Protein AF-0000000084758591 (afdb_homodimer)

Radius of gyration: 28.59 Å; Cα contacts (8 Å, |Δi|>4): 1639; chains: 2; bounding box: 76×72×63 Å

Solvent-accessible surface area (backbone atoms only — not comparable to full-atom values): 37649 Å² total; per-residue (Å²): 129,83,47,72,66,53,29,50,52,48,41,49,22,63,70,41,93,38,32,28,66,66,50,48,15,64,75,70,69,47,50,62,67,58,43,49,53,51,48,50,50,34,39,73,69,38,41,34,39,72,46,73,68,54,81,49,79,62,95,61,79,55,73,51,22,30,34,70,22,46,80,40,27,29,15,31,5,27,19,56,51,95,81,37,28,30,39,30,34,27,32,58,71,67,47,76,76,45,75,48,84,48,78,67,53,89,48,71,72,51,34,42,51,52,46,30,53,50,49,53,51,50,47,64,73,66,67,62,60,71,87,31,48,66,20,30,8,35,15,27,70,39,48,35,40,58,90,74,19,25,40,49,36,18,80,88,77,67,43,63,63,37,56,53,26,61,54,41,12,58,62,53,74,60,45,51,46,39,44,37,29,38,45,47,21,40,46,50,27,24,41,72,74,43,89,38,50,87,44,48,28,28,34,37,32,34,51,36,72,48,43,39,30,23,38,32,50,87,68,32,78,50,42,38,68,79,45,49,24,20,43,54,27,50,30,61,71,37,82,84,40,54,76,33,97,78,73,43,40,8,23,36,32,56,45,45,10,49,49,29,44,33,51,53,32,42,76,71,69,40,88,54,93,45,66,65,58,44,44,52,39,27,75,72,61,37,62,68,42,41,52,52,33,44,51,17,10,36,52,48,11,42,52,50,24,45,48,41,29,46,45,17,33,53,27,37,32,43,33,28,54,70,75,63,66,75,47,64,35,34,54,34,15,55,50,25,24,60,61,43,34,54,65,93,54,63,85,68,49,50,77,42,81,38,68,51,56,92,55,46,54,10,50,7,8,12,37,50,19,40,37,58,65,47,50,57,127,128,84,47,71,66,53,29,52,52,48,39,47,21,62,70,41,91,36,33,29,67,66,50,49,14,66,75,69,69,47,51,61,67,58,42,50,52,52,49,51,50,34,40,73,70,40,40,35,38,71,47,75,69,54,81,50,80,63,95,60,79,58,73,51,22,29,34,70,22,47,79,40,26,30,14,32,6,27,18,54,50,96,81,37,28,32,39,30,35,27,33,58,70,68,47,76,75,46,77,47,84,47,79,67,53,90,48,70,72,52,35,40,52,52,47,29,53,48,50,53,50,50,46,64,74,65,67,62,59,70,88,31,50,65,20,30,7,36,16,27,68,41,48,35,40,56,88,74,20,25,40,50,35,17,79,89,76,67,44,64,63,38,54,55,26,59,55,42,14,59,62,54,77,58,45,52,44,40,44,38,28,38,44,47,21,41,46,50,27,25,40,71,74,44,89,38,50,87,44,48,28,28,35,38,33,35,50,38,73,47,43,40,28,23,38,31,52,87,66,33,77,50,43,38,68,78,43,49,24,20,44,55,28,52,29,61,72,38,83,83,40,56,73,34,96,78,72,41,40,8,23,37,32,54,45,45,11,50,49,28,44,34,51,52,32,42,75,71,70,39,89,55,92,46,68,66,58,44,44,52,40,27,74,71,61,36,62,67,42,40,51,52,32,43,53,18,9,36,50,48,10,43,53,49,23,45,49,41,29,48,44,17,33,53,27,35,33,41,32,26,51,70,74,63,67,75,46,63,37,36,52,33,16,54,50,27,23,60,62,42,34,55,65,92,55,62,85,67,49,49,78,42,82,38,68,53,56,92,55,46,55,9,50,8,8,12,37,50,19,40,38,59,66,46,49,57,128

Organism: Klebsiella aerogenes (strain ATCC 13048 / DSM 30053 / CCUG 1429 / JCM 1235 / KCTC 2190 / NBRC 13534 / NCIMB 10102 / NCTC 10006 / CDC 819-56) (NCBI:txid1028307)

InterPro domains:
  IPR000600 ROK family [PF00480] (78-368)
  IPR000600 ROK family [PTHR18964] (10-369)
  IPR036388 Winged helix-like DNA-binding domain superfamily [G3DSA:1.10.10.10] (3-69)
  IPR036390 Winged helix DNA-binding domain superfamily [SSF46785] (9-66)
  IPR043129 ATPase, nucleotide binding domain [SSF53067] (75-372)

Secondary structure (DSSP, 8-state):
---HHHHHHHHHHHHTTT-BHHHHHHHHT--HHHHHHHHHHHHHTTSEEEPP-----SSS--PPBEEE-GGG-EEEEEEEETTEEEEEEEETTS-EEEEEEEPPPSSHHHHHHHHHHHHHHHHHHHT--GGGEEEEEEEESSEEETTTTEEEEETTTTEEEE-HHHHHHHHTTS--EEEEEHHHHHHHHHHHTSTTTT-S-EEEEEESSSEEEEEEETTEEE--SSS-TT-GGGSBSSTT-SB-TTS-BSBTHHHHSHHHHHHHHHHTT---S-HHHHHHHHHTT-HHHHHHHHHHHHHHHHHHHHHHHHH--S-EEEEE-TTTTSSHHHHHHHHHHHHHS-GGGTTSS-EEEEE--TTHHHHHHHHHHHHHHHS--/---HHHHHHHHHHHHTTT--HHHHHHHHT--HHHHHHHHHHHHHTTSEEEPP-----SSS---PPEEE-GGG-EEEEEEEETTEEEEEEEETTS-EEEEEEEPPPSSHHHHHHHHHHHHHHHHHHHT--GGGEEEEEEEESSEEETTTTEEEEETTTTEEEE-HHHHHHHHTTS--EEEEEHHHHHHHHHHHTSTTTT-S-EEEEEESSSEEEEEEETTEEE--SSS-TT-GGGSBSSTT-SB-TTS-BSBTHHHHSHHHHHHHHHHTT-----HHHHHHHHHTT-HHHHHHHHHHHHHHHHHHHHHHHHH--S-EEEEE-TTTTSSHHHHHHHHHHHHHS-GGGTTSS-EEEEE--TTHHHHHHHHHHHHHHHS--

Structure (mmCIF, N/CA/C/O backbone):
data_AF-0000000084758591-model_v1
#
loop_
_entity.id
_entity.type
_entity.pdbx_description
1 polymer 'ROK family protein'
#
loop_
_atom_site.group_PDB
_atom_site.id
_atom_site.type_symbol
_atom_site.label_atom_id
_atom_site.label_alt_id
_atom_site.label_comp_id
_atom_site.label_asym_id
_atom_site.label_entity_id
_atom_site.label_seq_id
_atom_site.pdbx_PDB_ins_code
_atom_site.Cartn_x
_atom_site.Cartn_y
_atom_site.Cartn_z
_atom_site.occupancy
_atom_site.B_iso_or_equiv
_atom_site.auth_seq_id
_atom_site.auth_comp_id
_atom_site.auth_asym_id
_atom_site.auth_atom_id
_atom_site.pdbx_PDB_model_num
ATOM 1 N N . MET A 1 1 ? -27.016 -21.031 -12.586 1 56.78 1 MET A N 1
ATOM 2 C CA . MET A 1 1 ? -26.219 -19.797 -12.547 1 56.78 1 MET A CA 1
ATOM 3 C C . MET A 1 1 ? -26.391 -19.078 -11.211 1 56.78 1 MET A C 1
ATOM 5 O O . MET A 1 1 ? -27.516 -18.984 -10.695 1 56.78 1 MET A O 1
ATOM 9 N N . LEU A 1 2 ? -25.297 -18.938 -10.602 1 73.19 2 LEU A N 1
ATOM 10 C CA . LEU A 1 2 ? -25.344 -18.312 -9.281 1 73.19 2 LEU A CA 1
ATOM 11 C C . LEU A 1 2 ? -25.844 -16.875 -9.391 1 73.19 2 LEU A C 1
ATOM 13 O O . LEU A 1 2 ? -25.391 -16.125 -10.25 1 73.19 2 LEU A O 1
ATOM 17 N N . ASN A 1 3 ? -26.969 -16.641 -8.805 1 77.25 3 ASN A N 1
ATOM 18 C CA . ASN A 1 3 ? -27.406 -15.242 -8.766 1 77.25 3 ASN A CA 1
ATOM 19 C C . ASN A 1 3 ? -26.719 -14.469 -7.645 1 77.25 3 ASN A C 1
ATOM 21 O O . ASN A 1 3 ? -25.891 -15.023 -6.914 1 77.25 3 ASN A O 1
ATOM 25 N N . LYS A 1 4 ? -27.016 -13.258 -7.543 1 79.75 4 LYS A N 1
ATOM 26 C CA . LYS A 1 4 ? -26.344 -12.367 -6.598 1 79.75 4 LYS A CA 1
ATOM 27 C C . LYS A 1 4 ? -26.594 -12.805 -5.156 1 79.75 4 LYS A C 1
ATOM 29 O O . LYS A 1 4 ? -25.703 -12.711 -4.312 1 79.75 4 LYS A O 1
ATOM 34 N N . LEU A 1 5 ? -27.781 -13.234 -4.934 1 81.25 5 LEU A N 1
ATOM 35 C CA . LEU A 1 5 ? -28.125 -13.68 -3.588 1 81.25 5 LEU A CA 1
ATOM 36 C C . LEU A 1 5 ? -27.359 -14.945 -3.217 1 81.25 5 LEU A C 1
ATOM 38 O O . LEU A 1 5 ? -26.891 -15.078 -2.084 1 81.25 5 LEU A O 1
ATOM 42 N N . HIS A 1 6 ? -27.266 -15.867 -4.172 1 84.81 6 HIS A N 1
ATOM 43 C CA . HIS A 1 6 ? -26.484 -17.078 -3.961 1 84.81 6 HIS A CA 1
ATOM 44 C C . HIS A 1 6 ? -25.031 -16.734 -3.605 1 84.81 6 HIS A C 1
ATOM 46 O O . HIS A 1 6 ? -24.484 -17.281 -2.648 1 84.81 6 HIS A O 1
ATOM 52 N N . GLN A 1 7 ? -24.547 -15.781 -4.348 1 83.44 7 GLN A N 1
ATOM 53 C CA . GLN A 1 7 ? -23.156 -15.383 -4.145 1 83.44 7 GLN A CA 1
ATOM 54 C C . GLN A 1 7 ? -22.969 -14.773 -2.758 1 83.44 7 GLN A C 1
ATOM 56 O O . GLN A 1 7 ? -21.969 -15.047 -2.09 1 83.44 7 GLN A O 1
ATOM 61 N N . GLN A 1 8 ? -23.875 -13.984 -2.379 1 83.25 8 GLN A N 1
ATOM 62 C CA . GLN A 1 8 ? -23.797 -13.367 -1.06 1 83.25 8 GLN A CA 1
ATOM 63 C C . GLN A 1 8 ? -23.812 -14.422 0.044 1 83.25 8 GLN A C 1
ATOM 65 O O . GLN A 1 8 ? -23.031 -14.344 0.99 1 83.25 8 GLN A O 1
ATOM 70 N N . LEU A 1 9 ? -24.703 -15.352 -0.055 1 86.31 9 LEU A N 1
ATOM 71 C CA . LEU A 1 9 ? -24.797 -16.391 0.957 1 86.31 9 LEU A CA 1
ATOM 72 C C . LEU A 1 9 ? -23.531 -17.234 0.985 1 86.31 9 LEU A C 1
ATOM 74 O O . LEU A 1 9 ? -23.047 -17.609 2.059 1 86.31 9 LEU A O 1
ATOM 78 N N . ILE A 1 10 ? -23.031 -17.516 -0.219 1 85.75 10 ILE A N 1
ATOM 79 C CA . ILE A 1 10 ? -21.812 -18.297 -0.315 1 85.75 10 ILE A CA 1
ATOM 80 C C . ILE A 1 10 ? -20.672 -17.547 0.368 1 85.75 10 ILE A C 1
ATOM 82 O O . ILE A 1 10 ? -19.891 -18.141 1.116 1 85.75 10 ILE A O 1
ATOM 86 N N . HIS A 1 11 ? -20.609 -16.297 0.121 1 82.38 11 HIS A N 1
ATOM 87 C CA . HIS A 1 11 ? -19.578 -15.484 0.747 1 82.38 11 HIS A CA 1
ATOM 88 C C . HIS A 1 11 ? -19.656 -15.555 2.268 1 82.38 11 HIS A C 1
ATOM 90 O O . HIS A 1 11 ? -18.641 -15.711 2.945 1 82.38 11 HIS A O 1
ATOM 96 N N . LEU A 1 12 ? -20.875 -15.43 2.781 1 82.56 12 LEU A N 1
ATOM 97 C CA . LEU A 1 12 ? -21.078 -15.438 4.227 1 82.56 12 LEU A CA 1
ATOM 98 C C . LEU A 1 12 ? -20.734 -16.797 4.816 1 82.56 12 LEU A C 1
ATOM 100 O O . LEU A 1 12 ? -20.094 -16.875 5.867 1 82.56 12 LEU A O 1
ATOM 104 N N . VAL A 1 13 ? -21.094 -17.797 4.129 1 84.44 13 VAL A N 1
ATOM 105 C CA . VAL A 1 13 ? -20.844 -19.156 4.594 1 84.44 13 VAL A CA 1
ATOM 106 C C . VAL A 1 13 ? -19.344 -19.438 4.613 1 84.44 13 VAL A C 1
ATOM 108 O O . VAL A 1 13 ? -18.844 -20.109 5.516 1 84.44 13 VAL A O 1
ATOM 111 N N . CYS A 1 14 ? -18.672 -18.859 3.66 1 79.62 14 CYS A N 1
ATOM 112 C CA . CYS A 1 14 ? -17.25 -19.109 3.521 1 79.62 14 CYS A CA 1
ATOM 113 C C . CYS A 1 14 ? -16.438 -18.219 4.461 1 79.62 14 CYS A C 1
ATOM 115 O O . CYS A 1 14 ? -15.352 -18.594 4.898 1 79.62 14 CYS A O 1
ATOM 117 N N . SER A 1 15 ? -16.984 -17.062 4.672 1 74.19 15 SER A N 1
ATOM 118 C CA . SER A 1 15 ? -16.266 -16.094 5.488 1 74.19 15 SER A CA 1
ATOM 119 C C . SER A 1 15 ? -16.312 -16.484 6.965 1 74.19 15 SER A C 1
ATOM 121 O O . SER A 1 15 ? -15.352 -16.234 7.703 1 74.19 15 SER A O 1
ATOM 123 N N . GLU A 1 16 ? -17.516 -16.969 7.387 1 67 16 GLU A N 1
ATOM 124 C CA . GLU A 1 16 ? -17.703 -17.297 8.797 1 67 16 GLU A CA 1
ATOM 125 C C . GLU A 1 16 ? -17.516 -18.797 9.047 1 67 16 GLU A C 1
ATOM 127 O O . GLU A 1 16 ? -18.062 -19.625 8.312 1 67 16 GLU A O 1
ATOM 132 N N . GLU A 1 17 ? -16.312 -19.328 9.211 1 65 17 GLU A N 1
ATOM 133 C CA . GLU A 1 17 ? -16.078 -20.734 9.469 1 65 17 GLU A CA 1
ATOM 134 C C . GLU A 1 17 ? -17.375 -21.453 9.82 1 65 17 GLU A C 1
ATOM 136 O O . GLU A 1 17 ? -17.547 -21.906 10.953 1 65 17 GLU A O 1
ATOM 141 N N . GLY A 1 18 ? -18.406 -21.5 8.836 1 71.69 18 GLY A N 1
ATOM 142 C CA . GLY A 1 18 ? -19.578 -22.344 9.023 1 71.69 18 GLY A CA 1
ATOM 143 C C . GLY A 1 18 ? -20.766 -21.594 9.617 1 71.69 18 GLY A C 1
ATOM 144 O O . GLY A 1 18 ? -21.203 -21.906 10.727 1 71.69 18 GLY A O 1
ATOM 145 N N . ALA A 1 19 ? -21.406 -20.734 8.867 1 82.19 19 ALA A N 1
ATOM 146 C CA . ALA A 1 19 ? -22.531 -19.938 9.328 1 82.19 19 ALA A CA 1
ATOM 147 C C . ALA A 1 19 ? -23.797 -20.781 9.422 1 82.19 19 ALA A C 1
ATOM 149 O O . ALA A 1 19 ? -24.047 -21.656 8.578 1 82.19 19 ALA A O 1
ATOM 150 N N . SER A 1 20 ? -24.484 -20.672 10.555 1 87.31 20 SER A N 1
ATOM 151 C CA . SER A 1 20 ? -25.797 -21.297 10.672 1 87.31 20 SER A CA 1
ATOM 152 C C . SER A 1 20 ? -26.859 -20.516 9.898 1 87.31 20 SER A C 1
ATOM 154 O O . SER A 1 20 ? -26.609 -19.391 9.438 1 87.31 20 SER A O 1
ATOM 156 N N . ARG A 1 21 ? -27.969 -21.203 9.68 1 89.31 21 ARG A N 1
ATOM 157 C CA . ARG A 1 21 ? -29.094 -20.5 9.047 1 89.31 21 ARG A CA 1
ATOM 158 C C . ARG A 1 21 ? -29.469 -19.25 9.82 1 89.31 21 ARG A C 1
ATOM 160 O O . ARG A 1 21 ? -29.781 -18.219 9.227 1 89.31 21 ARG A O 1
ATOM 167 N N . ALA A 1 22 ? -29.344 -19.375 11.086 1 87.81 22 ALA A N 1
ATOM 168 C CA . ALA A 1 22 ? -29.656 -18.234 11.93 1 87.81 22 ALA A CA 1
ATOM 169 C C . ALA A 1 22 ? -28.656 -17.094 11.711 1 87.81 22 ALA A C 1
ATOM 171 O O . ALA A 1 22 ? -29.031 -15.93 11.648 1 87.81 22 ALA A O 1
ATOM 172 N N . ASP A 1 23 ? -27.5 -17.5 11.625 1 87.75 23 ASP A N 1
ATOM 173 C CA . ASP A 1 23 ? -26.453 -16.516 11.359 1 87.75 23 ASP A CA 1
ATOM 174 C C . ASP A 1 23 ? -26.688 -15.797 10.039 1 87.75 23 ASP A C 1
ATOM 176 O O . ASP A 1 23 ? -26.547 -14.578 9.953 1 87.75 23 ASP A O 1
ATOM 180 N N . LEU A 1 24 ? -27 -16.5 9.07 1 89.25 24 LEU A N 1
ATOM 181 C CA . LEU A 1 24 ? -27.219 -15.93 7.742 1 89.25 24 LEU A CA 1
ATOM 182 C C . LEU A 1 24 ? -28.391 -14.945 7.762 1 89.25 24 LEU A C 1
ATOM 184 O O . LEU A 1 24 ? -28.328 -13.898 7.121 1 89.25 24 LEU A O 1
ATOM 188 N N . ALA A 1 25 ? -29.391 -15.32 8.477 1 89.81 25 ALA A N 1
ATOM 189 C CA . ALA A 1 25 ? -30.531 -14.422 8.609 1 89.81 25 ALA A CA 1
ATOM 190 C C . ALA A 1 25 ? -30.125 -13.109 9.266 1 89.81 25 ALA A C 1
ATOM 192 O O . ALA A 1 25 ? -30.469 -12.023 8.773 1 89.81 25 ALA A O 1
ATOM 193 N N . ARG A 1 26 ? -29.438 -13.25 10.258 1 87.19 26 ARG A N 1
ATOM 194 C CA . ARG A 1 26 ? -28.969 -12.078 11 1 87.19 26 ARG A CA 1
ATOM 195 C C . ARG A 1 26 ? -28.078 -11.195 10.133 1 87.19 26 ARG A C 1
ATOM 197 O O . ARG A 1 26 ? -28.266 -9.977 10.094 1 87.19 26 ARG A O 1
ATOM 204 N N . LEU A 1 27 ? -27.203 -11.75 9.414 1 84.06 27 LEU A N 1
ATOM 205 C CA . LEU A 1 27 ? -26.203 -11.008 8.664 1 84.06 27 LEU A CA 1
ATOM 206 C C . LEU A 1 27 ? -26.797 -10.406 7.395 1 84.06 27 LEU A C 1
ATOM 208 O O . LEU A 1 27 ? -26.359 -9.344 6.941 1 84.06 27 LEU A O 1
ATOM 212 N N . THR A 1 28 ? -27.75 -11.023 6.852 1 85 28 THR A N 1
ATOM 213 C CA . THR A 1 28 ? -28.328 -10.539 5.605 1 85 28 THR A CA 1
ATOM 214 C C . THR A 1 28 ? -29.516 -9.633 5.879 1 85 28 THR A C 1
ATOM 216 O O . THR A 1 28 ? -29.953 -8.891 4.996 1 85 28 THR A O 1
ATOM 219 N N . GLY A 1 29 ? -30.125 -9.781 7.074 1 84.62 29 GLY A N 1
ATOM 220 C CA . GLY A 1 29 ? -31.344 -9.055 7.398 1 84.62 29 GLY A CA 1
ATOM 221 C C . GLY A 1 29 ? -32.594 -9.711 6.832 1 84.62 29 GLY A C 1
ATOM 222 O O . GLY A 1 29 ? -33.688 -9.141 6.902 1 84.62 29 GLY A O 1
ATOM 223 N N . MET A 1 30 ? -32.438 -10.875 6.297 1 87.5 30 MET A N 1
ATOM 224 C CA . MET A 1 30 ? -33.562 -11.609 5.734 1 87.5 30 MET A CA 1
ATOM 225 C C . MET A 1 30 ? -34.281 -12.422 6.812 1 87.5 30 MET A C 1
ATOM 227 O O . MET A 1 30 ? -33.719 -12.695 7.871 1 87.5 30 MET A O 1
ATOM 231 N N . SER A 1 31 ? -35.5 -12.781 6.535 1 90.5 31 SER A N 1
ATOM 232 C CA . SER A 1 31 ? -36.25 -13.586 7.484 1 90.5 31 SER A CA 1
ATOM 233 C C . SER A 1 31 ? -35.719 -15.008 7.555 1 90.5 31 SER A C 1
ATOM 235 O O . SER A 1 31 ? -35.094 -15.492 6.605 1 90.5 31 SER A O 1
ATOM 237 N N . LYS A 1 32 ? -35.969 -15.633 8.617 1 91.25 32 LYS A N 1
ATOM 238 C CA . LYS A 1 32 ? -35.562 -17.031 8.797 1 91.25 32 LYS A CA 1
ATOM 239 C C . LYS A 1 32 ? -36.188 -17.922 7.746 1 91.25 32 LYS A C 1
ATOM 241 O O . LYS A 1 32 ? -35.562 -18.859 7.246 1 91.25 32 LYS A O 1
ATOM 246 N N . ALA A 1 33 ? -37.375 -17.594 7.422 1 92.5 33 ALA A N 1
ATOM 247 C CA . ALA A 1 33 ? -38.094 -18.391 6.426 1 92.5 33 ALA A CA 1
ATOM 248 C C . ALA A 1 33 ? -37.469 -18.25 5.047 1 92.5 33 ALA A C 1
ATOM 250 O O . ALA A 1 33 ? -37.281 -19.234 4.328 1 92.5 33 ALA A O 1
ATOM 251 N N . ALA A 1 34 ? -37.156 -17.078 4.734 1 92.5 34 ALA A N 1
ATOM 252 C CA . ALA A 1 34 ? -36.531 -16.812 3.438 1 92.5 34 ALA A CA 1
ATOM 253 C C . ALA A 1 34 ? -35.188 -17.484 3.334 1 92.5 34 ALA A C 1
ATOM 255 O O . ALA A 1 34 ? -34.875 -18.109 2.32 1 92.5 34 ALA A O 1
ATOM 256 N N . ILE A 1 35 ? -34.406 -17.344 4.395 1 93.19 35 ILE A N 1
ATOM 257 C CA . ILE A 1 35 ? -33.094 -17.969 4.434 1 93.19 35 ILE A CA 1
ATOM 258 C C . ILE A 1 35 ? -33.25 -19.484 4.387 1 93.19 35 ILE A C 1
ATOM 260 O O . ILE A 1 35 ? -32.469 -20.172 3.693 1 93.19 35 ILE A O 1
ATOM 264 N N . GLY A 1 36 ? -34.156 -19.922 5.129 1 92.62 36 GLY A N 1
ATOM 265 C CA . GLY A 1 36 ? -34.406 -21.344 5.125 1 92.62 36 GLY A CA 1
ATOM 266 C C . GLY A 1 36 ? -34.719 -21.906 3.742 1 92.62 36 GLY A C 1
ATOM 267 O O . GLY A 1 36 ? -34.156 -22.922 3.344 1 92.62 36 GLY A O 1
ATOM 268 N N . ALA A 1 37 ? -35.531 -21.234 3.02 1 93.19 37 ALA A N 1
ATOM 269 C CA . ALA A 1 37 ? -35.906 -21.656 1.668 1 93.19 37 ALA A CA 1
ATOM 270 C C . ALA A 1 37 ? -34.688 -21.594 0.73 1 93.19 37 ALA A C 1
ATOM 272 O O . ALA A 1 37 ? -34.469 -22.516 -0.065 1 93.19 37 ALA A O 1
ATOM 273 N N . LEU A 1 38 ? -34.031 -20.562 0.858 1 92.5 38 LEU A N 1
ATOM 274 C CA . LEU A 1 38 ? -32.875 -20.359 0.001 1 92.5 38 LEU A CA 1
ATOM 275 C C . LEU A 1 38 ? -31.812 -21.406 0.282 1 92.5 38 LEU A C 1
ATOM 277 O O . LEU A 1 38 ? -31.219 -21.953 -0.646 1 92.5 38 LEU A O 1
ATOM 281 N N . VAL A 1 39 ? -31.578 -21.641 1.5 1 92.81 39 VAL A N 1
ATOM 282 C CA . VAL A 1 39 ? -30.578 -22.625 1.901 1 92.81 39 VAL A CA 1
ATOM 283 C C . VAL A 1 39 ? -31 -24.016 1.421 1 92.81 39 VAL A C 1
ATOM 285 O O . VAL A 1 39 ? -30.172 -24.781 0.93 1 92.81 39 VAL A O 1
ATOM 288 N N . LYS A 1 40 ? -32.188 -24.328 1.571 1 93.25 40 LYS A N 1
ATOM 289 C CA . LYS A 1 40 ? -32.719 -25.609 1.095 1 93.25 40 LYS A CA 1
ATOM 290 C C . LYS A 1 40 ? -32.469 -25.781 -0.403 1 93.25 40 LYS A C 1
ATOM 292 O O . LYS A 1 40 ? -32.062 -26.844 -0.858 1 93.25 40 LYS A O 1
ATOM 297 N N . GLU A 1 41 ? -32.75 -24.766 -1.093 1 93.44 41 GLU A N 1
ATOM 298 C CA . GLU A 1 41 ? -32.5 -24.781 -2.533 1 93.44 41 GLU A CA 1
ATOM 299 C C . GLU A 1 41 ? -31.031 -25 -2.85 1 93.44 41 GLU A C 1
ATOM 301 O O . GLU A 1 41 ? -30.688 -25.797 -3.721 1 93.44 41 GLU A O 1
ATOM 306 N N . MET A 1 42 ? -30.219 -24.312 -2.174 1 92.62 42 MET A N 1
ATOM 307 C CA . MET A 1 42 ? -28.781 -24.375 -2.42 1 92.62 42 MET A CA 1
ATOM 308 C C . MET A 1 42 ? -28.203 -25.734 -2.016 1 92.62 42 MET A C 1
ATOM 310 O O . MET A 1 42 ? -27.25 -26.219 -2.627 1 92.62 42 MET A O 1
ATOM 314 N N . LEU A 1 43 ? -28.844 -26.312 -1.027 1 92.69 43 LEU A N 1
ATOM 315 C CA . LEU A 1 43 ? -28.469 -27.672 -0.634 1 92.69 43 LEU A CA 1
ATOM 316 C C . LEU A 1 43 ? -28.891 -28.688 -1.7 1 92.69 43 LEU A C 1
ATOM 318 O O . LEU A 1 43 ? -28.109 -29.562 -2.064 1 92.69 43 LEU A O 1
ATOM 322 N N . ALA A 1 44 ? -30.016 -28.469 -2.16 1 92.75 44 ALA A N 1
ATOM 323 C CA . ALA A 1 44 ? -30.547 -29.344 -3.197 1 92.75 44 ALA A CA 1
ATOM 324 C C . ALA A 1 44 ? -29.703 -29.25 -4.473 1 92.75 44 ALA A C 1
ATOM 326 O O . ALA A 1 44 ? -29.5 -30.25 -5.164 1 92.75 44 ALA A O 1
ATOM 327 N N . ASP A 1 45 ? -29.25 -28.062 -4.691 1 90.12 45 ASP A N 1
ATOM 328 C CA . ASP A 1 45 ? -28.469 -27.828 -5.898 1 90.12 45 ASP A CA 1
ATOM 329 C C . ASP A 1 45 ? -27.016 -28.234 -5.707 1 90.12 45 ASP A C 1
ATOM 331 O O . ASP A 1 45 ? -26.203 -28.141 -6.637 1 90.12 45 ASP A O 1
ATOM 335 N N . GLY A 1 46 ? -26.703 -28.656 -4.527 1 89.31 46 GLY A N 1
ATOM 336 C CA . GLY A 1 46 ? -25.359 -29.125 -4.258 1 89.31 46 GLY A CA 1
ATOM 337 C C . GLY A 1 46 ? -24.359 -28 -4.055 1 89.31 46 GLY A C 1
ATOM 338 O O . GLY A 1 46 ? -23.156 -28.203 -4.168 1 89.31 46 GLY A O 1
ATOM 339 N N . LEU A 1 47 ? -24.828 -26.812 -3.795 1 89.81 47 LEU A N 1
ATOM 340 C CA . LEU A 1 47 ? -23.953 -25.656 -3.596 1 89.81 47 LEU A CA 1
ATOM 341 C C . LEU A 1 47 ? -23.453 -25.594 -2.16 1 89.81 47 LEU A C 1
ATOM 343 O O . LEU A 1 47 ? -22.297 -25.203 -1.917 1 89.81 47 LEU A O 1
ATOM 347 N N . LEU A 1 48 ? -24.312 -25.953 -1.246 1 91.81 48 LEU A N 1
ATOM 348 C CA . LEU A 1 48 ? -23.969 -25.953 0.173 1 91.81 48 LEU A CA 1
ATOM 349 C C . LEU A 1 48 ? -24.062 -27.359 0.763 1 91.81 48 LEU A C 1
ATOM 351 O O . LEU A 1 48 ? -24.641 -28.25 0.155 1 91.81 48 LEU A O 1
ATOM 355 N N . GLN A 1 49 ? -23.422 -27.516 1.866 1 91.25 49 GLN A N 1
ATOM 356 C CA . GLN A 1 49 ? -23.531 -28.734 2.652 1 91.25 49 GLN A CA 1
ATOM 357 C C . GLN A 1 49 ? -23.641 -28.422 4.141 1 91.25 49 GLN A C 1
ATOM 359 O O . GLN A 1 49 ? -23.188 -27.375 4.602 1 91.25 49 GLN A O 1
ATOM 364 N N . GLU A 1 50 ? -24.312 -29.266 4.836 1 89.69 50 GLU A N 1
ATOM 365 C CA . GLU A 1 50 ? -24.5 -29.109 6.273 1 89.69 50 GLU A CA 1
ATOM 366 C C . GLU A 1 50 ? -23.484 -29.922 7.062 1 89.69 50 GLU A C 1
ATOM 368 O O . GLU A 1 50 ? -23.078 -31.016 6.629 1 89.69 50 GLU A O 1
ATOM 373 N N . SER A 1 51 ? -23 -29.234 8.102 1 81.88 51 SER A N 1
ATOM 374 C CA . SER A 1 51 ? -22.141 -29.984 9 1 81.88 51 SER A CA 1
ATOM 375 C C . SER A 1 51 ? -22.922 -31.047 9.766 1 81.88 51 SER A C 1
ATOM 377 O O . SER A 1 51 ? -24.141 -30.984 9.852 1 81.88 51 SER A O 1
ATOM 379 N N . ASP A 1 52 ? -22.062 -32.156 10.133 1 69.31 52 ASP A N 1
ATOM 380 C CA . ASP A 1 52 ? -22.688 -33.156 10.992 1 69.31 52 ASP A CA 1
ATOM 381 C C . ASP A 1 52 ? -23.078 -32.562 12.344 1 69.31 52 ASP A C 1
ATOM 383 O O . ASP A 1 52 ? -22.438 -31.625 12.82 1 69.31 52 ASP A O 1
ATOM 387 N N . MET A 1 53 ? -24.188 -32.688 12.703 1 58.12 53 MET A N 1
ATOM 388 C CA . MET A 1 53 ? -24.609 -32.219 14.023 1 58.12 53 MET A CA 1
ATOM 389 C C . MET A 1 53 ? -23.547 -32.531 15.07 1 58.12 53 MET A C 1
ATOM 391 O O . MET A 1 53 ? -23.094 -33.656 15.188 1 58.12 53 MET A O 1
ATOM 395 N N . ALA A 1 54 ? -22.641 -31.75 15.273 1 51.72 54 ALA A N 1
ATOM 396 C CA . ALA A 1 54 ? -21.719 -32.031 16.375 1 51.72 54 ALA A CA 1
ATOM 397 C C . ALA A 1 54 ? -22.484 -32.312 17.656 1 51.72 54 ALA A C 1
ATOM 399 O O . ALA A 1 54 ? -23.531 -31.719 17.922 1 51.72 54 ALA A O 1
ATOM 400 N N . ALA A 1 55 ? -22.109 -33.594 18.234 1 43.88 55 ALA A N 1
ATOM 401 C CA . ALA A 1 55 ? -22.609 -33.906 19.562 1 43.88 55 ALA A CA 1
ATOM 402 C C . ALA A 1 55 ? -22.375 -32.75 20.531 1 43.88 55 ALA A C 1
ATOM 404 O O . ALA A 1 55 ? -21.234 -32.281 20.688 1 43.88 55 ALA A O 1
ATOM 405 N N . SER A 1 56 ? -23.266 -31.844 20.594 1 42.31 56 SER A N 1
ATOM 406 C CA . SER A 1 56 ? -23.109 -30.734 21.547 1 42.31 56 SER A CA 1
ATOM 407 C C . SER A 1 56 ? -22.703 -31.25 22.922 1 42.31 56 SER A C 1
ATOM 409 O O . SER A 1 56 ? -23.453 -31.984 23.562 1 42.31 56 SER A O 1
ATOM 411 N N . GLY A 1 57 ? -21.469 -31.578 23.141 1 41.41 57 GLY A N 1
ATOM 412 C CA . GLY A 1 57 ? -21.312 -31.797 24.578 1 41.41 57 GLY A CA 1
ATOM 413 C C . GLY A 1 57 ? -22.078 -30.781 25.406 1 41.41 57 GLY A C 1
ATOM 414 O O . GLY A 1 57 ? -22.391 -31.047 26.578 1 41.41 57 GLY A O 1
ATOM 415 N N . GLY A 1 58 ? -21.688 -29.422 25.547 1 40.94 58 GLY A N 1
ATOM 416 C CA . GLY A 1 58 ? -22.344 -28.562 26.516 1 40.94 58 GLY A CA 1
ATOM 417 C C . GLY A 1 58 ? -23.766 -28.219 26.141 1 40.94 58 GLY A C 1
ATOM 418 O O . GLY A 1 58 ? -24.25 -28.609 25.078 1 40.94 58 GLY A O 1
ATOM 419 N N . GLN A 1 59 ? -24.594 -27.594 27.109 1 44.75 59 GLN A N 1
ATOM 420 C CA . GLN A 1 59 ? -26.016 -27.281 27.203 1 44.75 59 GLN A CA 1
ATOM 421 C C . GLN A 1 59 ? -26.5 -26.578 25.938 1 44.75 59 GLN A C 1
ATOM 423 O O . GLN A 1 59 ? -27.703 -26.297 25.812 1 44.75 59 GLN A O 1
ATOM 428 N N . GLY A 1 60 ? -25.656 -25.953 25.031 1 49.25 60 GLY A N 1
ATOM 429 C CA . GLY A 1 60 ? -26.281 -25.188 23.984 1 49.25 60 GLY A CA 1
ATOM 430 C C . GLY A 1 60 ? -26.656 -26.016 22.766 1 49.25 60 GLY A C 1
ATOM 431 O O . GLY A 1 60 ? -26.156 -27.125 22.594 1 49.25 60 GLY A O 1
ATOM 432 N N . ARG A 1 61 ? -27.844 -25.875 22.156 1 52 61 ARG A N 1
ATOM 433 C CA . ARG A 1 61 ? -28.375 -26.562 20.984 1 52 61 ARG A CA 1
ATOM 434 C C . ARG A 1 61 ? -27.312 -26.672 19.891 1 52 61 ARG A C 1
ATOM 436 O O . ARG A 1 61 ? -26.672 -25.688 19.531 1 52 61 ARG A O 1
ATOM 443 N N . PRO A 1 62 ? -26.812 -27.859 19.625 1 57.84 62 PRO A N 1
ATOM 444 C CA . PRO A 1 62 ? -25.859 -28.047 18.531 1 57.84 62 PRO A CA 1
ATOM 445 C C . PRO A 1 62 ? -26.281 -27.328 17.25 1 57.84 62 PRO A C 1
ATOM 447 O O . PRO A 1 62 ? -27.453 -27.406 16.844 1 57.84 62 PRO A O 1
ATOM 450 N N . SER A 1 63 ? -25.75 -26.188 16.812 1 70.56 63 SER A N 1
ATOM 451 C CA . SER A 1 63 ? -26.219 -25.5 15.609 1 70.56 63 SER A CA 1
ATOM 452 C C . SER A 1 63 ? -25.562 -26.078 14.359 1 70.56 63 SER A C 1
ATOM 454 O O . SER A 1 63 ? -24.359 -26.344 14.359 1 70.56 63 SER A O 1
ATOM 456 N N . VAL A 1 64 ? -26.375 -26.688 13.383 1 83 64 VAL A N 1
ATOM 457 C CA . VAL A 1 64 ? -25.953 -27.125 12.047 1 83 64 VAL A CA 1
ATOM 458 C C . VAL A 1 64 ? -25.344 -25.938 11.297 1 83 64 VAL A C 1
ATOM 460 O O . VAL A 1 64 ? -25.969 -24.875 11.195 1 83 64 VAL A O 1
ATOM 463 N N . THR A 1 65 ? -24.062 -26.141 10.969 1 88.38 65 THR A N 1
ATOM 464 C CA . THR A 1 65 ? -23.406 -25.078 10.203 1 88.38 65 THR A CA 1
ATOM 465 C C . THR A 1 65 ? -23.375 -25.438 8.719 1 88.38 65 THR A C 1
ATOM 467 O O . THR A 1 65 ? -23.453 -26.609 8.352 1 88.38 65 THR A O 1
ATOM 470 N N . LEU A 1 66 ? -23.391 -24.453 7.953 1 90.62 66 LEU A N 1
ATOM 471 C CA . LEU A 1 66 ? -23.359 -24.578 6.5 1 90.62 66 LEU A CA 1
ATOM 472 C C . LEU A 1 66 ? -21.969 -24.312 5.961 1 90.62 66 LEU A C 1
ATOM 474 O O . LEU A 1 66 ? -21.234 -23.484 6.52 1 90.62 66 LEU A O 1
ATOM 478 N N . SER A 1 67 ? -21.609 -25.062 4.953 1 89.06 67 SER A N 1
ATOM 479 C CA . SER A 1 67 ? -20.359 -24.828 4.23 1 89.06 67 SER A CA 1
ATOM 480 C C . SER A 1 67 ? -20.547 -25.016 2.729 1 89.06 67 SER A C 1
ATOM 482 O O . SER A 1 67 ? -21.547 -25.562 2.285 1 89.06 67 SER A O 1
ATOM 484 N N . LEU A 1 68 ? -19.656 -24.438 2.021 1 89.12 68 LEU A N 1
ATOM 485 C CA . LEU A 1 68 ? -19.672 -24.656 0.579 1 89.12 68 LEU A CA 1
ATOM 486 C C . LEU A 1 68 ? -19.328 -26.094 0.245 1 89.12 68 LEU A C 1
ATOM 488 O O . LEU A 1 68 ? -18.391 -26.672 0.806 1 89.12 68 LEU A O 1
ATOM 492 N N . ALA A 1 69 ? -20.188 -26.688 -0.605 1 91.31 69 ALA A N 1
ATOM 493 C CA . ALA A 1 69 ? -19.891 -28.047 -1.038 1 91.31 69 ALA A CA 1
ATOM 494 C C . ALA A 1 69 ? -18.656 -28.078 -1.922 1 91.31 69 ALA A C 1
ATOM 496 O O . ALA A 1 69 ? -18.484 -27.234 -2.803 1 91.31 69 ALA A O 1
ATOM 497 N N . PRO A 1 70 ? -17.812 -29.031 -1.718 1 91.06 70 PRO A N 1
ATOM 498 C CA . PRO A 1 70 ? -16.594 -29.125 -2.539 1 91.06 70 PRO A CA 1
ATOM 499 C C . PRO A 1 70 ? -16.906 -29.203 -4.031 1 91.06 70 PRO A C 1
ATOM 501 O O . PRO A 1 70 ? -16.188 -28.625 -4.848 1 91.06 70 PRO A O 1
ATOM 504 N N . ASP A 1 71 ? -17.969 -29.828 -4.395 1 90.94 71 ASP A N 1
ATOM 505 C CA . ASP A 1 71 ? -18.297 -30.047 -5.797 1 90.94 71 ASP A CA 1
ATOM 506 C C . ASP A 1 71 ? -19.25 -28.984 -6.316 1 90.94 71 ASP A C 1
ATOM 508 O O . ASP A 1 71 ? -19.828 -29.125 -7.398 1 90.94 71 ASP A O 1
ATOM 512 N N . ALA A 1 72 ? -19.422 -27.922 -5.488 1 90.62 72 ALA A N 1
ATOM 513 C CA . ALA A 1 72 ? -20.312 -26.844 -5.898 1 90.62 72 ALA A CA 1
ATOM 514 C C . ALA A 1 72 ? -19.812 -26.172 -7.168 1 90.62 72 ALA A C 1
ATOM 516 O O . ALA A 1 72 ? -20.609 -25.641 -7.957 1 90.62 72 ALA A O 1
ATOM 517 N N . ALA A 1 73 ? -18.562 -26.188 -7.328 1 93.25 73 ALA A N 1
ATOM 518 C CA . ALA A 1 73 ? -17.953 -25.531 -8.477 1 93.25 73 ALA A CA 1
ATOM 519 C C . ALA A 1 73 ? -16.562 -26.109 -8.758 1 93.25 73 ALA A C 1
ATOM 521 O O . ALA A 1 73 ? -15.953 -26.719 -7.883 1 93.25 73 ALA A O 1
ATOM 522 N N . TYR A 1 74 ? -16.172 -25.891 -9.977 1 95.62 74 TYR A N 1
ATOM 523 C CA . TYR A 1 74 ? -14.836 -26.266 -10.406 1 95.62 74 TYR A CA 1
ATOM 524 C C . TYR A 1 74 ? -14.195 -25.125 -11.211 1 95.62 74 TYR A C 1
ATOM 526 O O . TYR A 1 74 ? -14.891 -24.328 -11.828 1 95.62 74 TYR A O 1
ATOM 534 N N . ALA A 1 75 ? -12.945 -25.078 -11.18 1 97.62 75 ALA A N 1
ATOM 535 C CA . ALA A 1 75 ? -12.172 -24.156 -12 1 97.62 75 ALA A CA 1
ATOM 536 C C . ALA A 1 75 ? -10.906 -24.828 -12.539 1 97.62 75 ALA A C 1
ATOM 538 O O . ALA A 1 75 ? -10.305 -25.656 -11.859 1 97.62 75 ALA A O 1
ATOM 539 N N . ILE A 1 76 ? -10.539 -24.453 -13.695 1 98.38 76 ILE A N 1
ATOM 540 C CA . ILE A 1 76 ? -9.258 -24.859 -14.266 1 98.38 76 ILE A CA 1
ATOM 541 C C . ILE A 1 76 ? -8.219 -23.766 -14.039 1 98.38 76 ILE A C 1
ATOM 543 O O . ILE A 1 76 ? -8.5 -22.578 -14.219 1 98.38 76 ILE A O 1
ATOM 547 N N . GLY A 1 77 ? -7.125 -24.141 -13.547 1 98.75 77 GLY A N 1
ATOM 548 C CA . GLY A 1 77 ? -5.98 -23.25 -13.414 1 98.75 77 GLY A CA 1
ATOM 549 C C . GLY A 1 77 ? -4.828 -23.609 -14.328 1 98.75 77 GLY A C 1
ATOM 550 O O . GLY A 1 77 ? -4.473 -24.797 -14.453 1 98.75 77 GLY A O 1
ATOM 551 N N . ILE A 1 78 ? -4.281 -22.609 -14.992 1 98.44 78 ILE A N 1
ATOM 552 C CA . ILE A 1 78 ? -3.139 -22.797 -15.883 1 98.44 78 ILE A CA 1
ATOM 553 C C . ILE A 1 78 ? -2.018 -21.828 -15.484 1 98.44 78 ILE A C 1
ATOM 555 O O . ILE A 1 78 ? -2.264 -20.656 -15.211 1 98.44 78 ILE A O 1
ATOM 559 N N . SER A 1 79 ? -0.839 -22.344 -15.414 1 97.75 79 SER A N 1
ATOM 560 C CA . SER A 1 79 ? 0.325 -21.5 -15.203 1 97.75 79 SER A CA 1
ATOM 561 C C . SER A 1 79 ? 1.393 -21.75 -16.266 1 97.75 79 SER A C 1
ATOM 563 O O . SER A 1 79 ? 1.634 -22.891 -16.656 1 97.75 79 SER A O 1
ATOM 565 N N . LEU A 1 80 ? 1.825 -20.75 -16.797 1 94.38 80 LEU A N 1
ATOM 566 C CA . LEU A 1 80 ? 3 -20.75 -17.656 1 94.38 80 LEU A CA 1
ATOM 567 C C . LEU A 1 80 ? 4.117 -19.891 -17.062 1 94.38 80 LEU A C 1
ATOM 569 O O . LEU A 1 80 ? 4.191 -18.688 -17.328 1 94.38 80 LEU A O 1
ATOM 573 N N . ILE A 1 81 ? 4.953 -20.516 -16.297 1 90.44 81 ILE A N 1
ATOM 574 C CA . ILE A 1 81 ? 6.016 -19.859 -15.555 1 90.44 81 ILE A CA 1
ATOM 575 C C . ILE A 1 81 ? 7.312 -20.656 -15.68 1 90.44 81 ILE A C 1
ATOM 577 O O . ILE A 1 81 ? 7.312 -21.875 -15.531 1 90.44 81 ILE A O 1
ATOM 581 N N . ASP A 1 82 ? 8.422 -20.031 -15.961 1 85.5 82 ASP A N 1
ATOM 582 C CA . ASP A 1 82 ? 9.734 -20.641 -16.125 1 85.5 82 ASP A CA 1
ATOM 583 C C . ASP A 1 82 ? 9.688 -21.781 -17.125 1 85.5 82 ASP A C 1
ATOM 585 O O . ASP A 1 82 ? 10.195 -22.875 -16.844 1 85.5 82 ASP A O 1
ATOM 589 N N . ASN A 1 83 ? 8.914 -21.594 -18.109 1 83.44 83 ASN A N 1
ATOM 590 C CA . ASN A 1 83 ? 8.789 -22.531 -19.219 1 83.44 83 ASN A CA 1
ATOM 591 C C . ASN A 1 83 ? 8.133 -23.844 -18.781 1 83.44 83 ASN A C 1
ATOM 593 O O . ASN A 1 83 ? 8.406 -24.891 -19.359 1 83.44 83 ASN A O 1
ATOM 597 N N . GLN A 1 84 ? 7.469 -23.781 -17.781 1 91.12 84 GLN A N 1
ATOM 598 C CA . GLN A 1 84 ? 6.652 -24.906 -17.344 1 91.12 84 GLN A CA 1
ATOM 599 C C . GLN A 1 84 ? 5.164 -24.594 -17.484 1 91.12 84 GLN A C 1
ATOM 601 O O . GLN A 1 84 ? 4.691 -23.562 -17 1 91.12 84 GLN A O 1
ATOM 606 N N . LEU A 1 85 ? 4.527 -25.438 -18.188 1 96.31 85 LEU A N 1
ATOM 607 C CA . LEU A 1 85 ? 3.088 -25.328 -18.391 1 96.31 85 LEU A CA 1
ATOM 608 C C . LEU A 1 85 ? 2.34 -26.359 -17.547 1 96.31 85 LEU A C 1
ATOM 610 O O . LEU A 1 85 ? 2.479 -27.562 -17.766 1 96.31 85 LEU A O 1
ATOM 614 N N . VAL A 1 86 ? 1.593 -25.875 -16.562 1 98 86 VAL A N 1
ATOM 615 C CA . VAL A 1 86 ? 0.886 -26.75 -15.641 1 98 86 VAL A CA 1
ATOM 616 C C . VAL A 1 86 ? -0.612 -26.453 -15.688 1 98 86 VAL A C 1
ATOM 618 O O . VAL A 1 86 ? -1.021 -25.281 -15.719 1 98 86 VAL A O 1
ATOM 621 N N . LEU A 1 87 ? -1.413 -27.438 -15.789 1 98.38 87 LEU A N 1
ATOM 622 C CA . LEU A 1 87 ? -2.869 -27.359 -15.789 1 98.38 87 LEU A CA 1
ATOM 623 C C . LEU A 1 87 ? -3.459 -28.156 -14.633 1 98.38 87 LEU A C 1
ATOM 625 O O . LEU A 1 87 ? -3.055 -29.281 -14.383 1 98.38 87 LEU A O 1
ATOM 629 N N . VAL A 1 88 ? -4.387 -27.5 -13.883 1 98.5 88 VAL A N 1
ATOM 630 C CA . VAL A 1 88 ? -5.031 -28.234 -12.789 1 98.5 88 VAL A CA 1
ATOM 631 C C . VAL A 1 88 ? -6.543 -28.031 -12.867 1 98.5 88 VAL A C 1
ATOM 633 O O . VAL A 1 88 ? -7.023 -27.062 -13.453 1 98.5 88 VAL A O 1
ATOM 636 N N . LEU A 1 89 ? -7.238 -28.953 -12.375 1 98.19 89 LEU A N 1
ATOM 637 C CA . LEU A 1 89 ? -8.648 -28.844 -12.039 1 98.19 89 LEU A CA 1
ATOM 638 C C . LEU A 1 89 ? -8.844 -28.781 -10.523 1 98.19 89 LEU A C 1
ATOM 640 O O . LEU A 1 89 ? -8.32 -29.609 -9.789 1 98.19 89 LEU A O 1
ATOM 644 N N . MET A 1 90 ? -9.508 -27.734 -10.102 1 97.5 90 MET A N 1
ATOM 645 C CA . MET A 1 90 ? -9.703 -27.484 -8.672 1 97.5 90 MET A CA 1
ATOM 646 C C . MET A 1 90 ? -11.188 -27.359 -8.336 1 97.5 90 MET A C 1
ATOM 648 O O . MET A 1 90 ? -11.961 -26.797 -9.109 1 97.5 90 MET A O 1
ATOM 652 N N . ASN A 1 91 ? -11.578 -27.906 -7.211 1 95.5 91 ASN A N 1
ATOM 653 C CA . ASN A 1 91 ? -12.977 -27.766 -6.828 1 95.5 91 ASN A CA 1
ATOM 654 C C . ASN A 1 91 ? -13.195 -26.547 -5.941 1 95.5 91 ASN A C 1
ATOM 656 O O . ASN A 1 91 ? -12.281 -25.75 -5.738 1 95.5 91 ASN A O 1
ATOM 660 N N . ALA A 1 92 ? -14.383 -26.391 -5.395 1 93.06 92 ALA A N 1
ATOM 661 C CA . ALA A 1 92 ? -14.797 -25.172 -4.707 1 93.06 92 ALA A CA 1
ATOM 662 C C . ALA A 1 92 ? -14.086 -25.031 -3.367 1 93.06 92 ALA A C 1
ATOM 664 O O . ALA A 1 92 ? -14.039 -23.938 -2.795 1 93.06 92 ALA A O 1
ATOM 665 N N . SER A 1 93 ? -13.531 -26.094 -2.842 1 90.06 93 SER A N 1
ATOM 666 C CA . SER A 1 93 ? -12.852 -26.062 -1.549 1 90.06 93 SER A CA 1
ATOM 667 C C . SER A 1 93 ? -11.352 -25.875 -1.715 1 90.06 93 SER A C 1
ATOM 669 O O . SER A 1 93 ? -10.602 -25.906 -0.736 1 90.06 93 SER A O 1
ATOM 671 N N . GLY A 1 94 ? -10.906 -25.766 -2.975 1 93.56 94 GLY A N 1
ATOM 672 C CA . GLY A 1 94 ? -9.492 -25.562 -3.223 1 93.56 94 GLY A CA 1
ATOM 673 C C . GLY A 1 94 ? -8.711 -26.844 -3.383 1 93.56 94 GLY A C 1
ATOM 674 O O . GLY A 1 94 ? -7.48 -26.828 -3.443 1 93.56 94 GLY A O 1
ATOM 675 N N . GLU A 1 95 ? -9.391 -27.906 -3.451 1 95.38 95 GLU A N 1
ATOM 676 C CA . GLU A 1 95 ? -8.742 -29.203 -3.598 1 95.38 95 GLU A CA 1
ATOM 677 C C . GLU A 1 95 ? -8.414 -29.5 -5.062 1 95.38 95 GLU A C 1
ATOM 679 O O . GLU A 1 95 ? -9.25 -29.281 -5.941 1 95.38 95 GLU A O 1
ATOM 684 N N . LYS A 1 96 ? -7.242 -29.969 -5.301 1 97.62 96 LYS A N 1
ATOM 685 C CA . LYS A 1 96 ? -6.84 -30.375 -6.645 1 97.62 96 LYS A CA 1
ATOM 686 C C . LYS A 1 96 ? -7.488 -31.703 -7.031 1 97.62 96 LYS A C 1
ATOM 688 O O . LYS A 1 96 ? -7.324 -32.719 -6.336 1 97.62 96 LYS A O 1
ATOM 693 N N . ILE A 1 97 ? -8.133 -31.75 -8.125 1 96.62 97 ILE A N 1
ATOM 694 C CA . ILE A 1 97 ? -8.82 -32.938 -8.617 1 96.62 97 ILE A CA 1
ATOM 695 C C . ILE A 1 97 ? -7.957 -33.656 -9.656 1 96.62 97 ILE A C 1
ATOM 697 O O . ILE A 1 97 ? -7.949 -34.875 -9.734 1 96.62 97 ILE A O 1
ATOM 701 N N . ALA A 1 98 ? -7.312 -32.844 -10.43 1 97.62 98 ALA A N 1
ATOM 702 C CA . ALA A 1 98 ? -6.465 -33.375 -11.5 1 97.62 98 ALA A CA 1
ATOM 703 C C . ALA A 1 98 ? -5.336 -32.406 -11.836 1 97.62 98 ALA A C 1
ATOM 705 O O . ALA A 1 98 ? -5.418 -31.234 -11.523 1 97.62 98 ALA A O 1
ATOM 706 N N . GLU A 1 99 ? -4.352 -32.938 -12.43 1 97.62 99 GLU A N 1
ATOM 707 C CA . GLU A 1 99 ? -3.182 -32.156 -12.836 1 97.62 99 GLU A CA 1
ATOM 708 C C . GLU A 1 99 ? -2.586 -32.688 -14.133 1 97.62 99 GLU A C 1
ATOM 710 O O . GLU A 1 99 ? -2.561 -33.906 -14.359 1 97.62 99 GLU A O 1
ATOM 715 N N . ARG A 1 100 ? -2.188 -31.797 -15.008 1 97.19 100 ARG A N 1
ATOM 716 C CA . ARG A 1 100 ? -1.435 -32.094 -16.219 1 97.19 100 ARG A CA 1
ATOM 717 C C . ARG A 1 100 ? -0.168 -31.25 -16.297 1 97.19 100 ARG A C 1
ATOM 719 O O . ARG A 1 100 ? -0.214 -30.031 -16.094 1 97.19 100 ARG A O 1
ATOM 726 N N . LEU A 1 101 ? 0.93 -31.938 -16.5 1 96.56 101 LEU A N 1
ATOM 727 C CA . LEU A 1 101 ? 2.193 -31.266 -16.781 1 96.56 101 LEU A CA 1
ATOM 728 C C . LEU A 1 101 ? 2.514 -31.312 -18.266 1 96.56 101 LEU A C 1
ATOM 730 O O . LEU A 1 101 ? 2.588 -32.406 -18.859 1 96.56 101 LEU A O 1
ATOM 734 N N . LEU A 1 102 ? 2.736 -30.141 -18.812 1 95.44 102 LEU A N 1
ATOM 735 C CA . LEU A 1 102 ? 2.887 -30.047 -20.266 1 95.44 102 LEU A CA 1
ATOM 736 C C . LEU A 1 102 ? 4.168 -29.297 -20.641 1 95.44 102 LEU A C 1
ATOM 738 O O . LEU A 1 102 ? 4.684 -28.516 -19.844 1 95.44 102 LEU A O 1
ATOM 742 N N . THR A 1 103 ? 4.676 -29.594 -21.797 1 93.81 103 THR A N 1
ATOM 743 C CA . THR A 1 103 ? 5.707 -28.781 -22.438 1 93.81 103 THR A CA 1
ATOM 744 C C . THR A 1 103 ? 5.074 -27.734 -23.344 1 93.81 103 THR A C 1
ATOM 746 O O . THR A 1 103 ? 4.355 -28.078 -24.281 1 93.81 103 THR A O 1
ATOM 749 N N . PRO A 1 104 ? 5.332 -26.516 -22.938 1 91.44 104 PRO A N 1
ATOM 750 C CA . PRO A 1 104 ? 4.664 -25.484 -23.734 1 91.44 104 PRO A CA 1
ATOM 751 C C . PRO A 1 104 ? 5.188 -25.422 -25.172 1 91.44 104 PRO A C 1
ATOM 753 O O . PRO A 1 104 ? 6.391 -25.578 -25.406 1 91.44 104 PRO A O 1
ATOM 756 N N . GLN A 1 105 ? 4.27 -25.156 -26.078 1 88 105 GLN A N 1
ATOM 757 C CA . GLN A 1 105 ? 4.645 -24.859 -27.469 1 88 105 GLN A CA 1
ATOM 758 C C . GLN A 1 105 ? 5.234 -23.453 -27.578 1 88 105 GLN A C 1
ATOM 760 O O . GLN A 1 105 ? 5.086 -22.641 -26.672 1 88 105 GLN A O 1
ATOM 765 N N . LEU A 1 106 ? 5.844 -23.234 -28.672 1 79.56 106 LEU A N 1
ATOM 766 C CA . LEU A 1 106 ? 6.645 -22.031 -28.812 1 79.56 106 LEU A CA 1
ATOM 767 C C . LEU A 1 106 ? 5.773 -20.844 -29.219 1 79.56 106 LEU A C 1
ATOM 769 O O . LEU A 1 106 ? 5.922 -19.75 -28.688 1 79.56 106 LEU A O 1
ATOM 773 N N . GLU A 1 107 ? 4.828 -21.109 -30.078 1 90.5 107 GLU A N 1
ATOM 774 C CA . GLU A 1 107 ? 4.008 -20.031 -30.641 1 90.5 107 GLU A CA 1
ATOM 775 C C . GLU A 1 107 ? 2.662 -19.938 -29.922 1 90.5 107 GLU A C 1
ATOM 777 O O . GLU A 1 107 ? 2.078 -20.969 -29.547 1 90.5 107 GLU A O 1
ATOM 782 N N . ILE A 1 108 ? 2.146 -18.719 -29.844 1 91.88 108 ILE A N 1
ATOM 783 C CA . ILE A 1 108 ? 0.941 -18.406 -29.078 1 91.88 108 ILE A CA 1
ATOM 784 C C . ILE A 1 108 ? -0.225 -19.25 -29.594 1 91.88 108 ILE A C 1
ATOM 786 O O . ILE A 1 108 ? -0.901 -19.938 -28.828 1 91.88 108 ILE A O 1
ATOM 790 N N . PRO A 1 109 ? -0.468 -19.312 -30.922 1 93.88 109 PRO A N 1
ATOM 791 C CA . PRO A 1 109 ? -1.597 -20.109 -31.422 1 93.88 109 PRO A CA 1
ATOM 792 C C . PRO A 1 109 ? -1.468 -21.594 -31.078 1 93.88 109 PRO A C 1
ATOM 794 O O . PRO A 1 109 ? -2.471 -22.25 -30.797 1 93.88 109 PRO A O 1
ATOM 797 N N . ASP A 1 110 ? -0.24 -22.047 -31.031 1 95.31 110 ASP A N 1
ATOM 798 C CA . ASP A 1 110 ? -0.002 -23.453 -30.734 1 95.31 110 ASP A CA 1
ATOM 799 C C . ASP A 1 110 ? -0.251 -23.75 -29.266 1 95.31 110 ASP A C 1
ATOM 801 O O . ASP A 1 110 ? -0.796 -24.812 -28.922 1 95.31 110 ASP A O 1
ATOM 805 N N . VAL A 1 111 ? 0.183 -22.891 -28.438 1 94.62 111 VAL A N 1
ATOM 806 C CA . VAL A 1 111 ? -0.056 -23.047 -27.016 1 94.62 111 VAL A CA 1
ATOM 807 C C . VAL A 1 111 ? -1.559 -23.062 -26.734 1 94.62 111 VAL A C 1
ATOM 809 O O . VAL A 1 111 ? -2.041 -23.875 -25.938 1 94.62 111 VAL A O 1
ATOM 812 N N . ILE A 1 112 ? -2.27 -22.203 -27.391 1 96.62 112 ILE A N 1
ATOM 813 C CA . ILE A 1 112 ? -3.713 -22.094 -27.219 1 96.62 112 ILE A CA 1
ATOM 814 C C . ILE A 1 112 ? -4.383 -23.406 -27.641 1 96.62 112 ILE A C 1
ATOM 816 O O . ILE A 1 112 ? -5.215 -23.953 -26.906 1 96.62 112 ILE A O 1
ATOM 820 N N . GLN A 1 113 ? -4.016 -23.891 -28.734 1 97 113 GLN A N 1
ATOM 821 C CA . GLN A 1 113 ? -4.594 -25.141 -29.234 1 97 113 GLN A CA 1
ATOM 822 C C . GLN A 1 113 ? -4.207 -26.312 -28.328 1 97 113 GLN A C 1
ATOM 824 O O . GLN A 1 113 ? -5.023 -27.203 -28.078 1 97 113 GLN A O 1
ATOM 829 N N . GLN A 1 114 ? -2.936 -26.312 -27.922 1 97.19 114 GLN A N 1
ATOM 830 C CA . GLN A 1 114 ? -2.465 -27.312 -26.984 1 97.19 114 GLN A CA 1
ATOM 831 C C . GLN A 1 114 ? -3.32 -27.328 -25.719 1 97.19 114 GLN A C 1
ATOM 833 O O . GLN A 1 114 ? -3.768 -28.391 -25.281 1 97.19 114 GLN A O 1
ATOM 838 N N . LEU A 1 115 ? -3.561 -26.188 -25.234 1 97.62 115 LEU A N 1
ATOM 839 C CA . LEU A 1 115 ? -4.332 -26.047 -24.016 1 97.62 115 LEU A CA 1
ATOM 840 C C . LEU A 1 115 ? -5.781 -26.453 -24.219 1 97.62 115 LEU A C 1
ATOM 842 O O . LEU A 1 115 ? -6.359 -27.156 -23.391 1 97.62 115 LEU A O 1
ATOM 846 N N . ALA A 1 116 ? -6.371 -26.031 -25.281 1 97.38 116 ALA A N 1
ATOM 847 C CA . ALA A 1 116 ? -7.754 -26.391 -25.594 1 97.38 116 ALA A CA 1
ATOM 848 C C . ALA A 1 116 ? -7.93 -27.891 -25.656 1 97.38 116 ALA A C 1
ATOM 850 O O . ALA A 1 116 ? -8.891 -28.438 -25.109 1 97.38 116 ALA A O 1
ATOM 851 N N . GLY A 1 117 ? -7.031 -28.516 -26.359 1 97.06 117 GLY A N 1
ATOM 852 C CA . GLY A 1 117 ? -7.074 -29.953 -26.453 1 97.06 117 GLY A CA 1
ATOM 853 C C . GLY A 1 117 ? -6.945 -30.641 -25.109 1 97.06 117 GLY A C 1
ATOM 854 O O . GLY A 1 117 ? -7.684 -31.594 -24.812 1 97.06 117 GLY A O 1
ATOM 855 N N . GLU A 1 118 ? -6.035 -30.156 -24.281 1 96.94 118 GLU A N 1
ATOM 856 C CA . GLU A 1 118 ? -5.801 -30.734 -22.953 1 96.94 118 GLU A CA 1
ATOM 857 C C . GLU A 1 118 ? -7.004 -30.531 -22.047 1 96.94 118 GLU A C 1
ATOM 859 O O . GLU A 1 118 ? -7.352 -31.406 -21.25 1 96.94 118 GLU A O 1
ATOM 864 N N . ILE A 1 119 ? -7.57 -29.359 -22.125 1 96.88 119 ILE A N 1
ATOM 865 C CA . ILE A 1 119 ? -8.734 -29.047 -21.312 1 96.88 119 ILE A CA 1
ATOM 866 C C . ILE A 1 119 ? -9.898 -29.969 -21.672 1 96.88 119 ILE A C 1
ATOM 868 O O . ILE A 1 119 ? -10.562 -30.516 -20.797 1 96.88 119 ILE A O 1
ATOM 872 N N . ARG A 1 120 ? -10.117 -30.172 -22.953 1 94.88 120 ARG A N 1
ATOM 873 C CA . ARG A 1 120 ? -11.164 -31.078 -23.406 1 94.88 120 ARG A CA 1
ATOM 874 C C . ARG A 1 120 ? -10.93 -32.5 -22.859 1 94.88 120 ARG A C 1
ATOM 876 O O . ARG A 1 120 ? -11.867 -33.125 -22.375 1 94.88 120 ARG A O 1
ATOM 883 N N . SER A 1 121 ? -9.742 -32.875 -22.984 1 95.62 121 SER A N 1
ATOM 884 C CA . SER A 1 121 ? -9.383 -34.219 -22.5 1 95.62 121 SER A CA 1
ATOM 885 C C . SER A 1 121 ? -9.586 -34.312 -21 1 95.62 121 SER A C 1
ATOM 887 O O . SER A 1 121 ? -10.125 -35.312 -20.5 1 95.62 121 SER A O 1
ATOM 889 N N . LEU A 1 122 ? -9.172 -33.281 -20.297 1 95 122 LEU A N 1
ATOM 890 C CA . LEU A 1 122 ? -9.273 -33.25 -18.844 1 95 122 LEU A CA 1
ATOM 891 C C . LEU A 1 122 ? -10.734 -33.344 -18.406 1 95 122 LEU A C 1
ATOM 893 O O . LEU A 1 122 ? -11.07 -34.062 -17.484 1 95 122 LEU A O 1
ATOM 897 N N . LEU A 1 123 ? -11.531 -32.594 -19.031 1 93 123 LEU A N 1
ATOM 898 C CA . LEU A 1 123 ? -12.945 -32.531 -18.688 1 93 123 LEU A CA 1
ATOM 899 C C . LEU A 1 123 ? -13.625 -33.875 -19.016 1 93 123 LEU A C 1
ATOM 901 O O . LEU A 1 123 ? -14.516 -34.312 -18.281 1 93 123 LEU A O 1
ATOM 905 N N . LYS A 1 124 ? -13.25 -34.469 -20.047 1 92.38 124 LYS A N 1
ATOM 906 C CA . LYS A 1 124 ? -13.781 -35.781 -20.406 1 92.38 124 LYS A CA 1
ATOM 907 C C . LYS A 1 124 ? -13.367 -36.844 -19.375 1 92.38 124 LYS A C 1
ATOM 909 O O . LYS A 1 124 ? -14.188 -37.688 -18.969 1 92.38 124 LYS A O 1
ATOM 914 N N . ASP A 1 125 ? -12.18 -36.781 -18.906 1 93.25 125 ASP A N 1
ATOM 915 C CA . ASP A 1 125 ? -11.609 -37.75 -17.984 1 93.25 125 ASP A CA 1
ATOM 916 C C . ASP A 1 125 ? -12.242 -37.625 -16.609 1 93.25 125 ASP A C 1
ATOM 918 O O . ASP A 1 125 ? -12.375 -38.625 -15.891 1 93.25 125 ASP A O 1
ATOM 922 N N . THR A 1 126 ? -12.586 -36.438 -16.141 1 90.12 126 THR A N 1
ATOM 923 C CA . THR A 1 126 ? -13.016 -36.188 -14.758 1 90.12 126 THR A CA 1
ATOM 924 C C . THR A 1 126 ? -14.531 -36.25 -14.648 1 90.12 126 THR A C 1
ATOM 926 O O . THR A 1 126 ? -15.078 -36.312 -13.539 1 90.12 126 THR A O 1
ATOM 929 N N . LEU A 1 127 ? -15.219 -36.281 -15.656 1 85.56 127 LEU A N 1
ATOM 930 C CA . LEU A 1 127 ? -16.672 -36.406 -15.727 1 85.56 127 LEU A CA 1
ATOM 931 C C . LEU A 1 127 ? -17.359 -35.312 -14.914 1 85.56 127 LEU A C 1
ATOM 933 O O . LEU A 1 127 ? -18.344 -35.562 -14.219 1 85.56 127 LEU A O 1
ATOM 937 N N . ILE A 1 128 ? -16.75 -34.125 -14.898 1 85.06 128 ILE A N 1
ATOM 938 C CA . ILE A 1 128 ? -17.406 -33.031 -14.188 1 85.06 128 ILE A CA 1
ATOM 939 C C . ILE A 1 128 ? -18.5 -32.438 -15.062 1 85.06 128 ILE A C 1
ATOM 941 O O . ILE A 1 128 ? -18.438 -32.5 -16.297 1 85.06 128 ILE A O 1
ATOM 945 N N . GLU A 1 129 ? -19.516 -31.953 -14.367 1 83.06 129 GLU A N 1
ATOM 946 C CA . GLU A 1 129 ? -20.578 -31.25 -15.094 1 83.06 129 GLU A CA 1
ATOM 947 C C . GLU A 1 129 ? -20.094 -29.906 -15.617 1 83.06 129 GLU A C 1
ATOM 949 O O . GLU A 1 129 ? -19.578 -29.078 -14.852 1 83.06 129 GLU A O 1
ATOM 954 N N . HIS A 1 130 ? -20.328 -29.688 -16.828 1 83.56 130 HIS A N 1
ATOM 955 C CA . HIS A 1 130 ? -19.859 -28.469 -17.484 1 83.56 130 HIS A CA 1
ATOM 956 C C . HIS A 1 130 ? -20.406 -27.234 -16.797 1 83.56 130 HIS A C 1
ATOM 958 O O . HIS A 1 130 ? -19.75 -26.203 -16.734 1 83.56 130 HIS A O 1
ATOM 964 N N . GLN A 1 131 ? -21.594 -27.391 -16.297 1 84.75 131 GLN A N 1
ATOM 965 C CA . GLN A 1 131 ? -22.266 -26.25 -15.664 1 84.75 131 GLN A CA 1
ATOM 966 C C . GLN A 1 131 ? -21.578 -25.875 -14.359 1 84.75 131 GLN A C 1
ATOM 968 O O . GLN A 1 131 ? -21.766 -24.766 -13.852 1 84.75 131 GLN A O 1
ATOM 973 N N . ARG A 1 132 ? -20.781 -26.75 -13.891 1 90.19 132 ARG A N 1
ATOM 974 C CA . ARG A 1 132 ? -20.125 -26.5 -12.609 1 90.19 132 ARG A CA 1
ATOM 975 C C . ARG A 1 132 ? -18.734 -25.891 -12.828 1 90.19 132 ARG A C 1
ATOM 977 O O . ARG A 1 132 ? -18.094 -25.469 -11.867 1 90.19 132 ARG A O 1
ATOM 984 N N . LEU A 1 133 ? -18.328 -25.875 -14.062 1 94.69 133 LEU A N 1
ATOM 985 C CA . LEU A 1 133 ? -17.078 -25.219 -14.375 1 94.69 133 LEU A CA 1
ATOM 986 C C . LEU A 1 133 ? -17.25 -23.703 -14.469 1 94.69 133 LEU A C 1
ATOM 988 O O . LEU A 1 133 ? -17.875 -23.203 -15.414 1 94.69 133 LEU A O 1
ATOM 992 N N . VAL A 1 134 ? -16.656 -23.016 -13.516 1 93.5 134 VAL A N 1
ATOM 993 C CA . VAL A 1 134 ? -16.938 -21.578 -13.422 1 93.5 134 VAL A CA 1
ATOM 994 C C . VAL A 1 134 ? -16 -20.797 -14.336 1 93.5 134 VAL A C 1
ATOM 996 O O . VAL A 1 134 ? -16.266 -19.641 -14.656 1 93.5 134 VAL A O 1
ATOM 999 N N . GLY A 1 135 ? -14.875 -21.438 -14.727 1 96.44 135 GLY A N 1
ATOM 1000 C CA . GLY A 1 135 ? -13.961 -20.734 -15.617 1 96.44 135 GLY A CA 1
ATOM 1001 C C . GLY A 1 135 ? -12.547 -21.266 -15.57 1 96.44 135 GLY A C 1
ATOM 1002 O O . GLY A 1 135 ? -12.289 -22.312 -14.961 1 96.44 135 GLY A O 1
ATOM 1003 N N . ILE A 1 136 ? -11.672 -20.547 -16.312 1 97.69 136 ILE A N 1
ATOM 1004 C CA . ILE A 1 136 ? -10.242 -20.844 -16.406 1 97.69 136 ILE A CA 1
ATOM 1005 C C . ILE A 1 136 ? -9.438 -19.656 -15.867 1 97.69 136 ILE A C 1
ATOM 1007 O O . ILE A 1 136 ? -9.68 -18.516 -16.266 1 97.69 136 ILE A O 1
ATOM 1011 N N . GLY A 1 137 ? -8.656 -19.938 -14.898 1 98 137 GLY A N 1
ATOM 1012 C CA . GLY A 1 137 ? -7.648 -18.969 -14.508 1 98 137 GLY A CA 1
ATOM 1013 C C . GLY A 1 137 ? -6.293 -19.234 -15.141 1 98 137 GLY A C 1
ATOM 1014 O O . GLY A 1 137 ? -5.871 -20.375 -15.258 1 98 137 GLY A O 1
ATOM 1015 N N . PHE A 1 138 ? -5.629 -18.188 -15.578 1 97.06 138 PHE A N 1
ATOM 1016 C CA . PHE A 1 138 ? -4.309 -18.266 -16.188 1 97.06 138 PHE A CA 1
ATOM 1017 C C . PHE A 1 138 ? -3.334 -17.328 -15.477 1 97.06 138 PHE A C 1
ATOM 1019 O O . PHE A 1 138 ? -3.539 -16.125 -15.453 1 97.06 138 PHE A O 1
ATOM 1026 N N . ALA A 1 139 ? -2.295 -17.891 -14.93 1 96.56 139 ALA A N 1
ATOM 1027 C CA . ALA A 1 139 ? -1.273 -17.109 -14.242 1 96.56 139 ALA A CA 1
ATOM 1028 C C . ALA A 1 139 ? 0.027 -17.078 -15.039 1 96.56 139 ALA A C 1
ATOM 1030 O O . ALA A 1 139 ? 0.457 -18.094 -15.578 1 96.56 139 ALA A O 1
ATOM 1031 N N . LEU A 1 140 ? 0.593 -15.984 -15.117 1 92.88 140 LEU A N 1
ATOM 1032 C CA . LEU A 1 140 ? 1.887 -15.828 -15.773 1 92.88 140 LEU A CA 1
ATOM 1033 C C . LEU A 1 140 ? 2.67 -14.672 -15.156 1 92.88 140 LEU A C 1
ATOM 1035 O O . LEU A 1 140 ? 2.086 -13.781 -14.539 1 92.88 140 LEU A O 1
ATOM 1039 N N . SER A 1 141 ? 3.971 -14.734 -15.289 1 90.31 141 SER A N 1
ATOM 1040 C CA . SER A 1 141 ? 4.836 -13.641 -14.875 1 90.31 141 SER A CA 1
ATOM 1041 C C . SER A 1 141 ? 4.785 -12.484 -15.867 1 90.31 141 SER A C 1
ATOM 1043 O O . SER A 1 141 ? 5.543 -12.461 -16.844 1 90.31 141 SER A O 1
ATOM 1045 N N . ALA A 1 142 ? 3.822 -11.547 -15.641 1 84.31 142 ALA A N 1
ATOM 1046 C CA . ALA A 1 142 ? 3.598 -10.492 -16.625 1 84.31 142 ALA A CA 1
ATOM 1047 C C . ALA A 1 142 ? 2.854 -9.312 -16.016 1 84.31 142 ALA A C 1
ATOM 1049 O O . ALA A 1 142 ? 2.285 -9.43 -14.922 1 84.31 142 ALA A O 1
ATOM 1050 N N . PHE A 1 143 ? 3.074 -8.227 -16.703 1 82.38 143 PHE A N 1
ATOM 1051 C CA . PHE A 1 143 ? 2.111 -7.148 -16.516 1 82.38 143 PHE A CA 1
ATOM 1052 C C . PHE A 1 143 ? 0.779 -7.488 -17.172 1 82.38 143 PHE A C 1
ATOM 1054 O O . PHE A 1 143 ? 0.724 -7.75 -18.375 1 82.38 143 PHE A O 1
ATOM 1061 N N . VAL A 1 144 ? -0.219 -7.551 -16.344 1 86.5 144 VAL A N 1
ATOM 1062 C CA . VAL A 1 144 ? -1.516 -8.016 -16.828 1 86.5 144 VAL A CA 1
ATOM 1063 C C . VAL A 1 144 ? -2.557 -6.91 -16.656 1 86.5 144 VAL A C 1
ATOM 1065 O O . VAL A 1 144 ? -2.576 -6.219 -15.633 1 86.5 144 VAL A O 1
ATOM 1068 N N . ASP A 1 145 ? -3.262 -6.648 -17.672 1 81.44 145 ASP A N 1
ATOM 1069 C CA . ASP A 1 145 ? -4.5 -5.891 -17.547 1 81.44 145 ASP A CA 1
ATOM 1070 C C . ASP A 1 145 ? -5.684 -6.809 -17.234 1 81.44 145 ASP A C 1
ATOM 1072 O O . ASP A 1 145 ? -6.234 -7.438 -18.141 1 81.44 145 ASP A O 1
ATOM 1076 N N . ALA A 1 146 ? -5.992 -6.824 -16.047 1 75.44 146 ALA A N 1
ATOM 1077 C CA . ALA A 1 146 ? -7.004 -7.777 -15.602 1 75.44 146 ALA A CA 1
ATOM 1078 C C . ALA A 1 146 ? -8.383 -7.41 -16.156 1 75.44 146 ALA A C 1
ATOM 1080 O O . ALA A 1 146 ? -9.18 -8.289 -16.484 1 75.44 146 ALA A O 1
ATOM 1081 N N . ALA A 1 147 ? -8.586 -6.156 -16.266 1 74.81 147 ALA A N 1
ATOM 1082 C CA . ALA A 1 147 ? -9.883 -5.703 -16.766 1 74.81 147 ALA A CA 1
ATOM 1083 C C . ALA A 1 147 ? -10.078 -6.125 -18.219 1 74.81 147 ALA A C 1
ATOM 1085 O O . ALA A 1 147 ? -11.156 -6.594 -18.594 1 74.81 147 ALA A O 1
ATOM 1086 N N . GLN A 1 148 ? -9.031 -6.086 -18.938 1 72.81 148 GLN A N 1
ATOM 1087 C CA . GLN A 1 148 ? -9.117 -6.461 -20.344 1 72.81 148 GLN A CA 1
ATOM 1088 C C . GLN A 1 148 ? -8.672 -7.906 -20.562 1 72.81 148 GLN A C 1
ATOM 1090 O O . GLN A 1 148 ? -8.805 -8.453 -21.656 1 72.81 148 GLN A O 1
ATOM 1095 N N . ALA A 1 149 ? -8.211 -8.477 -19.516 1 81.44 149 ALA A N 1
ATOM 1096 C CA . ALA A 1 149 ? -7.719 -9.852 -19.531 1 81.44 149 ALA A CA 1
ATOM 1097 C C . ALA A 1 149 ? -6.668 -10.031 -20.625 1 81.44 149 ALA A C 1
ATOM 1099 O O . ALA A 1 149 ? -6.742 -10.969 -21.422 1 81.44 149 ALA A O 1
ATOM 1100 N N . VAL A 1 150 ? -5.766 -9.156 -20.703 1 83.75 150 VAL A N 1
ATOM 1101 C CA . VAL A 1 150 ? -4.691 -9.125 -21.688 1 83.75 150 VAL A CA 1
ATOM 1102 C C . VAL A 1 150 ? -3.338 -9.219 -20.984 1 83.75 150 VAL A C 1
ATOM 1104 O O . VAL A 1 150 ? -3.131 -8.602 -19.938 1 83.75 150 VAL A O 1
ATOM 1107 N N . CYS A 1 151 ? -2.502 -10.07 -21.578 1 86.44 151 CYS A N 1
ATOM 1108 C CA . CYS A 1 151 ? -1.092 -10.016 -21.219 1 86.44 151 CYS A CA 1
ATOM 1109 C C . CYS A 1 151 ? -0.411 -8.812 -21.859 1 86.44 151 CYS A C 1
ATOM 1111 O O . CYS A 1 151 ? -0.104 -8.836 -23.062 1 86.44 151 CYS A O 1
ATOM 1113 N N . VAL A 1 152 ? -0.151 -7.828 -21.125 1 84.38 152 VAL A N 1
ATOM 1114 C CA . VAL A 1 152 ? 0.395 -6.586 -21.672 1 84.38 152 VAL A CA 1
ATOM 1115 C C . VAL A 1 152 ? 1.864 -6.785 -22.031 1 84.38 152 VAL A C 1
ATOM 1117 O O . VAL A 1 152 ? 2.287 -6.438 -23.141 1 84.38 152 VAL A O 1
ATOM 1120 N N . GLN A 1 153 ? 2.57 -7.367 -21.094 1 82 153 GLN A N 1
ATOM 1121 C CA . GLN A 1 153 ? 3.986 -7.609 -21.344 1 82 153 GLN A CA 1
ATOM 1122 C C . GLN A 1 153 ? 4.527 -8.719 -20.453 1 82 153 GLN A C 1
ATOM 1124 O O . GLN A 1 153 ? 4.328 -8.703 -19.234 1 82 153 GLN A O 1
ATOM 1129 N N . SER A 1 154 ? 5.09 -9.68 -21.062 1 82.38 154 SER A N 1
ATOM 1130 C CA . SER A 1 154 ? 5.871 -10.695 -20.375 1 82.38 154 SER A CA 1
ATOM 1131 C C . SER A 1 154 ? 7.293 -10.773 -20.922 1 82.38 154 SER A C 1
ATOM 1133 O O . SER A 1 154 ? 7.504 -11.258 -22.047 1 82.38 154 SER A O 1
ATOM 1135 N N . ALA A 1 155 ? 8.18 -10.359 -20.125 1 74.56 155 ALA A N 1
ATOM 1136 C CA . ALA A 1 155 ? 9.562 -10.328 -20.578 1 74.56 155 ALA A CA 1
ATOM 1137 C C . ALA A 1 155 ? 10.109 -11.742 -20.766 1 74.56 155 ALA A C 1
ATOM 1139 O O . ALA A 1 155 ? 10.797 -12.023 -21.75 1 74.56 155 ALA A O 1
ATOM 1140 N N . LEU A 1 156 ? 9.695 -12.578 -19.953 1 74.44 156 LEU A N 1
ATOM 1141 C CA . LEU A 1 156 ? 10.25 -13.93 -19.953 1 74.44 156 LEU A CA 1
ATOM 1142 C C . LEU A 1 156 ? 9.695 -14.734 -21.125 1 74.44 156 LEU A C 1
ATOM 1144 O O . LEU A 1 156 ? 10.391 -15.578 -21.688 1 74.44 156 LEU A O 1
ATOM 1148 N N . LEU A 1 157 ? 8.477 -14.391 -21.531 1 80.44 157 LEU A N 1
ATOM 1149 C CA . LEU A 1 157 ? 7.832 -15.133 -22.609 1 80.44 157 LEU A CA 1
ATOM 1150 C C . LEU A 1 157 ? 7.961 -14.383 -23.938 1 80.44 157 LEU A C 1
ATOM 1152 O O . LEU A 1 157 ? 7.691 -14.938 -25 1 80.44 157 LEU A O 1
ATOM 1156 N N . GLY A 1 158 ? 8.328 -13.156 -23.844 1 81.12 158 GLY A N 1
ATOM 1157 C CA . GLY A 1 158 ? 8.375 -12.305 -25.016 1 81.12 158 GLY A CA 1
ATOM 1158 C C . GLY A 1 158 ? 7 -11.938 -25.547 1 81.12 158 GLY A C 1
ATOM 1159 O O . GLY A 1 158 ? 6.836 -11.688 -26.75 1 81.12 158 GLY A O 1
ATOM 1160 N N . TRP A 1 159 ? 6.023 -12.039 -24.781 1 86.69 159 TRP A N 1
ATOM 1161 C CA . TRP A 1 159 ? 4.652 -11.742 -25.172 1 86.69 159 TRP A CA 1
ATOM 1162 C C . TRP A 1 159 ? 4.359 -10.25 -25.016 1 86.69 159 TRP A C 1
ATOM 1164 O O . TRP A 1 159 ? 4.805 -9.617 -24.062 1 86.69 159 TRP A O 1
ATOM 1174 N N . HIS A 1 160 ? 3.689 -9.68 -25.984 1 88.31 160 HIS A N 1
ATOM 1175 C CA . HIS A 1 160 ? 3.283 -8.273 -25.984 1 88.31 160 HIS A CA 1
ATOM 1176 C C . HIS A 1 160 ? 1.837 -8.117 -26.438 1 88.31 160 HIS A C 1
ATOM 1178 O O . HIS A 1 160 ? 1.503 -8.453 -27.578 1 88.31 160 HIS A O 1
ATOM 1184 N N . GLN A 1 161 ? 1.038 -7.68 -25.594 1 90.62 161 GLN A N 1
ATOM 1185 C CA . GLN A 1 161 ? -0.367 -7.414 -25.891 1 90.62 161 GLN A CA 1
ATOM 1186 C C . GLN A 1 161 ? -1.059 -8.648 -26.453 1 90.62 161 GLN A C 1
ATOM 1188 O O . GLN A 1 161 ? -1.671 -8.594 -27.516 1 90.62 161 GLN A O 1
ATOM 1193 N N . VAL A 1 162 ? -0.943 -9.695 -25.797 1 91.56 162 VAL A N 1
ATOM 1194 C CA . VAL A 1 162 ? -1.558 -10.953 -26.203 1 91.56 162 VAL A CA 1
ATOM 1195 C C . VAL A 1 162 ? -2.947 -11.078 -25.578 1 91.56 162 VAL A C 1
ATOM 1197 O O . VAL A 1 162 ? -3.086 -11.109 -24.359 1 91.56 162 VAL A O 1
ATOM 1200 N N . PRO A 1 163 ? -4.004 -11.094 -26.391 1 93.88 163 PRO A N 1
ATOM 1201 C CA . PRO A 1 163 ? -5.352 -11.289 -25.859 1 93.88 163 PRO A CA 1
ATOM 1202 C C . PRO A 1 163 ? -5.621 -12.734 -25.453 1 93.88 163 PRO A C 1
ATOM 1204 O O . PRO A 1 163 ? -6.527 -13.375 -25.984 1 93.88 163 PRO A O 1
ATOM 1207 N N . LEU A 1 164 ? -4.926 -13.234 -24.484 1 93.5 164 LEU A N 1
ATOM 1208 C CA . LEU A 1 164 ? -4.852 -14.625 -24.062 1 93.5 164 LEU A CA 1
ATOM 1209 C C . LEU A 1 164 ? -6.223 -15.141 -23.641 1 93.5 164 LEU A C 1
ATOM 1211 O O . LEU A 1 164 ? -6.605 -16.25 -24 1 93.5 164 LEU A O 1
ATOM 1215 N N . ALA A 1 165 ? -6.945 -14.328 -22.922 1 95.69 165 ALA A N 1
ATOM 1216 C CA . ALA A 1 165 ? -8.25 -14.742 -22.422 1 95.69 165 ALA A CA 1
ATOM 1217 C C . ALA A 1 165 ? -9.219 -15 -23.578 1 95.69 165 ALA A C 1
ATOM 1219 O O . ALA A 1 165 ? -9.914 -16.016 -23.594 1 95.69 165 ALA A O 1
ATOM 1220 N N . GLU A 1 166 ? -9.25 -14.086 -24.484 1 96.19 166 GLU A N 1
ATOM 1221 C CA . GLU A 1 166 ? -10.133 -14.211 -25.641 1 96.19 166 GLU A CA 1
ATOM 1222 C C . GLU A 1 166 ? -9.773 -15.43 -26.484 1 96.19 166 GLU A C 1
ATOM 1224 O O . GLU A 1 166 ? -10.648 -16.203 -26.875 1 96.19 166 GLU A O 1
ATOM 1229 N N . LEU A 1 167 ? -8.523 -15.578 -26.75 1 96.75 167 LEU A N 1
ATOM 1230 C CA . LEU A 1 167 ? -8.047 -16.688 -27.578 1 96.75 167 LEU A CA 1
ATOM 1231 C C . LEU A 1 167 ? -8.398 -18.031 -26.953 1 96.75 167 LEU A C 1
ATOM 1233 O O . LEU A 1 167 ? -8.938 -18.906 -27.609 1 96.75 167 LEU A O 1
ATOM 1237 N N . LEU A 1 168 ? -8.094 -18.172 -25.688 1 97 168 LEU A N 1
ATOM 1238 C CA . LEU A 1 168 ? -8.32 -19.438 -25 1 97 168 LEU A CA 1
ATOM 1239 C C . LEU A 1 168 ? -9.812 -19.703 -24.812 1 97 168 LEU A C 1
ATOM 1241 O O . LEU A 1 168 ? -10.273 -20.844 -24.922 1 97 168 LEU A O 1
ATOM 1245 N N . SER A 1 169 ? -10.555 -18.641 -24.469 1 97.31 169 SER A N 1
ATOM 1246 C CA . SER A 1 169 ? -12 -18.781 -24.328 1 97.31 169 SER A CA 1
ATOM 1247 C C . SER A 1 169 ? -12.633 -19.281 -25.625 1 97.31 169 SER A C 1
ATOM 1249 O O . SER A 1 169 ? -13.438 -20.219 -25.609 1 97.31 169 SER A O 1
ATOM 1251 N N . HIS A 1 170 ? -12.281 -18.688 -26.703 1 97.31 170 HIS A N 1
ATOM 1252 C CA . HIS A 1 170 ? -12.797 -19.109 -28.016 1 97.31 170 HIS A CA 1
ATOM 1253 C C . HIS A 1 170 ? -12.43 -20.562 -28.312 1 97.31 170 HIS A C 1
ATOM 1255 O O . HIS A 1 170 ? -13.281 -21.344 -28.734 1 97.31 170 HIS A O 1
ATOM 1261 N N . ALA A 1 171 ? -11.219 -20.906 -28.031 1 97.44 171 ALA A N 1
ATOM 1262 C CA . ALA A 1 171 ? -10.719 -22.234 -28.359 1 97.44 171 ALA A CA 1
ATOM 1263 C C . ALA A 1 171 ? -11.383 -23.297 -27.469 1 97.44 171 ALA A C 1
ATOM 1265 O O . ALA A 1 171 ? -11.398 -24.469 -27.828 1 97.44 171 ALA A O 1
ATOM 1266 N N . THR A 1 172 ? -11.875 -22.922 -26.359 1 96.19 172 THR A N 1
ATOM 1267 C CA . THR A 1 172 ? -12.453 -23.875 -25.422 1 96.19 172 THR A CA 1
ATOM 1268 C C . THR A 1 172 ? -13.984 -23.812 -25.453 1 96.19 172 THR A C 1
ATOM 1270 O O . THR A 1 172 ? -14.656 -24.281 -24.531 1 96.19 172 THR A O 1
ATOM 1273 N N . GLY A 1 173 ? -14.531 -23.172 -26.422 1 94.19 173 GLY A N 1
ATOM 1274 C CA . GLY A 1 173 ? -15.969 -23.156 -26.609 1 94.19 173 GLY A CA 1
ATOM 1275 C C . GLY A 1 173 ? -16.672 -22.094 -25.781 1 94.19 173 GLY A C 1
ATOM 1276 O O . GLY A 1 173 ? -17.844 -22.25 -25.453 1 94.19 173 GLY A O 1
ATOM 1277 N N . GLY A 1 174 ? -15.93 -21.141 -25.312 1 95.12 174 GLY A N 1
ATOM 1278 C CA . GLY A 1 174 ? -16.562 -20.016 -24.656 1 95.12 174 GLY A CA 1
ATOM 1279 C C . GLY A 1 174 ? -16.406 -20.016 -23.141 1 95.12 174 GLY A C 1
ATOM 1280 O O . GLY A 1 174 ? -17.031 -19.234 -22.438 1 95.12 174 GLY A O 1
ATOM 1281 N N . ILE A 1 175 ? -15.609 -20.891 -22.609 1 95.06 175 ILE A N 1
ATOM 1282 C CA . ILE A 1 175 ? -15.367 -20.891 -21.172 1 95.06 175 ILE A CA 1
ATOM 1283 C C . ILE A 1 175 ? -14.742 -19.562 -20.766 1 95.06 175 ILE A C 1
ATOM 1285 O O . ILE A 1 175 ? -13.789 -19.094 -21.406 1 95.06 175 ILE A O 1
ATOM 1289 N N . PRO A 1 176 ? -15.312 -18.891 -19.734 1 95.31 176 PRO A N 1
ATOM 1290 C CA . PRO A 1 176 ? -14.688 -17.641 -19.266 1 95.31 176 PRO A CA 1
ATOM 1291 C C . PRO A 1 176 ? -13.242 -17.828 -18.828 1 95.31 176 PRO A C 1
ATOM 1293 O O . PRO A 1 176 ? -12.914 -18.828 -18.188 1 95.31 176 PRO A O 1
ATOM 1296 N N . VAL A 1 177 ? -12.375 -16.906 -19.234 1 96.62 177 VAL A N 1
ATOM 1297 C CA . VAL A 1 177 ? -10.953 -16.984 -18.906 1 96.62 177 VAL A CA 1
ATOM 1298 C C . VAL A 1 177 ? -10.523 -15.727 -18.156 1 96.62 177 VAL A C 1
ATOM 1300 O O . VAL A 1 177 ? -10.828 -14.609 -18.594 1 96.62 177 VAL A O 1
ATOM 1303 N N . PHE A 1 178 ? -9.875 -15.93 -17.078 1 95.44 178 PHE A N 1
ATOM 1304 C CA . PHE A 1 178 ? -9.312 -14.844 -16.281 1 95.44 178 PHE A CA 1
ATOM 1305 C C . PHE A 1 178 ? -7.789 -14.938 -16.25 1 95.44 178 PHE A C 1
ATOM 1307 O O . PHE A 1 178 ? -7.23 -16.016 -16.062 1 95.44 178 PHE A O 1
ATOM 1314 N N . ILE A 1 179 ? -7.145 -13.812 -16.484 1 94.88 179 ILE A N 1
ATOM 1315 C CA . ILE A 1 179 ? -5.688 -13.766 -16.484 1 94.88 179 ILE A CA 1
ATOM 1316 C C . ILE A 1 179 ? -5.199 -12.938 -15.289 1 94.88 179 ILE A C 1
ATOM 1318 O O . ILE A 1 179 ? -5.793 -11.914 -14.953 1 94.88 179 ILE A O 1
ATOM 1322 N N . GLU A 1 180 ? -4.164 -13.383 -14.672 1 94.81 180 GLU A N 1
ATOM 1323 C CA . GLU A 1 180 ? -3.615 -12.672 -13.516 1 94.81 180 GLU A CA 1
ATOM 1324 C C . GLU A 1 180 ? -2.1 -12.836 -13.445 1 94.81 180 GLU A C 1
ATOM 1326 O O . GLU A 1 180 ? -1.549 -13.82 -13.938 1 94.81 180 GLU A O 1
ATOM 1331 N N . ASN A 1 181 ? -1.473 -11.867 -12.914 1 94.06 181 ASN A N 1
ATOM 1332 C CA . ASN A 1 181 ? -0.072 -11.992 -12.531 1 94.06 181 ASN A CA 1
ATOM 1333 C C . ASN A 1 181 ? 0.137 -13.156 -11.562 1 94.06 181 ASN A C 1
ATOM 1335 O O . ASN A 1 181 ? -0.68 -13.375 -10.664 1 94.06 181 ASN A O 1
ATOM 1339 N N . ASP A 1 182 ? 1.223 -13.805 -11.648 1 95.5 182 ASP A N 1
ATOM 1340 C CA . ASP A 1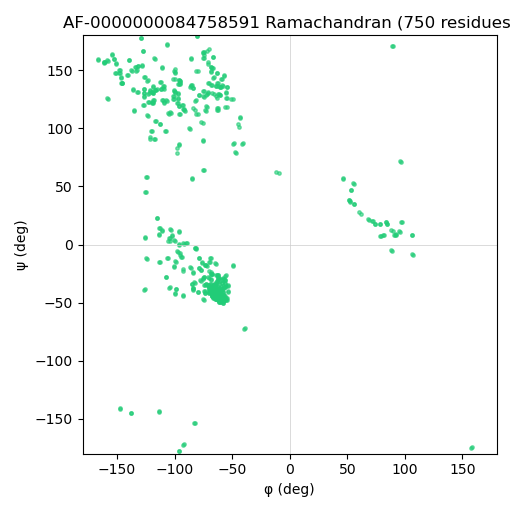 182 ? 1.48 -15.008 -10.867 1 95.5 182 ASP A CA 1
ATOM 1341 C C . ASP A 1 182 ? 1.458 -14.703 -9.367 1 95.5 182 ASP A C 1
ATOM 1343 O O . ASP A 1 182 ? 0.747 -15.367 -8.609 1 95.5 182 ASP A O 1
ATOM 1347 N N . THR A 1 183 ? 2.146 -13.719 -8.922 1 97.5 183 THR A N 1
ATOM 1348 C CA . THR A 1 183 ? 2.236 -13.445 -7.492 1 97.5 183 THR A CA 1
ATOM 1349 C C . THR A 1 183 ? 0.892 -12.969 -6.945 1 97.5 183 THR A C 1
ATOM 1351 O O . THR A 1 183 ? 0.516 -13.305 -5.824 1 97.5 183 THR A O 1
ATOM 1354 N N . ARG A 1 184 ? 0.173 -12.195 -7.68 1 97.06 184 ARG A N 1
ATOM 1355 C CA . ARG A 1 184 ? -1.166 -11.789 -7.262 1 97.06 184 ARG A CA 1
ATOM 1356 C C . ARG A 1 184 ? -2.109 -12.992 -7.215 1 97.06 184 ARG A C 1
ATOM 1358 O O . ARG A 1 184 ? -2.949 -13.094 -6.316 1 97.06 184 ARG A O 1
ATOM 1365 N N . ALA A 1 185 ? -1.979 -13.859 -8.195 1 97.31 185 ALA A N 1
ATOM 1366 C CA . ALA A 1 185 ? -2.773 -15.086 -8.148 1 97.31 185 ALA A CA 1
ATOM 1367 C C . ALA A 1 185 ? -2.473 -15.891 -6.891 1 97.31 185 ALA A C 1
ATOM 1369 O O . ALA A 1 185 ? -3.387 -16.422 -6.246 1 97.31 185 ALA A O 1
ATOM 1370 N N . LEU A 1 186 ? -1.22 -15.953 -6.586 1 98.38 186 LEU A N 1
ATOM 1371 C CA . LEU A 1 186 ? -0.834 -16.672 -5.379 1 98.38 186 LEU A CA 1
ATOM 1372 C C . LEU A 1 186 ? -1.419 -16.016 -4.137 1 98.38 186 LEU A C 1
ATOM 1374 O O . LEU A 1 186 ? -1.915 -16.703 -3.24 1 98.38 186 LEU A O 1
ATOM 1378 N N . ALA A 1 187 ? -1.355 -14.719 -4.109 1 98.31 187 ALA A N 1
ATOM 1379 C CA . ALA A 1 187 ? -1.968 -13.984 -2.998 1 98.31 187 ALA A CA 1
ATOM 1380 C C . ALA A 1 187 ? -3.457 -14.297 -2.895 1 98.31 187 ALA A C 1
ATOM 1382 O O . ALA A 1 187 ? -3.99 -14.453 -1.792 1 98.31 187 ALA A O 1
ATOM 1383 N N . ASN A 1 188 ? -4.094 -14.367 -4 1 96.69 188 ASN A N 1
ATOM 1384 C CA . ASN A 1 188 ? -5.508 -14.719 -4.023 1 96.69 188 ASN A CA 1
ATOM 1385 C C . ASN A 1 188 ? -5.758 -16.094 -3.426 1 96.69 188 ASN A C 1
ATOM 1387 O O . ASN A 1 188 ? -6.656 -16.266 -2.602 1 96.69 188 ASN A O 1
ATOM 1391 N N . TRP A 1 189 ? -4.922 -17.031 -3.836 1 97.12 189 TRP A N 1
ATOM 1392 C CA . TRP A 1 189 ? -5.043 -18.391 -3.297 1 97.12 189 TRP A CA 1
ATOM 1393 C C . TRP A 1 189 ? -4.852 -18.391 -1.784 1 97.12 189 TRP A C 1
ATOM 1395 O O . TRP A 1 189 ? -5.652 -18.969 -1.053 1 97.12 189 TRP A O 1
ATOM 1405 N N . GLU A 1 190 ? -3.861 -17.734 -1.323 1 97.38 190 GLU A N 1
ATOM 1406 C CA . GLU A 1 190 ? -3.508 -17.719 0.093 1 97.38 190 GLU A CA 1
ATOM 1407 C C . GLU A 1 190 ? -4.578 -17.016 0.922 1 97.38 190 GLU A C 1
ATOM 1409 O O . GLU A 1 190 ? -4.828 -17.391 2.07 1 97.38 190 GLU A O 1
ATOM 1414 N N . LYS A 1 191 ? -5.141 -15.977 0.373 1 94.44 191 LYS A N 1
ATOM 1415 C CA . LYS A 1 191 ? -6.207 -15.25 1.055 1 94.44 191 LYS A CA 1
ATOM 1416 C C . LYS A 1 191 ? -7.492 -16.078 1.107 1 94.44 191 LYS A C 1
ATOM 1418 O O . LYS A 1 191 ? -8.273 -15.953 2.049 1 94.44 191 LYS A O 1
ATOM 1423 N N . THR A 1 192 ? -7.676 -16.922 0.154 1 91.81 192 THR A N 1
ATOM 1424 C CA . THR A 1 192 ? -8.922 -17.672 0.031 1 91.81 192 THR A CA 1
ATOM 1425 C C . THR A 1 192 ? -8.828 -19.016 0.75 1 91.81 192 THR A C 1
ATOM 1427 O O . THR A 1 192 ? -9.75 -19.391 1.472 1 91.81 192 THR A O 1
ATOM 1430 N N . PHE A 1 193 ? -7.664 -19.719 0.563 1 91.69 193 PHE A N 1
ATOM 1431 C CA . PHE A 1 193 ? -7.574 -21.094 1.02 1 91.69 193 PHE A CA 1
ATOM 1432 C C . PHE A 1 193 ? -6.379 -21.281 1.948 1 91.69 193 PHE A C 1
ATOM 1434 O O . PHE A 1 193 ? -6.273 -22.312 2.633 1 91.69 193 PHE A O 1
ATOM 1441 N N . GLY A 1 194 ? -5.551 -20.297 1.986 1 93.94 194 GLY A N 1
ATOM 1442 C CA . GLY A 1 194 ? -4.246 -20.578 2.561 1 93.94 194 GLY A CA 1
ATOM 1443 C C . GLY A 1 194 ? -3.992 -19.844 3.861 1 93.94 194 GLY A C 1
ATOM 1444 O O . GLY A 1 194 ? -4.902 -19.688 4.676 1 93.94 194 GLY A O 1
ATOM 1445 N N . HIS A 1 195 ? -2.76 -19.438 4.039 1 95.56 195 HIS A N 1
ATOM 1446 C CA . HIS A 1 195 ? -2.248 -18.938 5.312 1 95.56 195 HIS A CA 1
ATOM 1447 C C . HIS A 1 195 ? -2.736 -17.516 5.586 1 95.56 195 HIS A C 1
ATOM 1449 O O . HIS A 1 195 ? -2.67 -17.047 6.723 1 95.56 195 HIS A O 1
ATOM 1455 N N . LEU A 1 196 ? -3.244 -16.828 4.598 1 96.56 196 LEU A N 1
ATOM 1456 C CA . LEU A 1 196 ? -3.541 -15.414 4.758 1 96.56 196 LEU A CA 1
ATOM 1457 C C . LEU A 1 196 ? -5.035 -15.188 4.965 1 96.56 196 LEU A C 1
ATOM 1459 O O . LEU A 1 196 ? -5.5 -14.047 4.984 1 96.56 196 LEU A O 1
ATOM 1463 N N . ARG A 1 197 ? -5.77 -16.203 5.125 1 91.88 197 ARG A N 1
ATOM 1464 C CA . ARG A 1 197 ? -7.227 -16.156 5.145 1 91.88 197 ARG A CA 1
ATOM 1465 C C . ARG A 1 197 ? -7.73 -15.211 6.23 1 91.88 197 ARG A C 1
ATOM 1467 O O . ARG A 1 197 ? -8.695 -14.469 6.016 1 91.88 197 ARG A O 1
ATOM 1474 N N . LYS A 1 198 ? -7.039 -15.18 7.355 1 91.94 198 LYS A N 1
ATOM 1475 C CA . LYS A 1 198 ? -7.551 -14.438 8.5 1 91.94 198 LYS A CA 1
ATOM 1476 C C . LYS A 1 198 ? -6.855 -13.086 8.625 1 91.94 198 LYS A C 1
ATOM 1478 O O . LYS A 1 198 ? -7.113 -12.336 9.57 1 91.94 198 LYS A O 1
ATOM 1483 N N . LEU A 1 199 ? -6.035 -12.789 7.715 1 95.12 199 LEU A N 1
ATOM 1484 C CA . LEU A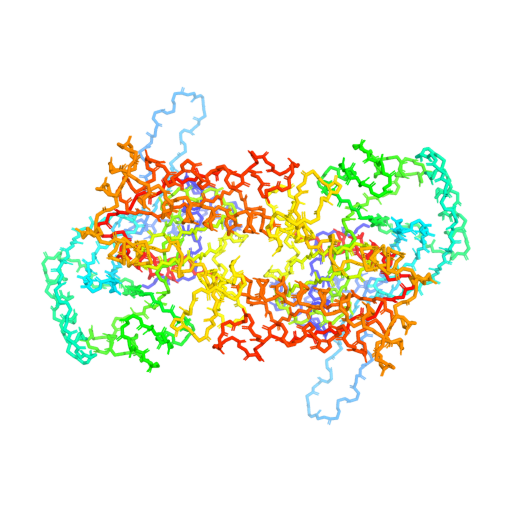 1 199 ? -5.281 -11.547 7.797 1 95.12 199 LEU A CA 1
ATOM 1485 C C . LEU A 1 199 ? -5.898 -10.477 6.895 1 95.12 199 LEU A C 1
ATOM 1487 O O . LEU A 1 199 ? -6.152 -10.734 5.715 1 95.12 199 LEU A O 1
ATOM 1491 N N . GLU A 1 200 ? -6.09 -9.312 7.383 1 95.06 200 GLU A N 1
ATOM 1492 C CA . GLU A 1 200 ? -6.664 -8.211 6.617 1 95.06 200 GLU A CA 1
ATOM 1493 C C . GLU A 1 200 ? -5.637 -7.598 5.668 1 95.06 200 GLU A C 1
ATOM 1495 O O . GLU A 1 200 ? -5.996 -6.891 4.727 1 95.06 200 GLU A O 1
ATOM 1500 N N . SER A 1 201 ? -4.367 -7.848 6.047 1 97.75 201 SER A N 1
ATOM 1501 C CA . SER A 1 201 ? -3.295 -7.312 5.211 1 97.75 201 SER A CA 1
ATOM 1502 C C . SER A 1 201 ? -2.076 -8.227 5.227 1 97.75 201 SER A C 1
ATOM 1504 O O . SER A 1 201 ? -1.805 -8.891 6.227 1 97.75 201 SER A O 1
ATOM 1506 N N . ALA A 1 202 ? -1.437 -8.227 4.133 1 98.69 202 ALA A N 1
ATOM 1507 C CA . ALA A 1 202 ? -0.196 -8.977 3.955 1 98.69 202 ALA A CA 1
ATOM 1508 C C . ALA A 1 202 ? 0.525 -8.555 2.68 1 98.69 202 ALA A C 1
ATOM 1510 O O . ALA A 1 202 ? -0.073 -7.93 1.799 1 98.69 202 ALA A O 1
ATOM 1511 N N . VAL A 1 203 ? 1.79 -8.836 2.654 1 98.81 203 VAL A N 1
ATOM 1512 C CA . VAL A 1 203 ? 2.555 -8.727 1.415 1 98.81 203 VAL A CA 1
ATOM 1513 C C . VAL A 1 203 ? 3.139 -10.094 1.047 1 98.81 203 VAL A C 1
ATOM 1515 O O . VAL A 1 203 ? 3.814 -10.727 1.861 1 98.81 203 VAL A O 1
ATOM 1518 N N . VAL A 1 204 ? 2.809 -10.539 -0.101 1 98.88 204 VAL A N 1
ATOM 1519 C CA . VAL A 1 204 ? 3.352 -11.773 -0.643 1 98.88 204 VAL A CA 1
ATOM 1520 C C . VAL A 1 204 ? 4.523 -11.469 -1.573 1 98.88 204 VAL A C 1
ATOM 1522 O O . VAL A 1 204 ? 4.395 -10.656 -2.494 1 98.88 204 VAL A O 1
ATOM 1525 N N . ILE A 1 205 ? 5.629 -12.062 -1.333 1 98.81 205 ILE A N 1
ATOM 1526 C CA . ILE A 1 205 ? 6.812 -11.945 -2.174 1 98.81 205 ILE A CA 1
ATOM 1527 C C . ILE A 1 205 ? 7.195 -13.312 -2.725 1 98.81 205 ILE A C 1
ATOM 1529 O O . ILE A 1 205 ? 7.309 -14.281 -1.97 1 98.81 205 ILE A O 1
ATOM 1533 N N . SER A 1 206 ? 7.281 -13.391 -4 1 98 206 SER A N 1
ATOM 1534 C CA . SER A 1 206 ? 7.75 -14.625 -4.629 1 98 206 SER A CA 1
ATOM 1535 C C . SER A 1 206 ? 9.219 -14.523 -5.031 1 98 206 SER A C 1
ATOM 1537 O O . SER A 1 206 ? 9.641 -13.508 -5.594 1 98 206 SER A O 1
ATOM 1539 N N . HIS A 1 207 ? 9.992 -15.5 -4.684 1 97.62 207 HIS A N 1
ATOM 1540 C CA . HIS A 1 207 ? 11.406 -15.578 -5.004 1 97.62 207 HIS A CA 1
ATOM 1541 C C . HIS A 1 207 ? 11.703 -16.781 -5.902 1 97.62 207 HIS A C 1
ATOM 1543 O O . HIS A 1 207 ? 11.664 -17.922 -5.445 1 97.62 207 HIS A O 1
ATOM 1549 N N . GLY A 1 208 ? 11.945 -16.578 -7.09 1 94.62 208 GLY A N 1
ATOM 1550 C CA . GLY A 1 208 ? 12.297 -17.562 -8.102 1 94.62 208 GLY A CA 1
ATOM 1551 C C . GLY A 1 208 ? 13.242 -17.031 -9.156 1 94.62 208 GLY A C 1
ATOM 1552 O O . GLY A 1 208 ? 14.211 -16.328 -8.836 1 94.62 208 GLY A O 1
ATOM 1553 N N . SER A 1 209 ? 12.969 -17.469 -10.414 1 92.62 209 SER A N 1
ATOM 1554 C CA . SER A 1 209 ? 13.789 -16.922 -11.492 1 92.62 209 SER A CA 1
ATOM 1555 C C . SER A 1 209 ? 13.719 -15.391 -11.508 1 92.62 209 SER A C 1
ATOM 1557 O O . SER A 1 209 ? 14.672 -14.727 -11.906 1 92.62 209 SER A O 1
ATOM 1559 N N . GLY A 1 210 ? 12.633 -14.875 -11.102 1 93.62 210 GLY A N 1
ATOM 1560 C CA . GLY A 1 210 ? 12.406 -13.477 -10.797 1 93.62 210 GLY A CA 1
ATOM 1561 C C . GLY A 1 210 ? 11.773 -13.258 -9.43 1 93.62 210 GLY A C 1
ATOM 1562 O O . GLY A 1 210 ? 11.531 -14.211 -8.695 1 93.62 210 GLY A O 1
ATOM 1563 N N . ILE A 1 211 ? 11.617 -12.016 -9.141 1 96.44 211 ILE A N 1
ATOM 1564 C CA . ILE A 1 211 ? 10.984 -11.664 -7.871 1 96.44 211 ILE A CA 1
ATOM 1565 C C . ILE A 1 211 ? 9.68 -10.922 -8.133 1 96.44 211 ILE A C 1
ATOM 1567 O O . ILE A 1 211 ? 9.602 -10.086 -9.031 1 96.44 211 ILE A O 1
ATOM 1571 N N . GLY A 1 212 ? 8.625 -11.289 -7.465 1 96.38 212 GLY A N 1
ATOM 1572 C CA . GLY A 1 212 ? 7.34 -10.609 -7.535 1 96.38 212 GLY A CA 1
ATOM 1573 C C . GLY A 1 212 ? 6.793 -10.219 -6.172 1 96.38 212 GLY A C 1
ATOM 1574 O O . GLY A 1 212 ? 7.293 -10.68 -5.145 1 96.38 212 GLY A O 1
ATOM 1575 N N . SER A 1 213 ? 5.801 -9.383 -6.223 1 98.12 213 SER A N 1
ATOM 1576 C CA . SER A 1 213 ? 5.16 -8.984 -4.973 1 98.12 213 SER A CA 1
ATOM 1577 C C . SER A 1 213 ? 3.693 -8.625 -5.191 1 98.12 213 SER A C 1
ATOM 1579 O O . SER A 1 213 ? 3.316 -8.172 -6.273 1 98.12 213 SER A O 1
ATOM 1581 N N . ALA A 1 214 ? 2.92 -8.883 -4.23 1 98.38 214 ALA A N 1
ATOM 1582 C CA . ALA A 1 214 ? 1.505 -8.523 -4.199 1 98.38 214 ALA A CA 1
ATOM 1583 C C . ALA A 1 214 ? 1.062 -8.164 -2.781 1 98.38 214 ALA A C 1
ATOM 1585 O O . ALA A 1 214 ? 1.455 -8.828 -1.817 1 98.38 214 ALA A O 1
ATOM 1586 N N . ALA A 1 215 ? 0.263 -7.148 -2.688 1 98.5 215 ALA A N 1
ATOM 1587 C CA . ALA A 1 215 ? -0.213 -6.727 -1.374 1 98.5 215 ALA A CA 1
ATOM 1588 C C . ALA A 1 215 ? -1.7 -7.023 -1.207 1 98.5 215 ALA A C 1
ATOM 1590 O O . ALA A 1 215 ? -2.484 -6.84 -2.141 1 98.5 215 ALA A O 1
ATOM 1591 N N . VAL A 1 216 ? -2.014 -7.57 -0.084 1 97.94 216 VAL A N 1
ATOM 1592 C CA . VAL A 1 216 ? -3.389 -7.633 0.398 1 97.94 216 VAL A CA 1
ATOM 1593 C C . VAL A 1 216 ? -3.65 -6.48 1.363 1 97.94 216 VAL A C 1
ATOM 1595 O O . VAL A 1 216 ? -2.947 -6.328 2.365 1 97.94 216 VAL A O 1
ATOM 1598 N N . ILE A 1 217 ? -4.562 -5.672 1.017 1 97.5 217 ILE A N 1
ATOM 1599 C CA . ILE A 1 217 ? -4.93 -4.52 1.833 1 97.5 217 ILE A CA 1
ATOM 1600 C C . ILE A 1 217 ? -6.449 -4.457 1.982 1 97.5 217 ILE A C 1
ATOM 1602 O O . ILE A 1 217 ? -7.18 -4.555 0.995 1 97.5 217 ILE A O 1
ATOM 1606 N N . TYR A 1 218 ? -6.953 -4.289 3.174 1 94.75 218 TYR A N 1
ATOM 1607 C CA . TYR A 1 218 ? -8.383 -4.324 3.469 1 94.75 218 TYR A CA 1
ATOM 1608 C C . TYR A 1 218 ? -9.023 -5.586 2.91 1 94.75 218 TYR A C 1
ATOM 1610 O O . TYR A 1 218 ? -10.07 -5.523 2.266 1 94.75 218 TYR A O 1
ATOM 1618 N N . ASP A 1 219 ? -8.352 -6.676 2.979 1 92.5 219 ASP A N 1
ATOM 1619 C CA . ASP A 1 219 ? -8.836 -8.016 2.646 1 92.5 219 ASP A CA 1
ATOM 1620 C C . ASP A 1 219 ? -8.953 -8.195 1.136 1 92.5 219 ASP A C 1
ATOM 1622 O O . ASP A 1 219 ? -9.609 -9.125 0.667 1 92.5 219 ASP A O 1
ATOM 1626 N N . ARG A 1 220 ? -8.281 -7.305 0.412 1 93.56 220 ARG A N 1
ATOM 1627 C CA . ARG A 1 220 ? -8.344 -7.371 -1.045 1 93.56 220 ARG A CA 1
ATOM 1628 C C . ARG A 1 220 ? -6.953 -7.258 -1.661 1 93.56 220 ARG A C 1
ATOM 1630 O O . ARG A 1 220 ? -6.082 -6.578 -1.116 1 93.56 220 ARG A O 1
ATOM 1637 N N . ILE A 1 221 ? -6.859 -7.891 -2.771 1 95.31 221 ILE A N 1
ATOM 1638 C CA . ILE A 1 221 ? -5.609 -7.762 -3.512 1 95.31 221 ILE A CA 1
ATOM 1639 C C . ILE A 1 221 ? -5.516 -6.367 -4.121 1 95.31 221 ILE A C 1
ATOM 1641 O O . ILE A 1 221 ? -6.449 -5.906 -4.781 1 95.31 221 ILE A O 1
ATOM 1645 N N . TRP A 1 222 ? -4.465 -5.742 -3.906 1 96.31 222 TRP A N 1
ATOM 1646 C CA . TRP A 1 222 ? -4.266 -4.398 -4.438 1 96.31 222 TRP A CA 1
ATOM 1647 C C . TRP A 1 222 ? -3.547 -4.445 -5.781 1 96.31 222 TRP A C 1
ATOM 1649 O O . TRP A 1 222 ? -2.393 -4.871 -5.863 1 96.31 222 TRP A O 1
ATOM 1659 N N . ARG A 1 223 ? -4.18 -3.939 -6.785 1 93.38 223 ARG A N 1
ATOM 1660 C CA . ARG A 1 223 ? -3.619 -4.008 -8.133 1 93.38 223 ARG A CA 1
ATOM 1661 C C . ARG A 1 223 ? -2.963 -2.686 -8.516 1 93.38 223 ARG A C 1
ATOM 1663 O O . ARG A 1 223 ? -2.131 -2.643 -9.43 1 93.38 223 ARG A O 1
ATOM 1670 N N . GLY A 1 224 ? -3.32 -1.614 -7.812 1 94.44 224 GLY A N 1
ATOM 1671 C CA . GLY A 1 224 ? -2.875 -0.282 -8.188 1 94.44 224 GLY A CA 1
ATOM 1672 C C . GLY A 1 224 ? -3.816 0.408 -9.156 1 94.44 224 GLY A C 1
ATOM 1673 O O . GLY A 1 224 ? -4.777 -0.197 -9.641 1 94.44 224 GLY A O 1
ATOM 1674 N N . ALA A 1 225 ? -3.6 1.64 -9.398 1 94 225 ALA A N 1
ATOM 1675 C CA . ALA A 1 225 ? -4.449 2.445 -10.273 1 94 225 ALA A CA 1
ATOM 1676 C C . ALA A 1 225 ? -4.328 1.991 -11.727 1 94 225 ALA A C 1
ATOM 1678 O O . ALA A 1 225 ? -5.289 2.094 -12.492 1 94 225 ALA A O 1
ATOM 1679 N N . HIS A 1 226 ? -3.172 1.382 -12.062 1 90.31 226 HIS A N 1
ATOM 1680 C CA . HIS A 1 226 ? -2.922 1.037 -13.453 1 90.31 226 HIS A CA 1
ATOM 1681 C C . HIS A 1 226 ? -2.576 -0.44 -13.609 1 90.31 226 HIS A C 1
ATOM 1683 O O . HIS A 1 226 ? -2.133 -0.874 -14.672 1 90.31 226 HIS A O 1
ATOM 1689 N N . GLY A 1 227 ? -2.699 -1.149 -12.492 1 88.81 227 GLY A N 1
ATOM 1690 C CA . GLY A 1 227 ? -2.426 -2.576 -12.531 1 88.81 227 GLY A CA 1
ATOM 1691 C C . GLY A 1 227 ? -0.966 -2.91 -12.281 1 88.81 227 GLY A C 1
ATOM 1692 O O . GLY A 1 227 ? -0.547 -4.059 -12.453 1 88.81 227 GLY A O 1
ATOM 1693 N N . GLY A 1 228 ? -0.166 -1.972 -11.82 1 90.94 228 GLY A N 1
ATOM 1694 C CA . GLY A 1 228 ? 1.273 -2.156 -11.727 1 90.94 228 GLY A CA 1
ATOM 1695 C C . GLY A 1 228 ? 1.771 -2.24 -10.297 1 90.94 228 GLY A C 1
ATOM 1696 O O . GLY A 1 228 ? 2.979 -2.189 -10.047 1 90.94 228 GLY A O 1
ATOM 1697 N N . ALA A 1 229 ? 0.898 -2.375 -9.305 1 95.25 229 ALA A N 1
ATOM 1698 C CA . ALA A 1 229 ? 1.336 -2.447 -7.914 1 95.25 229 ALA A CA 1
ATOM 1699 C C . ALA A 1 229 ? 2.178 -3.695 -7.664 1 95.25 229 ALA A C 1
ATOM 1701 O O . ALA A 1 229 ? 1.868 -4.773 -8.18 1 95.25 229 ALA A O 1
ATOM 1702 N N . GLY A 1 230 ? 3.281 -3.52 -6.938 1 96.25 230 GLY A N 1
ATOM 1703 C CA . GLY A 1 230 ? 4.059 -4.668 -6.496 1 96.25 230 GLY A CA 1
ATOM 1704 C C . GLY A 1 230 ? 5.246 -4.961 -7.391 1 96.25 230 GLY A C 1
ATOM 1705 O O . GLY A 1 230 ? 5.785 -6.07 -7.375 1 96.25 230 GLY A O 1
ATOM 1706 N N . GLU A 1 231 ? 5.684 -4.023 -8.18 1 94.38 231 GLU A N 1
ATOM 1707 C CA . GLU A 1 231 ? 6.836 -4.219 -9.055 1 94.38 231 GLU A CA 1
ATOM 1708 C C . GLU A 1 231 ? 8.148 -3.955 -8.312 1 94.38 231 GLU A C 1
ATOM 1710 O O . GLU A 1 231 ? 9.008 -3.223 -8.805 1 94.38 231 GLU A O 1
ATOM 1715 N N . ILE A 1 232 ? 8.359 -4.656 -7.242 1 97 232 ILE A N 1
ATOM 1716 C CA . ILE A 1 232 ? 9.516 -4.391 -6.387 1 97 232 ILE A CA 1
ATOM 1717 C C . ILE A 1 232 ? 10.766 -5.012 -7 1 97 232 ILE A C 1
ATOM 1719 O O . ILE A 1 232 ? 11.891 -4.645 -6.641 1 97 232 ILE A O 1
ATOM 1723 N N . ALA A 1 233 ? 10.586 -5.996 -7.914 1 96.25 233 ALA A N 1
ATOM 1724 C CA . ALA A 1 233 ? 11.719 -6.617 -8.602 1 96.25 233 ALA A CA 1
ATOM 1725 C C . ALA A 1 233 ? 12.57 -5.574 -9.32 1 96.25 233 ALA A C 1
ATOM 1727 O O . ALA A 1 233 ? 13.781 -5.738 -9.469 1 96.25 233 ALA A O 1
ATOM 1728 N N . HIS A 1 234 ? 11.914 -4.5 -9.672 1 95.31 234 HIS A N 1
ATOM 1729 C CA . HIS A 1 234 ? 12.594 -3.496 -10.484 1 95.31 234 HIS A CA 1
ATOM 1730 C C . HIS A 1 234 ? 12.805 -2.203 -9.703 1 95.31 234 HIS A C 1
ATOM 1732 O O . HIS A 1 234 ? 13.062 -1.151 -10.297 1 95.31 234 HIS A O 1
ATOM 1738 N N . CYS A 1 235 ? 12.641 -2.277 -8.422 1 97.25 235 CYS A N 1
ATOM 1739 C CA . CYS A 1 235 ? 13.094 -1.175 -7.582 1 97.25 235 CYS A CA 1
ATOM 1740 C C . CYS A 1 235 ? 14.617 -1.125 -7.527 1 97.25 235 CYS A C 1
ATOM 1742 O O . CYS A 1 235 ? 15.273 -2.164 -7.441 1 97.25 235 CYS A O 1
ATOM 1744 N N . THR A 1 236 ? 15.133 0.051 -7.594 1 97.62 236 THR A N 1
ATOM 1745 C CA . THR A 1 236 ? 16.578 0.231 -7.5 1 97.62 236 THR A CA 1
ATOM 1746 C C . THR A 1 236 ? 17.062 0.009 -6.066 1 97.62 236 THR A C 1
ATOM 1748 O O . THR A 1 236 ? 16.688 0.765 -5.16 1 97.62 236 THR A O 1
ATOM 1751 N N . ILE A 1 237 ? 17.828 -0.981 -5.867 1 96.19 237 ILE A N 1
ATOM 1752 C CA . ILE A 1 237 ? 18.359 -1.347 -4.559 1 96.19 237 ILE A CA 1
ATOM 1753 C C . ILE A 1 237 ? 19.828 -0.929 -4.465 1 96.19 237 ILE A C 1
ATOM 1755 O O . ILE A 1 237 ? 20.297 -0.512 -3.4 1 96.19 237 ILE A O 1
ATOM 1759 N N . VAL A 1 238 ? 20.516 -1.065 -5.59 1 94.12 238 VAL A N 1
ATOM 1760 C CA . VAL A 1 238 ? 21.906 -0.641 -5.699 1 94.12 238 VAL A CA 1
ATOM 1761 C C . VAL A 1 238 ? 22.047 0.42 -6.789 1 94.12 238 VAL A C 1
ATOM 1763 O O . VAL A 1 238 ? 22.219 0.093 -7.965 1 94.12 238 VAL A O 1
ATOM 1766 N N . PRO A 1 239 ? 22.062 1.589 -6.359 1 91.38 239 PRO A N 1
ATOM 1767 C CA . PRO A 1 239 ? 22.203 2.641 -7.371 1 91.38 239 PRO A CA 1
ATOM 1768 C C . PRO A 1 239 ? 23.422 2.438 -8.266 1 91.38 239 PRO A C 1
ATOM 1770 O O . PRO A 1 239 ? 24.484 2.031 -7.781 1 91.38 239 PRO A O 1
ATOM 1773 N N . ALA A 1 240 ? 23.234 2.627 -9.562 1 90 240 ALA A N 1
ATOM 1774 C CA . ALA A 1 240 ? 24.281 2.453 -10.57 1 90 240 ALA A CA 1
ATOM 1775 C C . ALA A 1 240 ? 24.812 1.021 -10.57 1 90 240 ALA A C 1
ATOM 1777 O O . ALA A 1 240 ? 25.969 0.779 -10.914 1 90 240 ALA A O 1
ATOM 1778 N N . GLY A 1 241 ? 24.031 0.093 -10.188 1 94.56 241 GLY A N 1
ATOM 1779 C CA . GLY A 1 241 ? 24.422 -1.309 -10.125 1 94.56 241 GLY A CA 1
ATOM 1780 C C . GLY A 1 241 ? 24.312 -2.016 -11.461 1 94.56 241 GLY A C 1
ATOM 1781 O O . GLY A 1 241 ? 24.5 -1.399 -12.516 1 94.56 241 GLY A O 1
ATOM 1782 N N . THR A 1 242 ? 24.125 -3.303 -11.422 1 95.56 242 THR A N 1
ATOM 1783 C CA . THR A 1 242 ? 24.078 -4.164 -12.594 1 95.56 242 THR A CA 1
ATOM 1784 C C . THR A 1 242 ? 22.953 -3.76 -13.531 1 95.56 242 THR A C 1
ATOM 1786 O O . THR A 1 242 ? 21.844 -3.469 -13.078 1 95.56 242 THR A O 1
ATOM 1789 N N . PRO A 1 243 ? 23.172 -3.695 -14.844 1 96.19 243 PRO A N 1
ATOM 1790 C CA . PRO A 1 243 ? 22.094 -3.412 -15.789 1 96.19 243 PRO A CA 1
ATOM 1791 C C . PRO A 1 243 ? 20.969 -4.445 -15.734 1 96.19 243 PRO A C 1
ATOM 1793 O O . PRO A 1 243 ? 21.234 -5.641 -15.555 1 96.19 243 PRO A O 1
ATOM 1796 N N . CYS A 1 244 ? 19.875 -3.965 -15.875 1 95.31 244 CYS A N 1
ATOM 1797 C CA . CYS A 1 244 ? 18.688 -4.816 -15.859 1 95.31 244 CYS A CA 1
ATOM 1798 C C . CYS A 1 244 ? 18.047 -4.887 -17.234 1 95.31 244 CYS A C 1
ATOM 1800 O O . CYS A 1 244 ? 18.125 -3.926 -18.016 1 95.31 244 CYS A O 1
ATOM 1802 N N . ARG A 1 245 ? 17.406 -5.926 -17.531 1 89.25 245 ARG A N 1
ATOM 1803 C CA . ARG A 1 245 ? 16.703 -6.094 -18.812 1 89.25 245 ARG A CA 1
ATOM 1804 C C . ARG A 1 245 ? 15.57 -5.086 -18.953 1 89.25 245 ARG A C 1
ATOM 1806 O O . ARG A 1 245 ? 15.062 -4.871 -20.047 1 89.25 245 ARG A O 1
ATOM 1813 N N . CYS A 1 246 ? 15.172 -4.492 -17.859 1 89.69 246 CYS A N 1
ATOM 1814 C CA . CYS A 1 246 ? 14.086 -3.527 -17.922 1 89.69 246 CYS A CA 1
ATOM 1815 C C . CYS A 1 246 ? 14.578 -2.182 -18.438 1 89.69 246 CYS A C 1
ATOM 1817 O O . CYS A 1 246 ? 13.773 -1.295 -18.734 1 89.69 246 CYS A O 1
ATOM 1819 N N . GLY A 1 247 ? 15.875 -1.974 -18.531 1 92.12 247 GLY A N 1
ATOM 1820 C CA . GLY A 1 247 ? 16.484 -0.74 -19.016 1 92.12 247 GLY A CA 1
ATOM 1821 C C . GLY A 1 247 ? 17.094 0.096 -17.906 1 92.12 247 GLY A C 1
ATOM 1822 O O . GLY A 1 247 ? 17.859 1.025 -18.172 1 92.12 247 GLY A O 1
ATOM 1823 N N . LYS A 1 248 ? 16.875 -0.272 -16.625 1 94.88 248 LYS A N 1
ATOM 1824 C CA . LYS A 1 248 ? 17.438 0.416 -15.469 1 94.88 248 LYS A CA 1
ATOM 1825 C C . LYS A 1 248 ? 18.719 -0.268 -14.992 1 94.88 248 LYS A C 1
ATOM 1827 O O . LYS A 1 248 ? 19.234 -1.174 -15.648 1 94.88 248 LYS A O 1
ATOM 1832 N N . ARG A 1 249 ? 19.219 0.26 -13.969 1 96.12 249 ARG A N 1
ATOM 1833 C CA . ARG A 1 249 ? 20.359 -0.356 -13.281 1 96.12 249 ARG A CA 1
ATOM 1834 C C . ARG A 1 249 ? 20.047 -0.555 -11.797 1 96.12 249 ARG A C 1
ATOM 1836 O O . ARG A 1 249 ? 19.359 0.26 -11.188 1 96.12 249 ARG A O 1
ATOM 1843 N N . GLY A 1 250 ? 20.531 -1.611 -11.289 1 97 250 GLY A N 1
ATOM 1844 C CA . GLY A 1 250 ? 20.531 -1.785 -9.844 1 97 250 GLY A CA 1
ATOM 1845 C C . GLY A 1 250 ? 19.219 -2.318 -9.297 1 97 250 GLY A C 1
ATOM 1846 O O . GLY A 1 250 ? 18.938 -2.197 -8.102 1 97 250 GLY A O 1
ATOM 1847 N N . CYS A 1 251 ? 18.406 -2.928 -10.164 1 97.81 251 CYS A N 1
ATOM 1848 C CA . CYS A 1 251 ? 17.125 -3.49 -9.734 1 97.81 251 CYS A CA 1
ATOM 1849 C C . CYS A 1 251 ? 17.344 -4.672 -8.797 1 97.81 251 CYS A C 1
ATOM 1851 O O . CYS A 1 251 ? 18.328 -5.406 -8.93 1 97.81 251 CYS A O 1
ATOM 1853 N N . LEU A 1 252 ? 16.422 -4.887 -7.961 1 98.38 252 LEU A N 1
ATOM 1854 C CA . LEU A 1 252 ? 16.453 -6.004 -7.023 1 98.38 252 LEU A CA 1
ATOM 1855 C C . LEU A 1 252 ? 16.672 -7.324 -7.758 1 98.38 252 LEU A C 1
ATOM 1857 O O . LEU A 1 252 ? 17.484 -8.148 -7.336 1 98.38 252 LEU A O 1
ATOM 1861 N N . ASP A 1 253 ? 16.062 -7.504 -8.859 1 96.69 253 ASP A N 1
ATOM 1862 C CA . ASP A 1 253 ? 16.078 -8.734 -9.641 1 96.69 253 ASP A CA 1
ATOM 1863 C C . ASP A 1 253 ? 17.484 -9.055 -10.141 1 96.69 253 ASP A C 1
ATOM 1865 O O . ASP A 1 253 ? 17.828 -10.219 -10.352 1 96.69 253 ASP A O 1
ATOM 1869 N N . THR A 1 254 ? 18.297 -8.086 -10.305 1 97.5 254 THR A N 1
ATOM 1870 C CA . THR A 1 254 ? 19.625 -8.281 -10.875 1 97.5 254 THR A CA 1
ATOM 1871 C C . THR A 1 254 ? 20.594 -8.781 -9.812 1 97.5 254 THR A C 1
ATOM 1873 O O . THR A 1 254 ? 21.734 -9.156 -10.133 1 97.5 254 THR A O 1
ATOM 1876 N N . ILE A 1 255 ? 20.109 -8.891 -8.586 1 97.81 255 ILE A N 1
ATOM 1877 C CA . ILE A 1 255 ? 21.016 -9.25 -7.5 1 97.81 255 ILE A CA 1
ATOM 1878 C C . ILE A 1 255 ? 20.469 -10.461 -6.758 1 97.81 255 ILE A C 1
ATOM 1880 O O . ILE A 1 255 ? 21.219 -11.391 -6.434 1 97.81 255 ILE A O 1
ATOM 1884 N N . ALA A 1 256 ? 19.172 -10.43 -6.605 1 98.19 256 ALA A N 1
ATOM 1885 C CA . ALA A 1 256 ? 18.656 -11.328 -5.574 1 98.19 256 ALA A CA 1
ATOM 1886 C C . ALA A 1 256 ? 17.828 -12.453 -6.195 1 98.19 256 ALA A C 1
ATOM 1888 O O . ALA A 1 256 ? 17.5 -13.438 -5.523 1 98.19 256 ALA A O 1
ATOM 1889 N N . SER A 1 257 ? 17.422 -12.352 -7.438 1 97 257 SER A N 1
ATOM 1890 C CA . SER A 1 257 ? 16.672 -13.445 -8.062 1 97 257 SER A CA 1
ATOM 1891 C C . SER A 1 257 ? 17.547 -14.688 -8.234 1 97 257 SER A C 1
ATOM 1893 O O . SER A 1 257 ? 18.766 -14.602 -8.18 1 97 257 SER A O 1
ATOM 1895 N N . LEU A 1 258 ? 16.906 -15.828 -8.422 1 96.38 258 LEU A N 1
ATOM 1896 C CA . LEU A 1 258 ? 17.688 -17.031 -8.664 1 96.38 258 LEU A CA 1
ATOM 1897 C C . LEU A 1 258 ? 18.484 -16.922 -9.953 1 96.38 258 LEU A C 1
ATOM 1899 O O . LEU A 1 258 ? 19.641 -17.359 -10.016 1 96.38 258 LEU A O 1
ATOM 1903 N N . THR A 1 259 ? 17.875 -16.312 -10.969 1 94.94 259 THR A N 1
ATOM 1904 C CA . THR A 1 259 ? 18.609 -16.094 -12.211 1 94.94 259 THR A CA 1
ATOM 1905 C C . THR A 1 259 ? 19.875 -15.281 -11.969 1 94.94 259 THR A C 1
ATOM 1907 O O . THR A 1 259 ? 20.953 -15.648 -12.438 1 94.94 259 THR A O 1
ATOM 1910 N N . ALA A 1 260 ? 19.797 -14.227 -11.234 1 97.31 260 ALA A N 1
ATOM 1911 C CA . ALA A 1 260 ? 20.938 -13.367 -10.938 1 97.31 260 ALA A CA 1
ATOM 1912 C C . ALA A 1 260 ? 21.984 -14.109 -10.102 1 97.31 260 ALA A C 1
ATOM 1914 O O . ALA A 1 260 ? 23.172 -14.008 -10.367 1 97.31 260 ALA A O 1
ATOM 1915 N N . ILE A 1 261 ? 21.531 -14.859 -9.125 1 97.88 261 ILE A N 1
ATOM 1916 C CA . ILE A 1 261 ? 22.422 -15.617 -8.25 1 97.88 261 ILE A CA 1
ATOM 1917 C C . ILE A 1 261 ? 23.219 -16.625 -9.07 1 97.88 261 ILE A C 1
ATOM 1919 O O . ILE A 1 261 ? 24.453 -16.688 -8.953 1 97.88 261 ILE A O 1
ATOM 1923 N N . PHE A 1 262 ? 22.594 -17.312 -9.945 1 97.44 262 PHE A N 1
ATOM 1924 C CA . PHE A 1 262 ? 23.266 -18.344 -10.727 1 97.44 262 PHE A CA 1
ATOM 1925 C C . PHE A 1 262 ? 24.172 -17.719 -11.789 1 97.44 262 PHE A C 1
ATOM 1927 O O . PHE A 1 262 ? 25.219 -18.266 -12.117 1 97.44 262 PHE A O 1
ATOM 1934 N N . GLU A 1 263 ? 23.75 -16.609 -12.328 1 97 263 GLU A N 1
ATOM 1935 C CA . GLU A 1 263 ? 24.625 -15.898 -13.273 1 97 263 GLU A CA 1
ATOM 1936 C C . GLU A 1 263 ? 25.906 -15.43 -12.602 1 97 263 GLU A C 1
ATOM 1938 O O . GLU A 1 263 ? 26.984 -15.547 -13.172 1 97 263 GLU A O 1
ATOM 1943 N N . GLN A 1 264 ? 25.781 -14.906 -11.398 1 97.31 264 GLN A N 1
ATOM 1944 C CA . GLN A 1 264 ? 26.969 -14.5 -10.641 1 97.31 264 GLN A CA 1
ATOM 1945 C C . GLN A 1 264 ? 27.844 -15.703 -10.305 1 97.31 264 GLN A C 1
ATOM 1947 O O . GLN A 1 264 ? 29.078 -15.594 -10.312 1 97.31 264 GLN A O 1
ATOM 1952 N N . ALA A 1 265 ? 27.203 -16.797 -9.984 1 97.81 265 ALA A N 1
ATOM 1953 C CA . ALA A 1 265 ? 27.953 -18.031 -9.727 1 97.81 265 ALA A CA 1
ATOM 1954 C C . ALA A 1 265 ? 28.75 -18.453 -10.953 1 97.81 265 ALA A C 1
ATOM 1956 O O . ALA A 1 265 ? 29.953 -18.75 -10.859 1 97.81 265 ALA A O 1
ATOM 1957 N N . ARG A 1 266 ? 28.109 -18.391 -12.078 1 97.69 266 ARG A N 1
ATOM 1958 C CA . ARG A 1 266 ? 28.766 -18.766 -13.32 1 97.69 266 ARG A CA 1
ATOM 1959 C C . ARG A 1 266 ? 29.953 -17.859 -13.602 1 97.69 266 ARG A C 1
ATOM 1961 O O . ARG A 1 266 ? 31.031 -18.328 -13.992 1 97.69 266 ARG A O 1
ATOM 1968 N N . MET A 1 267 ? 29.766 -16.594 -13.391 1 96.75 267 MET A N 1
ATOM 1969 C CA . MET A 1 267 ? 30.828 -15.609 -13.609 1 96.75 267 MET A CA 1
ATOM 1970 C C . MET A 1 267 ? 32 -15.875 -12.672 1 96.75 267 MET A C 1
ATOM 1972 O O . MET A 1 267 ? 33.156 -15.555 -13 1 96.75 267 MET A O 1
ATOM 1976 N N . ALA A 1 268 ? 31.672 -16.5 -11.547 1 97 268 ALA A N 1
ATOM 1977 C CA . ALA A 1 268 ? 32.719 -16.797 -10.562 1 97 268 ALA A CA 1
ATOM 1978 C C . ALA A 1 268 ? 33.281 -18.188 -10.797 1 97 268 ALA A C 1
ATOM 1980 O O . ALA A 1 268 ? 34.094 -18.688 -9.984 1 97 268 ALA A O 1
ATOM 1981 N N . GLY A 1 269 ? 32.75 -18.844 -11.828 1 96.81 269 GLY A N 1
ATOM 1982 C CA . GLY A 1 269 ? 33.281 -20.156 -12.195 1 96.81 269 GLY A CA 1
ATOM 1983 C C . GLY A 1 269 ? 32.562 -21.297 -11.531 1 96.81 269 GLY A C 1
ATOM 1984 O O . GLY A 1 269 ? 33.031 -22.438 -11.555 1 96.81 269 GLY A O 1
ATOM 1985 N N . ILE A 1 270 ? 31.484 -20.969 -10.883 1 96.81 270 ILE A N 1
ATOM 1986 C CA . ILE A 1 270 ? 30.672 -22 -10.242 1 96.81 270 ILE A CA 1
ATOM 1987 C C . ILE A 1 270 ? 29.531 -22.406 -11.164 1 96.81 270 ILE A C 1
ATOM 1989 O O . ILE A 1 270 ? 28.641 -21.594 -11.445 1 96.81 270 ILE A O 1
ATOM 1993 N N . ASN A 1 271 ? 29.562 -23.578 -11.641 1 95.12 271 ASN A N 1
ATOM 1994 C CA . ASN A 1 271 ? 28.531 -24.047 -12.562 1 95.12 271 ASN A CA 1
ATOM 1995 C C . ASN A 1 271 ? 27.453 -24.828 -11.828 1 95.12 271 ASN A C 1
ATOM 1997 O O . ASN A 1 271 ? 27.547 -26.047 -11.695 1 95.12 271 ASN A O 1
ATOM 2001 N N . THR A 1 272 ? 26.484 -24.172 -11.32 1 93.69 272 THR A N 1
ATOM 2002 C CA . THR A 1 272 ? 25.359 -24.797 -10.656 1 93.69 272 THR A CA 1
ATOM 2003 C C . THR A 1 272 ? 24.078 -24 -10.883 1 93.69 272 THR A C 1
ATOM 2005 O O . THR A 1 272 ? 24.125 -22.766 -11.016 1 93.69 272 THR A O 1
ATOM 2008 N N . ASP A 1 273 ? 23.031 -24.672 -11.023 1 91.31 273 ASP A N 1
ATOM 2009 C CA . ASP A 1 273 ? 21.703 -24.047 -11.07 1 91.31 273 ASP A CA 1
ATOM 2010 C C . ASP A 1 273 ? 20.859 -24.469 -9.875 1 91.31 273 ASP A C 1
ATOM 2012 O O . ASP A 1 273 ? 19.625 -24.422 -9.938 1 91.31 273 ASP A O 1
ATOM 2016 N N . GLN A 1 274 ? 21.547 -24.875 -8.828 1 93.69 274 GLN A N 1
ATOM 2017 C CA . GLN A 1 274 ? 20.891 -25.312 -7.602 1 93.69 274 GLN A CA 1
ATOM 2018 C C . GLN A 1 274 ? 21.375 -24.5 -6.402 1 93.69 274 GLN A C 1
ATOM 2020 O O . GLN A 1 274 ? 22.547 -24.516 -6.066 1 93.69 274 GLN A O 1
ATOM 2025 N N . LEU A 1 275 ? 20.469 -23.906 -5.781 1 95.94 275 LEU A N 1
ATOM 2026 C CA . LEU A 1 275 ? 20.812 -23.031 -4.668 1 95.94 275 LEU A CA 1
ATOM 2027 C C . LEU A 1 275 ? 21.438 -23.828 -3.523 1 95.94 275 LEU A C 1
ATOM 2029 O O . LEU A 1 275 ? 22.328 -23.328 -2.834 1 95.94 275 LEU A O 1
ATOM 2033 N N . ASP A 1 276 ? 20.953 -25.062 -3.348 1 94.69 276 ASP A N 1
ATOM 2034 C CA . ASP A 1 276 ? 21.469 -25.891 -2.271 1 94.69 276 ASP A CA 1
ATOM 2035 C C . ASP A 1 276 ? 22.969 -26.172 -2.449 1 94.69 276 ASP A C 1
ATOM 2037 O O . ASP A 1 276 ? 23.703 -26.266 -1.47 1 94.69 276 ASP A O 1
ATOM 2041 N N . GLU A 1 277 ? 23.359 -26.328 -3.662 1 95.69 277 GLU A N 1
ATOM 2042 C CA . GLU A 1 277 ? 24.766 -26.531 -3.936 1 95.69 277 GLU A CA 1
ATOM 2043 C C . GLU A 1 277 ? 25.594 -25.297 -3.594 1 95.69 277 GLU A C 1
ATOM 2045 O O . GLU A 1 277 ? 26.688 -25.406 -3.027 1 95.69 277 GLU A O 1
ATOM 2050 N N . LEU A 1 278 ? 25.078 -24.219 -3.992 1 96.94 278 LEU A N 1
ATOM 2051 C CA . LEU A 1 278 ? 25.766 -22.969 -3.67 1 96.94 278 LEU A CA 1
ATOM 2052 C C . LEU A 1 278 ? 25.859 -22.766 -2.16 1 96.94 278 LEU A C 1
ATOM 2054 O O . LEU A 1 278 ? 26.891 -22.344 -1.646 1 96.94 278 LEU A O 1
ATOM 2058 N N . GLU A 1 279 ? 24.812 -23.078 -1.414 1 97.56 279 GLU A N 1
ATOM 2059 C CA . GLU A 1 279 ? 24.781 -23.016 0.044 1 97.56 279 GLU A CA 1
ATOM 2060 C C . GLU A 1 279 ? 25.812 -23.953 0.664 1 97.56 279 GLU A C 1
ATOM 2062 O O . GLU A 1 279 ? 26.484 -23.594 1.632 1 97.56 279 GLU A O 1
ATOM 2067 N N . ALA A 1 280 ? 25.875 -25.094 0.073 1 96.81 280 ALA A N 1
ATOM 2068 C CA . ALA A 1 280 ? 26.844 -26.078 0.561 1 96.81 280 ALA A CA 1
ATOM 2069 C C . ALA A 1 280 ? 28.281 -25.547 0.389 1 96.81 280 ALA A C 1
ATOM 2071 O O . ALA A 1 280 ? 29.125 -25.734 1.267 1 96.81 280 ALA A O 1
ATOM 2072 N N . MET A 1 281 ? 28.531 -24.953 -0.687 1 97.5 281 MET A N 1
ATOM 2073 C CA . MET A 1 281 ? 29.844 -24.359 -0.938 1 97.5 281 MET A CA 1
ATOM 2074 C C . MET A 1 281 ? 30.141 -23.25 0.06 1 97.5 281 MET A C 1
ATOM 2076 O O . MET A 1 281 ? 31.266 -23.172 0.585 1 97.5 281 MET A O 1
ATOM 2080 N N . ALA A 1 282 ? 29.188 -22.438 0.309 1 97.81 282 ALA A N 1
ATOM 2081 C CA . ALA A 1 282 ? 29.344 -21.359 1.274 1 97.81 282 ALA A CA 1
ATOM 2082 C C . ALA A 1 282 ? 29.641 -21.906 2.668 1 97.81 282 ALA A C 1
ATOM 2084 O O . ALA A 1 282 ? 30.5 -21.375 3.377 1 97.81 282 ALA A O 1
ATOM 2085 N N . ARG A 1 283 ? 28.953 -22.938 3.023 1 97.06 283 ARG A N 1
ATOM 2086 C CA . ARG A 1 283 ? 29.156 -23.547 4.328 1 97.06 283 ARG A CA 1
ATOM 2087 C C . ARG A 1 283 ? 30.578 -24.062 4.477 1 97.06 283 ARG A C 1
ATOM 2089 O O . ARG A 1 283 ? 31.125 -24.078 5.582 1 97.06 283 ARG A O 1
ATOM 2096 N N . LYS A 1 284 ? 31.125 -24.406 3.395 1 97.62 284 LYS A N 1
ATOM 2097 C CA . LYS A 1 284 ? 32.5 -24.922 3.391 1 97.62 284 LYS A CA 1
ATOM 2098 C C . LYS A 1 284 ? 33.5 -23.797 3.248 1 97.62 284 LYS A C 1
ATOM 2100 O O . LYS A 1 284 ? 34.719 -24.047 3.086 1 97.62 284 LYS A O 1
ATOM 2105 N N . GLY A 1 285 ? 33.031 -22.594 3.174 1 97.62 285 GLY A N 1
ATOM 2106 C CA . GLY A 1 285 ? 33.906 -21.438 3.209 1 97.62 285 GLY A CA 1
ATOM 2107 C C . GLY A 1 285 ? 34.281 -20.938 1.83 1 97.62 285 GLY A C 1
ATOM 2108 O O . GLY A 1 285 ? 35.219 -20.125 1.688 1 97.62 285 GLY A O 1
ATOM 2109 N N . HIS A 1 286 ? 33.625 -21.406 0.805 1 97.75 286 HIS A N 1
ATOM 2110 C CA . HIS A 1 286 ? 33.906 -20.906 -0.541 1 97.75 286 HIS A CA 1
ATOM 2111 C C . HIS A 1 286 ? 33.594 -19.422 -0.667 1 97.75 286 HIS A C 1
ATOM 2113 O O . HIS A 1 286 ? 32.438 -19.031 -0.63 1 97.75 286 HIS A O 1
ATOM 2119 N N . THR A 1 287 ? 34.531 -18.578 -0.937 1 98.06 287 THR A N 1
ATOM 2120 C CA . THR A 1 287 ? 34.438 -17.125 -0.814 1 98.06 287 THR A CA 1
ATOM 2121 C C . THR A 1 287 ? 33.438 -16.562 -1.791 1 98.06 287 THR A C 1
ATOM 2123 O O . THR A 1 287 ? 32.594 -15.742 -1.41 1 98.06 287 THR A O 1
ATOM 2126 N N . ALA A 1 288 ? 33.5 -17.016 -3.023 1 98.06 288 ALA A N 1
ATOM 2127 C CA . ALA A 1 288 ? 32.594 -16.484 -4.027 1 98.06 288 ALA A CA 1
ATOM 2128 C C . ALA A 1 288 ? 31.125 -16.812 -3.689 1 98.06 288 ALA A C 1
ATOM 2130 O O . ALA A 1 288 ? 30.25 -15.977 -3.82 1 98.06 288 ALA A O 1
ATOM 2131 N N . ALA A 1 289 ? 30.906 -18.031 -3.275 1 98.25 289 ALA A N 1
ATOM 2132 C CA . ALA A 1 289 ? 29.562 -18.453 -2.885 1 98.25 289 ALA A CA 1
ATOM 2133 C C . ALA A 1 289 ? 29.031 -17.625 -1.721 1 98.25 289 ALA A C 1
ATOM 2135 O O . ALA A 1 289 ? 27.891 -17.172 -1.738 1 98.25 289 ALA A O 1
ATOM 2136 N N . ILE A 1 290 ? 29.891 -17.375 -0.764 1 98.62 290 ILE A N 1
ATOM 2137 C CA . ILE A 1 290 ? 29.531 -16.578 0.407 1 98.62 290 ILE A CA 1
ATOM 2138 C C . ILE A 1 290 ? 29.156 -15.164 -0.025 1 98.62 290 ILE A C 1
ATOM 2140 O O . ILE A 1 290 ? 28.125 -14.641 0.383 1 98.62 290 ILE A O 1
ATOM 2144 N N . GLN A 1 291 ? 29.953 -14.578 -0.898 1 98.5 291 GLN A N 1
ATOM 2145 C CA . GLN A 1 291 ? 29.734 -13.203 -1.345 1 98.5 291 GLN A CA 1
ATOM 2146 C C . GLN A 1 291 ? 28.422 -13.086 -2.115 1 98.5 291 GLN A C 1
ATOM 2148 O O . GLN A 1 291 ? 27.672 -12.133 -1.911 1 98.5 291 GLN A O 1
ATOM 2153 N N . ILE A 1 292 ? 28.188 -14.047 -2.965 1 98.38 292 ILE A N 1
ATOM 2154 C CA . ILE A 1 292 ? 26.984 -14.039 -3.793 1 98.38 292 ILE A CA 1
ATOM 2155 C C . ILE A 1 292 ? 25.734 -14.117 -2.902 1 98.38 292 ILE A C 1
ATOM 2157 O O . ILE A 1 292 ? 24.797 -13.328 -3.059 1 98.38 292 ILE A O 1
ATOM 2161 N N . LEU A 1 293 ? 25.75 -14.992 -1.925 1 98.62 293 LEU A N 1
ATOM 2162 C CA . LEU A 1 293 ? 24.609 -15.203 -1.046 1 98.62 293 LEU A CA 1
ATOM 2163 C C . LEU A 1 293 ? 24.422 -14.016 -0.105 1 98.62 293 LEU A C 1
ATOM 2165 O O . LEU A 1 293 ? 23.297 -13.633 0.206 1 98.62 293 LEU A O 1
ATOM 2169 N N . HIS A 1 294 ? 25.516 -13.391 0.327 1 98.69 294 HIS A N 1
ATOM 2170 C CA . HIS A 1 294 ? 25.438 -12.203 1.167 1 98.69 294 HIS A CA 1
ATOM 2171 C C . HIS A 1 294 ? 24.812 -11.031 0.41 1 98.69 294 HIS A C 1
ATOM 2173 O O . HIS A 1 294 ? 23.922 -10.352 0.928 1 98.69 294 HIS A O 1
ATOM 2179 N N . ARG A 1 295 ? 25.281 -10.859 -0.819 1 98.06 295 ARG A N 1
ATOM 2180 C CA . ARG A 1 295 ? 24.75 -9.758 -1.624 1 98.06 295 ARG A CA 1
ATOM 2181 C C . ARG A 1 295 ? 23.266 -9.93 -1.891 1 98.06 295 ARG A C 1
ATOM 2183 O O . ARG A 1 295 ? 22.484 -8.984 -1.752 1 98.06 295 ARG A O 1
ATOM 2190 N N . ALA A 1 296 ? 22.906 -11.156 -2.244 1 98.5 296 ALA A N 1
ATOM 2191 C CA . ALA A 1 296 ? 21.516 -11.453 -2.537 1 98.5 296 ALA A CA 1
ATOM 2192 C C . ALA A 1 296 ? 20.641 -11.305 -1.288 1 98.5 296 ALA A C 1
ATOM 2194 O O . ALA A 1 296 ? 19.578 -10.688 -1.333 1 98.5 296 ALA A O 1
ATOM 2195 N N . GLY A 1 297 ? 21.109 -11.836 -0.191 1 98.62 297 GLY A N 1
ATOM 2196 C CA . GLY A 1 297 ? 20.375 -11.742 1.062 1 98.62 297 GLY A CA 1
ATOM 2197 C C . GLY A 1 297 ? 20.219 -10.32 1.553 1 98.62 297 GLY A C 1
ATOM 2198 O O . GLY A 1 297 ? 19.141 -9.93 2.004 1 98.62 297 GLY A O 1
ATOM 2199 N N . ASP A 1 298 ? 21.297 -9.57 1.427 1 98.38 298 ASP A N 1
ATOM 2200 C CA . ASP A 1 298 ? 21.281 -8.156 1.816 1 98.38 298 ASP A CA 1
ATOM 2201 C C . ASP A 1 298 ? 20.25 -7.383 1.007 1 98.38 298 ASP A C 1
ATOM 2203 O O . ASP A 1 298 ? 19.438 -6.633 1.57 1 98.38 298 ASP A O 1
ATOM 2207 N N . ALA A 1 299 ? 20.266 -7.621 -0.268 1 98.38 299 ALA A N 1
ATOM 2208 C CA . ALA A 1 299 ? 19.359 -6.906 -1.164 1 98.38 299 ALA A CA 1
ATOM 2209 C C . ALA A 1 299 ? 17.922 -7.289 -0.897 1 98.38 299 ALA A C 1
ATOM 2211 O O . ALA A 1 299 ? 17.031 -6.426 -0.832 1 98.38 299 ALA A O 1
ATOM 2212 N N . LEU A 1 300 ? 17.672 -8.539 -0.771 1 98.62 300 LEU A N 1
ATOM 2213 C CA . LEU A 1 300 ? 16.328 -9.023 -0.511 1 98.62 300 LEU A CA 1
ATOM 2214 C C . LEU A 1 300 ? 15.805 -8.516 0.831 1 98.62 300 LEU A C 1
ATOM 2216 O O . LEU A 1 300 ? 14.664 -8.062 0.932 1 98.62 300 LEU A O 1
ATOM 2220 N N . GLY A 1 301 ? 16.641 -8.562 1.862 1 98.5 301 GLY A N 1
ATOM 2221 C CA . GLY A 1 301 ? 16.266 -8.055 3.172 1 98.5 301 GLY A CA 1
ATOM 2222 C C . GLY A 1 301 ? 15.953 -6.57 3.17 1 98.5 301 GLY A C 1
ATOM 2223 O O . GLY A 1 301 ? 15 -6.129 3.812 1 98.5 301 GLY A O 1
ATOM 2224 N N . LEU A 1 302 ? 16.766 -5.844 2.459 1 98.38 302 LEU A N 1
ATOM 2225 C CA . LEU A 1 302 ? 16.516 -4.41 2.322 1 98.38 302 LEU A CA 1
ATOM 2226 C C . LEU A 1 302 ? 15.172 -4.148 1.66 1 98.38 302 LEU A C 1
ATOM 2228 O O . LEU A 1 302 ? 14.383 -3.332 2.145 1 98.38 302 LEU A O 1
ATOM 2232 N N . ALA A 1 303 ? 14.891 -4.871 0.595 1 98.56 303 ALA A N 1
ATOM 2233 C CA . ALA A 1 303 ? 13.625 -4.715 -0.12 1 98.56 303 ALA A CA 1
ATOM 2234 C C . ALA A 1 303 ? 12.445 -5.059 0.778 1 98.56 303 ALA A C 1
ATOM 2236 O O . ALA A 1 303 ? 11.438 -4.348 0.783 1 98.56 303 ALA A O 1
ATOM 2237 N N . ILE A 1 304 ? 12.57 -6.105 1.529 1 98.56 304 ILE A N 1
ATOM 2238 C CA . ILE A 1 304 ? 11.5 -6.535 2.426 1 98.56 304 ILE A CA 1
ATOM 2239 C C . ILE A 1 304 ? 11.289 -5.484 3.516 1 98.56 304 ILE A C 1
ATOM 2241 O O . ILE A 1 304 ? 10.148 -5.16 3.863 1 98.56 304 ILE A O 1
ATOM 2245 N N . SER A 1 305 ? 12.375 -4.957 4.051 1 98.31 305 SER A N 1
ATOM 2246 C CA . SER A 1 305 ? 12.25 -3.908 5.062 1 98.31 305 SER A CA 1
ATOM 2247 C C . SER A 1 305 ? 11.5 -2.699 4.516 1 98.31 305 SER A C 1
ATOM 2249 O O . SER A 1 305 ? 10.703 -2.084 5.23 1 98.31 305 SER A O 1
ATOM 2251 N N . HIS A 1 306 ? 11.734 -2.34 3.256 1 98.31 306 HIS A N 1
ATOM 2252 C CA . HIS A 1 306 ? 11.008 -1.253 2.615 1 98.31 306 HIS A CA 1
ATOM 2253 C C . HIS A 1 306 ? 9.516 -1.556 2.553 1 98.31 306 HIS A C 1
ATOM 2255 O O . HIS A 1 306 ? 8.688 -0.674 2.795 1 98.31 306 HIS A O 1
ATOM 2261 N N . GLN A 1 307 ? 9.172 -2.805 2.25 1 98.44 307 GLN A N 1
ATOM 2262 C CA . GLN A 1 307 ? 7.766 -3.193 2.174 1 98.44 307 GLN A CA 1
ATOM 2263 C C . GLN A 1 307 ? 7.098 -3.109 3.543 1 98.44 307 GLN A C 1
ATOM 2265 O O . GLN A 1 307 ? 5.953 -2.664 3.654 1 98.44 307 GLN A O 1
ATOM 2270 N N . ILE A 1 308 ? 7.809 -3.5 4.574 1 98.25 308 ILE A N 1
ATOM 2271 C CA . ILE A 1 308 ? 7.273 -3.449 5.93 1 98.25 308 ILE A CA 1
ATOM 2272 C C . ILE A 1 308 ? 7.027 -1.998 6.336 1 98.25 308 ILE A C 1
ATOM 2274 O O . ILE A 1 308 ? 5.953 -1.661 6.844 1 98.25 308 ILE A O 1
ATOM 2278 N N . GLN A 1 309 ? 7.91 -1.16 6.062 1 97.19 309 GLN A N 1
ATOM 2279 C CA . GLN A 1 309 ? 7.805 0.234 6.48 1 97.19 309 GLN A CA 1
ATOM 2280 C C . GLN A 1 309 ? 6.785 0.987 5.633 1 97.19 309 GLN A C 1
ATOM 2282 O O . GLN A 1 309 ? 6.16 1.939 6.102 1 97.19 309 GLN A O 1
ATOM 2287 N N . THR A 1 310 ? 6.605 0.552 4.43 1 97.62 310 THR A N 1
ATOM 2288 C CA . THR A 1 310 ? 5.645 1.18 3.533 1 97.62 310 THR A CA 1
ATOM 2289 C C . THR A 1 310 ? 4.223 0.717 3.85 1 97.62 310 THR A C 1
ATOM 2291 O O . THR A 1 310 ? 3.311 1.535 3.967 1 97.62 310 THR A O 1
ATOM 2294 N N . HIS A 1 311 ? 4.078 -0.613 4.141 1 97.94 311 HIS A N 1
ATOM 2295 C CA . HIS A 1 311 ? 2.744 -1.195 4.207 1 97.94 311 HIS A CA 1
ATOM 2296 C C . HIS A 1 311 ? 2.346 -1.497 5.648 1 97.94 311 HIS A C 1
ATOM 2298 O O . HIS A 1 311 ? 1.158 -1.619 5.953 1 97.94 311 HIS A O 1
ATOM 2304 N N . ASP A 1 312 ? 3.301 -1.763 6.508 1 96.81 312 ASP A N 1
ATOM 2305 C CA . ASP A 1 312 ? 3.021 -2.279 7.844 1 96.81 312 ASP A CA 1
ATOM 2306 C C . ASP A 1 312 ? 2.01 -3.422 7.789 1 96.81 312 ASP A C 1
ATOM 2308 O O . ASP A 1 312 ? 0.971 -3.369 8.453 1 96.81 312 ASP A O 1
ATOM 2312 N N . PRO A 1 313 ? 2.381 -4.422 7.012 1 98.12 313 PRO A N 1
ATOM 2313 C CA . PRO A 1 313 ? 1.438 -5.531 6.859 1 98.12 313 PRO A CA 1
ATOM 2314 C C . PRO A 1 313 ? 1.376 -6.426 8.094 1 98.12 313 PRO A C 1
ATOM 2316 O O . PRO A 1 313 ? 2.303 -6.426 8.906 1 98.12 313 PRO A O 1
ATOM 2319 N N . ALA A 1 314 ? 0.324 -7.172 8.211 1 98.19 314 ALA A N 1
ATOM 2320 C CA . ALA A 1 314 ? 0.2 -8.125 9.312 1 98.19 314 ALA A CA 1
ATOM 2321 C C . ALA A 1 314 ? 1.223 -9.25 9.18 1 98.19 314 ALA A C 1
ATOM 2323 O O . ALA A 1 314 ? 1.638 -9.844 10.18 1 98.19 314 ALA A O 1
ATOM 2324 N N . ALA A 1 315 ? 1.628 -9.477 7.941 1 98.5 315 ALA A N 1
ATOM 2325 C CA . ALA A 1 315 ? 2.639 -10.492 7.688 1 98.5 315 ALA A CA 1
ATOM 2326 C C . ALA A 1 315 ? 3.295 -10.289 6.324 1 98.5 315 ALA A C 1
ATOM 2328 O O . ALA A 1 315 ? 2.725 -9.641 5.445 1 98.5 315 ALA A O 1
ATOM 2329 N N . ILE A 1 316 ? 4.492 -10.812 6.195 1 98.62 316 ILE A N 1
ATOM 2330 C CA . ILE A 1 316 ? 5.164 -11 4.914 1 98.62 316 ILE A CA 1
ATOM 2331 C C . ILE A 1 316 ? 5.23 -12.492 4.582 1 98.62 316 ILE A C 1
ATOM 2333 O O . ILE A 1 316 ? 5.719 -13.289 5.387 1 98.62 316 ILE A O 1
ATOM 2337 N N . MET A 1 317 ? 4.719 -12.867 3.5 1 98.81 317 MET A N 1
ATOM 2338 C CA . MET A 1 317 ? 4.871 -14.242 3.029 1 98.81 317 MET A CA 1
ATOM 2339 C C . MET A 1 317 ? 5.945 -14.328 1.951 1 98.81 317 MET A C 1
ATOM 2341 O O . MET A 1 317 ? 5.922 -13.57 0.98 1 98.81 317 MET A O 1
ATOM 2345 N N . LEU A 1 318 ? 6.836 -15.188 2.141 1 98.69 318 LEU A N 1
ATOM 2346 C CA . LEU A 1 318 ? 7.895 -15.453 1.172 1 98.69 318 LEU A CA 1
ATOM 2347 C C . LEU A 1 318 ? 7.68 -16.797 0.482 1 98.69 318 LEU A C 1
ATOM 2349 O O . LEU A 1 318 ? 7.977 -17.844 1.055 1 98.69 318 LEU A O 1
ATOM 2353 N N . ALA A 1 319 ? 7.102 -16.719 -0.696 1 98.5 319 ALA A N 1
ATOM 2354 C CA . ALA A 1 319 ? 6.961 -17.906 -1.527 1 98.5 319 ALA A CA 1
ATOM 2355 C C . ALA A 1 319 ? 8.266 -18.234 -2.242 1 98.5 319 ALA A C 1
ATOM 2357 O O . ALA A 1 319 ? 8.875 -17.359 -2.865 1 98.5 319 ALA A O 1
ATOM 2358 N N . HIS A 1 320 ? 8.711 -19.453 -2.133 1 97.12 320 HIS A N 1
ATOM 2359 C CA . HIS A 1 320 ? 10.062 -19.781 -2.592 1 97.12 320 HIS A CA 1
ATOM 2360 C C . HIS A 1 320 ? 10.172 -21.25 -2.967 1 97.12 320 HIS A C 1
ATOM 2362 O O . HIS A 1 320 ? 9.297 -22.047 -2.629 1 97.12 320 HIS A O 1
ATOM 2368 N N . GLN A 1 321 ? 11.203 -21.531 -3.684 1 93.81 321 GLN A N 1
ATOM 2369 C CA . GLN A 1 321 ? 11.492 -22.938 -3.945 1 93.81 321 GLN A CA 1
ATOM 2370 C C . GLN A 1 321 ? 11.797 -23.688 -2.65 1 93.81 321 GLN A C 1
ATOM 2372 O O . GLN A 1 321 ? 12.398 -23.125 -1.731 1 93.81 321 GLN A O 1
ATOM 2377 N N . PRO A 1 322 ? 11.422 -24.953 -2.65 1 92 322 PRO A N 1
ATOM 2378 C CA . PRO A 1 322 ? 11.68 -25.719 -1.433 1 92 322 PRO A CA 1
ATOM 2379 C C . PRO A 1 322 ? 13.148 -25.688 -1.016 1 92 322 PRO A C 1
ATOM 2381 O O . PRO A 1 322 ? 14.039 -25.766 -1.868 1 92 322 PRO A O 1
ATOM 2384 N N . GLU A 1 323 ? 13.445 -25.422 0.163 1 87 323 GLU A N 1
ATOM 2385 C CA . GLU A 1 323 ? 14.734 -25.516 0.836 1 87 323 GLU A CA 1
ATOM 2386 C C . GLU A 1 323 ? 15.625 -24.328 0.477 1 87 323 GLU A C 1
ATOM 2388 O O . GLU A 1 323 ? 16.812 -24.297 0.82 1 87 323 GLU A O 1
ATOM 2393 N N . SER A 1 324 ? 15.133 -23.344 -0.221 1 89.69 324 SER A N 1
ATOM 2394 C CA . SER A 1 324 ? 15.922 -22.203 -0.66 1 89.69 324 SER A CA 1
ATOM 2395 C C . SER A 1 324 ? 16.234 -21.266 0.503 1 89.69 324 SER A C 1
ATOM 2397 O O . SER A 1 324 ? 17.156 -20.453 0.421 1 89.69 324 SER A O 1
ATOM 2399 N N . PHE A 1 325 ? 15.562 -21.312 1.6 1 92.69 325 PHE A N 1
ATOM 2400 C CA . PHE A 1 325 ? 15.75 -20.359 2.691 1 92.69 325 PHE A CA 1
ATOM 2401 C C . PHE A 1 325 ? 16.047 -21.094 3.998 1 92.69 325 PHE A C 1
ATOM 2403 O O . PHE A 1 325 ? 15.516 -20.719 5.051 1 92.69 325 PHE A O 1
ATOM 2410 N N . ASN A 1 326 ? 16.938 -22.062 3.854 1 92.81 326 ASN A N 1
ATOM 2411 C CA . ASN A 1 326 ? 17.359 -22.828 5.02 1 92.81 326 ASN A CA 1
ATOM 2412 C C . ASN A 1 326 ? 18.844 -22.578 5.344 1 92.81 326 ASN A C 1
ATOM 2414 O O . ASN A 1 326 ? 19.406 -23.234 6.223 1 92.81 326 ASN A O 1
ATOM 2418 N N . GLY A 1 327 ? 19.484 -21.625 4.676 1 96.69 327 GLY A N 1
ATOM 2419 C CA . GLY A 1 327 ? 20.922 -21.438 4.844 1 96.69 327 GLY A CA 1
ATOM 2420 C C . GLY A 1 327 ? 21.328 -19.984 4.945 1 96.69 327 GLY A C 1
ATOM 2421 O O . GLY A 1 327 ? 20.656 -19.188 5.594 1 96.69 327 GLY A O 1
ATOM 2422 N N . LEU A 1 328 ? 22.531 -19.703 4.371 1 98.38 328 LEU A N 1
ATOM 2423 C CA . LEU A 1 328 ? 23.172 -18.406 4.492 1 98.38 328 LEU A CA 1
ATOM 2424 C C . LEU A 1 328 ? 22.312 -17.312 3.885 1 98.38 328 LEU A C 1
ATOM 2426 O O . LEU A 1 328 ? 22.188 -16.219 4.453 1 98.38 328 LEU A O 1
ATOM 2430 N N . LEU A 1 329 ? 21.672 -17.578 2.799 1 98.62 329 LEU A N 1
ATOM 2431 C CA . LEU A 1 329 ? 20.812 -16.594 2.145 1 98.62 329 LEU A CA 1
ATOM 2432 C C . LEU A 1 329 ? 19.75 -16.078 3.111 1 98.62 329 LEU A C 1
ATOM 2434 O O . LEU A 1 329 ? 19.578 -14.867 3.248 1 98.62 329 LEU A O 1
ATOM 2438 N N . ASN A 1 330 ? 19.125 -17.031 3.777 1 98.44 330 ASN A N 1
ATOM 2439 C CA . ASN A 1 330 ? 18.078 -16.688 4.73 1 98.44 330 ASN A CA 1
ATOM 2440 C C . ASN A 1 330 ? 18.625 -15.914 5.922 1 98.44 330 ASN A C 1
ATOM 2442 O O . ASN A 1 330 ? 18.047 -14.922 6.359 1 98.44 330 ASN A O 1
ATOM 2446 N N . THR A 1 331 ? 19.719 -16.391 6.426 1 98.56 331 THR A N 1
ATOM 2447 C CA . THR A 1 331 ? 20.344 -15.75 7.574 1 98.56 331 THR A CA 1
ATOM 2448 C C . THR A 1 331 ? 20.672 -14.297 7.266 1 98.56 331 THR A C 1
ATOM 2450 O O . THR A 1 331 ? 20.328 -13.398 8.039 1 98.56 331 THR A O 1
ATOM 2453 N N . VAL A 1 332 ? 21.266 -14.102 6.164 1 98.69 332 VAL A N 1
ATOM 2454 C CA . VAL A 1 332 ? 21.688 -12.758 5.766 1 98.69 332 VAL A CA 1
ATOM 2455 C C . VAL A 1 332 ? 20.453 -11.891 5.508 1 98.69 332 VAL A C 1
ATOM 2457 O O . VAL A 1 332 ? 20.406 -10.727 5.902 1 98.69 332 VAL A O 1
ATOM 2460 N N . MET A 1 333 ? 19.469 -12.453 4.855 1 98.56 333 MET A N 1
ATOM 2461 C CA . MET A 1 333 ? 18.234 -11.727 4.59 1 98.56 333 MET A CA 1
ATOM 2462 C C . MET A 1 333 ? 17.594 -11.25 5.887 1 98.56 333 MET A C 1
ATOM 2464 O O . MET A 1 333 ? 17.219 -10.086 6.012 1 98.56 333 MET A O 1
ATOM 2468 N N . GLN A 1 334 ? 17.484 -12.133 6.863 1 98.06 334 GLN A N 1
ATOM 2469 C CA . GLN A 1 334 ? 16.859 -11.805 8.148 1 98.06 334 GLN A CA 1
ATOM 2470 C C . GLN A 1 334 ? 17.641 -10.711 8.867 1 98.06 334 GLN A C 1
ATOM 2472 O O . GLN A 1 334 ? 17.047 -9.789 9.438 1 98.06 334 GLN A O 1
ATOM 2477 N N . GLN A 1 335 ? 18.922 -10.836 8.82 1 97.81 335 GLN A N 1
ATOM 2478 C CA . GLN A 1 335 ? 19.766 -9.812 9.43 1 97.81 335 GLN A CA 1
ATOM 2479 C C . GLN A 1 335 ? 19.562 -8.461 8.75 1 97.81 335 GLN A C 1
ATOM 2481 O O . GLN A 1 335 ? 19.484 -7.43 9.414 1 97.81 335 GLN A O 1
ATOM 2486 N N . ALA A 1 336 ? 19.516 -8.523 7.434 1 97.94 336 ALA A N 1
ATOM 2487 C CA . ALA A 1 336 ? 19.328 -7.293 6.664 1 97.94 336 ALA A CA 1
ATOM 2488 C C . ALA A 1 336 ? 17.984 -6.652 6.973 1 97.94 336 ALA A C 1
ATOM 2490 O O . ALA A 1 336 ? 17.875 -5.43 7.07 1 97.94 336 ALA A O 1
ATOM 2491 N N . ILE A 1 337 ? 16.922 -7.469 7.125 1 98 337 ILE A N 1
ATOM 2492 C CA . ILE A 1 337 ? 15.617 -6.949 7.5 1 98 337 ILE A CA 1
ATOM 2493 C C . ILE A 1 337 ? 15.719 -6.207 8.828 1 98 337 ILE A C 1
ATOM 2495 O O . ILE A 1 337 ? 15.297 -5.051 8.938 1 98 337 ILE A O 1
ATOM 2499 N N . GLU A 1 338 ? 16.281 -6.801 9.781 1 96.31 338 GLU A N 1
ATOM 2500 C CA . GLU A 1 338 ? 16.391 -6.227 11.117 1 96.31 338 GLU A CA 1
ATOM 2501 C C . GLU A 1 338 ? 17.219 -4.945 11.109 1 96.31 338 GLU A C 1
ATOM 2503 O O . GLU A 1 338 ? 16.859 -3.957 11.742 1 96.31 338 GLU A O 1
ATOM 2508 N N . THR A 1 339 ? 18.266 -4.992 10.383 1 96 339 THR A N 1
ATOM 2509 C CA . THR A 1 339 ? 19.188 -3.867 10.32 1 96 339 THR A CA 1
ATOM 2510 C C . THR A 1 339 ? 18.516 -2.652 9.68 1 96 339 THR A C 1
ATOM 2512 O O . THR A 1 339 ? 18.797 -1.513 10.055 1 96 339 THR A O 1
ATOM 2515 N N . ASN A 1 340 ? 17.641 -2.893 8.75 1 96.94 340 ASN A N 1
ATOM 2516 C CA . ASN A 1 340 ? 17.109 -1.798 7.945 1 96.94 340 ASN A CA 1
ATOM 2517 C C . ASN A 1 340 ? 15.688 -1.436 8.359 1 96.94 340 ASN A C 1
ATOM 2519 O O . ASN A 1 340 ? 15.039 -0.603 7.723 1 96.94 340 ASN A O 1
ATOM 2523 N N . LEU A 1 341 ? 15.195 -2.025 9.398 1 95.94 341 LEU A N 1
ATOM 2524 C CA . LEU A 1 341 ? 13.859 -1.718 9.891 1 95.94 341 LEU A CA 1
ATOM 2525 C C . LEU A 1 341 ? 13.914 -0.676 11 1 95.94 341 LEU A C 1
ATOM 2527 O O . LEU A 1 341 ? 14.805 -0.714 11.852 1 95.94 341 LEU A O 1
ATOM 2531 N N . LEU A 1 342 ? 12.938 0.202 10.938 1 92.31 342 LEU A N 1
ATOM 2532 C CA . LEU A 1 342 ? 12.758 1.113 12.062 1 92.31 342 LEU A CA 1
ATOM 2533 C C . LEU A 1 342 ? 12.617 0.343 13.375 1 92.31 342 LEU A C 1
ATOM 2535 O O . LEU A 1 342 ? 11.797 -0.574 13.469 1 92.31 342 LEU A O 1
ATOM 2539 N N . PRO A 1 343 ? 13.383 0.585 14.43 1 86.12 343 PRO A N 1
ATOM 2540 C CA . PRO A 1 343 ? 13.383 -0.201 15.664 1 86.12 343 PRO A CA 1
ATOM 2541 C C . PRO A 1 343 ? 11.984 -0.35 16.266 1 86.12 343 PRO A C 1
ATOM 2543 O O . PRO A 1 343 ? 11.648 -1.414 16.797 1 86.12 343 PRO A O 1
ATOM 2546 N N . GLY A 1 344 ? 11.102 0.483 16.266 1 82.69 344 GLY A N 1
ATOM 2547 C CA . GLY A 1 344 ? 9.75 0.384 16.797 1 82.69 344 GLY A CA 1
ATOM 2548 C C . GLY A 1 344 ? 8.883 -0.592 16.016 1 82.69 344 GLY A C 1
ATOM 2549 O O . GLY A 1 344 ? 7.848 -1.037 16.531 1 82.69 344 GLY A O 1
ATOM 2550 N N . MET A 1 345 ? 9.352 -1.013 14.891 1 87.69 345 MET A N 1
ATOM 2551 C CA . MET A 1 345 ? 8.578 -1.917 14.047 1 87.69 345 MET A CA 1
ATOM 2552 C C . MET A 1 345 ? 9.148 -3.332 14.094 1 87.69 345 MET A C 1
ATOM 2554 O O . MET A 1 345 ? 8.516 -4.277 13.625 1 87.69 345 MET A O 1
ATOM 2558 N N . ALA A 1 346 ? 10.328 -3.447 14.656 1 84.62 346 ALA A N 1
ATOM 2559 C CA . ALA A 1 346 ? 11.016 -4.738 14.656 1 84.62 346 ALA A CA 1
ATOM 2560 C C . ALA A 1 346 ? 10.203 -5.793 15.398 1 84.62 346 ALA A C 1
ATOM 2562 O O . ALA A 1 346 ? 9.703 -5.535 16.5 1 84.62 346 ALA A O 1
ATOM 2563 N N . GLY A 1 347 ? 10.023 -6.906 14.75 1 86.44 347 GLY A N 1
ATOM 2564 C CA . GLY A 1 347 ? 9.383 -8.039 15.391 1 86.44 347 GLY A CA 1
ATOM 2565 C C . GLY A 1 347 ? 7.875 -8.031 15.258 1 86.44 347 GLY A C 1
ATOM 2566 O O . GLY A 1 347 ? 7.203 -8.992 15.641 1 86.44 347 GLY A O 1
ATOM 2567 N N . ASN A 1 348 ? 7.301 -7.02 14.703 1 91.56 348 ASN A N 1
ATOM 2568 C CA . ASN A 1 348 ? 5.848 -6.891 14.648 1 91.56 348 ASN A CA 1
ATOM 2569 C C . ASN A 1 348 ? 5.262 -7.645 13.461 1 91.56 348 ASN A C 1
ATOM 2571 O O . ASN A 1 348 ? 4.09 -8.016 13.469 1 91.56 348 ASN A O 1
ATOM 2575 N N . THR A 1 349 ? 6.105 -7.824 12.445 1 96.94 349 THR A N 1
ATOM 2576 C CA . THR A 1 349 ? 5.625 -8.43 11.203 1 96.94 349 THR A CA 1
ATOM 2577 C C . THR A 1 349 ? 6.25 -9.805 10.992 1 96.94 349 THR A C 1
ATOM 2579 O O . THR A 1 349 ? 7.43 -9.914 10.648 1 96.94 349 THR A O 1
ATOM 2582 N N . PRO A 1 350 ? 5.539 -10.797 11.219 1 97.56 350 PRO A N 1
ATOM 2583 C CA . PRO A 1 350 ? 6.102 -12.133 11.016 1 97.56 350 PRO A CA 1
ATOM 2584 C C . PRO A 1 350 ? 6.367 -12.445 9.539 1 97.56 350 PRO A C 1
ATOM 2586 O O . PRO A 1 350 ? 5.664 -11.945 8.664 1 97.56 350 PRO A O 1
ATOM 2589 N N . LEU A 1 351 ? 7.395 -13.273 9.344 1 97.62 351 LEU A N 1
ATOM 2590 C CA . LEU A 1 351 ? 7.699 -13.836 8.031 1 97.62 351 LEU A CA 1
ATOM 2591 C C . LEU A 1 351 ? 7.125 -15.242 7.895 1 97.62 351 LEU A C 1
ATOM 2593 O O . LEU A 1 351 ? 7.426 -16.125 8.703 1 97.62 351 LEU A O 1
ATOM 2597 N N . ILE A 1 352 ? 6.301 -15.453 6.926 1 98.06 352 ILE A N 1
ATOM 2598 C CA . ILE A 1 352 ? 5.73 -16.766 6.625 1 98.06 352 ILE A CA 1
ATOM 2599 C C . ILE A 1 352 ? 6.43 -17.359 5.41 1 98.06 352 ILE A C 1
ATOM 2601 O O . ILE A 1 352 ? 6.34 -16.828 4.305 1 98.06 352 ILE A O 1
ATOM 2605 N N . TYR A 1 353 ? 7.152 -18.438 5.602 1 98.12 353 TYR A N 1
ATOM 2606 C CA . TYR A 1 353 ? 7.793 -19.141 4.5 1 98.12 353 TYR A CA 1
ATOM 2607 C C . TYR A 1 353 ? 6.812 -20.078 3.809 1 98.12 353 TYR A C 1
ATOM 2609 O O . TYR A 1 353 ? 6.176 -20.906 4.461 1 98.12 353 TYR A O 1
ATOM 2617 N N . ARG A 1 354 ? 6.672 -19.875 2.514 1 97.94 354 ARG A N 1
ATOM 2618 C CA . ARG A 1 354 ? 5.723 -20.656 1.723 1 97.94 354 ARG A CA 1
ATOM 2619 C C . ARG A 1 354 ? 6.434 -21.391 0.595 1 97.94 354 ARG A C 1
ATOM 2621 O O . ARG A 1 354 ? 6.535 -20.891 -0.523 1 97.94 354 ARG A O 1
ATOM 2628 N N . PRO A 1 355 ? 6.855 -22.672 0.857 1 97.06 355 PRO A N 1
ATOM 2629 C CA . PRO A 1 355 ? 7.438 -23.453 -0.238 1 97.06 355 PRO A CA 1
ATOM 2630 C C . PRO A 1 355 ? 6.441 -23.703 -1.368 1 97.06 355 PRO A C 1
ATOM 2632 O O . PRO A 1 355 ? 5.266 -23.969 -1.111 1 97.06 355 PRO A O 1
ATOM 2635 N N . LEU A 1 356 ? 6.957 -23.578 -2.535 1 96.38 356 LEU A N 1
ATOM 2636 C CA . LEU A 1 356 ? 6.125 -23.781 -3.717 1 96.38 356 LEU A CA 1
ATOM 2637 C C . LEU A 1 356 ? 6.277 -25.203 -4.238 1 96.38 356 LEU A C 1
ATOM 2639 O O . LEU A 1 356 ? 7.375 -25.766 -4.211 1 96.38 356 LEU A O 1
ATOM 2643 N N . THR A 1 357 ? 5.156 -25.719 -4.672 1 95.12 357 THR A N 1
ATOM 2644 C CA . THR A 1 357 ? 5.145 -26.984 -5.379 1 95.12 357 THR A CA 1
ATOM 2645 C C . THR A 1 357 ? 4.887 -26.781 -6.871 1 95.12 357 THR A C 1
ATOM 2647 O O . THR A 1 357 ? 4.609 -25.656 -7.305 1 95.12 357 THR A O 1
ATOM 2650 N N . GLN A 1 358 ? 5.004 -27.812 -7.613 1 93.62 358 GLN A N 1
ATOM 2651 C CA . GLN A 1 358 ? 4.902 -27.766 -9.07 1 93.62 358 GLN A CA 1
ATOM 2652 C C . GLN A 1 358 ? 3.551 -27.203 -9.508 1 93.62 358 GLN A C 1
ATOM 2654 O O . GLN A 1 358 ? 3.459 -26.516 -10.531 1 93.62 358 GLN A O 1
ATOM 2659 N N . ASP A 1 359 ? 2.541 -27.391 -8.703 1 96.62 359 ASP A N 1
ATOM 2660 C CA . ASP A 1 359 ? 1.188 -27.016 -9.102 1 96.62 359 ASP A CA 1
ATOM 2661 C C . ASP A 1 359 ? 0.74 -25.75 -8.383 1 96.62 359 ASP A C 1
ATOM 2663 O O . ASP A 1 359 ? -0.407 -25.312 -8.523 1 96.62 359 ASP A O 1
ATOM 2667 N N . SER A 1 360 ? 1.6 -25.156 -7.594 1 97.62 360 SER A N 1
ATOM 2668 C CA . SER A 1 360 ? 1.222 -24 -6.777 1 97.62 360 SER A CA 1
ATOM 2669 C C . SER A 1 360 ? 0.658 -22.875 -7.633 1 97.62 360 SER A C 1
ATOM 2671 O O . SER A 1 360 ? -0.404 -22.328 -7.328 1 97.62 360 SER A O 1
ATOM 2673 N N . TRP A 1 361 ? 1.32 -22.578 -8.695 1 98.06 361 TRP A N 1
ATOM 2674 C CA . TRP A 1 361 ? 0.935 -21.453 -9.547 1 98.06 361 TRP A CA 1
ATOM 2675 C C . TRP A 1 361 ? -0.364 -21.75 -10.289 1 98.06 361 TRP A C 1
ATOM 2677 O O . TRP A 1 361 ? -1.208 -20.859 -10.453 1 98.06 361 TRP A O 1
ATOM 2687 N N . ALA A 1 362 ? -0.521 -22.984 -10.719 1 98.62 362 ALA A N 1
ATOM 2688 C CA . ALA A 1 362 ? -1.749 -23.375 -11.406 1 98.62 362 ALA A CA 1
ATOM 2689 C C . ALA A 1 362 ? -2.941 -23.344 -10.453 1 98.62 362 ALA A C 1
ATOM 2691 O O . ALA A 1 362 ? -4.035 -22.922 -10.828 1 98.62 362 ALA A O 1
ATOM 2692 N N . LEU A 1 363 ? -2.723 -23.781 -9.25 1 98.5 363 LEU A N 1
ATOM 2693 C CA . LEU A 1 363 ? -3.771 -23.703 -8.234 1 98.5 363 LEU A CA 1
ATOM 2694 C C . LEU A 1 363 ? -4.137 -22.25 -7.949 1 98.5 363 LEU A C 1
ATOM 2696 O O . LEU A 1 363 ? -5.316 -21.922 -7.812 1 98.5 363 LEU A O 1
ATOM 2700 N N . ALA A 1 364 ? -3.123 -21.453 -7.871 1 98.56 364 ALA A N 1
ATOM 2701 C CA . ALA A 1 364 ? -3.35 -20.016 -7.699 1 98.56 364 ALA A CA 1
ATOM 2702 C C . ALA A 1 364 ? -4.211 -19.453 -8.828 1 98.56 364 ALA A C 1
ATOM 2704 O O . ALA A 1 364 ? -5.152 -18.703 -8.578 1 98.56 364 ALA A O 1
ATOM 2705 N N . ALA A 1 365 ? -3.889 -19.844 -10.016 1 98.19 365 ALA A N 1
ATOM 2706 C CA . ALA A 1 365 ? -4.645 -19.391 -11.18 1 98.19 365 ALA A CA 1
ATOM 2707 C C . ALA A 1 365 ? -6.102 -19.844 -11.094 1 98.19 365 ALA A C 1
ATOM 2709 O O . ALA A 1 365 ? -7.016 -19.062 -11.344 1 98.19 365 ALA A O 1
ATOM 2710 N N . ALA A 1 366 ? -6.332 -21.062 -10.719 1 98.31 366 ALA A N 1
ATOM 2711 C CA . ALA A 1 366 ? -7.688 -21.594 -10.57 1 98.31 366 ALA A CA 1
ATOM 2712 C C . ALA A 1 366 ? -8.477 -20.797 -9.539 1 98.31 366 ALA A C 1
ATOM 2714 O O . ALA A 1 366 ? -9.664 -20.531 -9.727 1 98.31 366 ALA A O 1
ATOM 2715 N N . SER A 1 367 ? -7.805 -20.422 -8.5 1 97.19 367 SER A N 1
ATOM 2716 C CA . SER A 1 367 ? -8.469 -19.672 -7.438 1 97.19 367 SER A CA 1
ATOM 2717 C C . SER A 1 367 ? -8.977 -18.328 -7.941 1 97.19 367 SER A C 1
ATOM 2719 O O . SER A 1 367 ? -10.008 -17.844 -7.48 1 97.19 367 SER A O 1
ATOM 2721 N N . VAL A 1 368 ? -8.305 -17.734 -8.883 1 96.25 368 VAL A N 1
ATOM 2722 C CA . VAL A 1 368 ? -8.711 -16.469 -9.461 1 96.25 368 VAL A CA 1
ATOM 2723 C C . VAL A 1 368 ? -10.047 -16.641 -10.18 1 96.25 368 VAL A C 1
ATOM 2725 O O . VAL A 1 368 ? -10.969 -15.828 -9.992 1 96.25 368 VAL A O 1
ATOM 2728 N N . ALA A 1 369 ? -10.156 -17.672 -10.93 1 95.62 369 ALA A N 1
ATOM 2729 C CA . ALA A 1 369 ? -11.414 -17.953 -11.625 1 95.62 369 ALA A CA 1
ATOM 2730 C C . ALA A 1 369 ? -12.539 -18.234 -10.625 1 95.62 369 ALA A C 1
ATOM 2732 O O . ALA A 1 369 ? -13.648 -17.719 -10.781 1 95.62 369 ALA A O 1
ATOM 2733 N N . LEU A 1 370 ? -12.227 -18.984 -9.656 1 93.62 370 LEU A N 1
ATOM 2734 C CA . LEU A 1 370 ? -13.219 -19.375 -8.664 1 93.62 370 LEU A CA 1
ATOM 2735 C C . LEU A 1 370 ? -13.727 -18.156 -7.902 1 93.62 370 LEU A C 1
ATOM 2737 O O . LEU A 1 370 ? -14.938 -17.969 -7.758 1 93.62 370 LEU A O 1
ATOM 2741 N N . THR A 1 371 ? -12.859 -17.312 -7.457 1 91.31 371 THR A N 1
ATOM 2742 C CA . THR A 1 371 ? -13.234 -16.188 -6.605 1 91.31 371 THR A CA 1
ATOM 2743 C C . THR A 1 371 ? -13.961 -15.125 -7.418 1 91.31 371 THR A C 1
ATOM 2745 O O . THR A 1 371 ? -14.844 -14.43 -6.895 1 91.31 371 THR A O 1
ATOM 2748 N N . HIS A 1 372 ? -13.594 -14.977 -8.602 1 87.75 372 HIS A N 1
ATOM 2749 C CA . HIS A 1 372 ? -14.273 -14.016 -9.461 1 87.75 372 HIS A CA 1
ATOM 2750 C C . HIS A 1 372 ? -15.758 -14.344 -9.586 1 87.75 372 HIS A C 1
ATOM 2752 O O . HIS A 1 372 ? -16.594 -13.445 -9.711 1 87.75 372 HIS A O 1
ATOM 2758 N N . VAL A 1 373 ? -16.031 -15.586 -9.484 1 82.19 373 VAL A N 1
ATOM 2759 C CA . VAL A 1 373 ? -17.391 -16.016 -9.75 1 82.19 373 VAL A CA 1
ATOM 2760 C C . VAL A 1 373 ? -18.141 -16.219 -8.43 1 82.19 373 VAL A C 1
ATOM 2762 O O . VAL A 1 373 ? -19.297 -15.812 -8.289 1 82.19 373 VAL A O 1
ATOM 2765 N N . LEU A 1 374 ? -17.453 -16.828 -7.465 1 81.62 374 LEU A N 1
ATOM 2766 C CA . LEU A 1 374 ? -18.125 -17.188 -6.223 1 81.62 374 LEU A CA 1
ATOM 2767 C C . LEU A 1 374 ? -18.141 -16.016 -5.25 1 81.62 374 LEU A C 1
ATOM 2769 O O . LEU A 1 374 ? -19.031 -15.898 -4.418 1 81.62 374 LEU A O 1
ATOM 2773 N N . PHE A 1 375 ? -17.062 -15.219 -5.309 1 73.06 375 PHE A N 1
ATOM 2774 C CA . PHE A 1 375 ? -16.922 -14.109 -4.367 1 73.06 375 PHE A CA 1
ATOM 2775 C C . PHE A 1 375 ? -16.719 -12.789 -5.105 1 73.06 375 PHE A C 1
ATOM 2777 O O . PHE A 1 375 ? -15.703 -12.117 -4.918 1 73.06 375 PHE A O 1
ATOM 2784 N N . PRO A 1 376 ? -17.688 -12.508 -5.914 1 59.75 376 PRO A N 1
ATOM 2785 C CA . PRO A 1 376 ? -17.438 -11.281 -6.668 1 59.75 376 PRO A CA 1
ATOM 2786 C C . PRO A 1 376 ? -17.281 -10.055 -5.766 1 59.75 376 PRO A C 1
ATOM 2788 O O . PRO A 1 376 ? -17.891 -9.984 -4.695 1 59.75 376 PRO A O 1
ATOM 2791 N N . ALA A 1 377 ? -16.391 -9.336 -6.023 1 56 377 ALA A N 1
ATOM 2792 C CA . ALA A 1 377 ? -16.109 -8.117 -5.266 1 56 377 ALA A CA 1
ATOM 2793 C C . ALA A 1 377 ? -17.328 -7.199 -5.234 1 56 377 ALA A C 1
ATOM 2795 O O . ALA A 1 377 ? -18.156 -7.223 -6.148 1 56 377 ALA A O 1
ATOM 2796 N N . MET B 1 1 ? -27.766 14.617 18.047 1 56.62 1 MET B N 1
ATOM 2797 C CA . MET B 1 1 ? -26.75 13.594 17.828 1 56.62 1 MET B CA 1
ATOM 2798 C C . MET B 1 1 ? -27.031 12.828 16.547 1 56.62 1 MET B C 1
ATOM 2800 O O . MET B 1 1 ? -28.172 12.484 16.25 1 56.62 1 MET B O 1
ATOM 2804 N N . LEU B 1 2 ? -26.078 12.922 15.711 1 72.56 2 LEU B N 1
ATOM 2805 C CA . LEU B 1 2 ? -26.266 12.273 14.422 1 72.56 2 LEU B CA 1
ATOM 2806 C C . LEU B 1 2 ? -26.422 10.766 14.594 1 72.56 2 LEU B C 1
ATOM 2808 O O . LEU B 1 2 ? -25.641 10.133 15.32 1 72.56 2 LEU B O 1
ATOM 2812 N N . ASN B 1 3 ? -27.562 10.289 14.242 1 77.19 3 ASN B N 1
ATOM 2813 C CA . ASN B 1 3 ? -27.703 8.836 14.266 1 77.19 3 ASN B CA 1
ATOM 2814 C C . ASN B 1 3 ? -27.109 8.195 13.016 1 77.19 3 ASN B C 1
ATOM 2816 O O . ASN B 1 3 ? -26.578 8.891 12.148 1 77.19 3 ASN B O 1
ATOM 2820 N N . LYS B 1 4 ? -27.172 6.934 12.938 1 80 4 LYS B N 1
ATOM 2821 C CA . LYS B 1 4 ? -26.531 6.18 11.867 1 80 4 LYS B CA 1
ATOM 2822 C C . LYS B 1 4 ? -27.156 6.523 10.516 1 80 4 LYS B C 1
ATOM 2824 O O . LYS B 1 4 ? -26.453 6.598 9.5 1 80 4 LYS B O 1
ATOM 2829 N N . LEU B 1 5 ? -28.422 6.695 10.547 1 81.25 5 LEU B N 1
ATOM 2830 C CA . LEU B 1 5 ? -29.109 7.02 9.305 1 81.25 5 LEU B CA 1
ATOM 2831 C C . LEU B 1 5 ? -28.719 8.406 8.805 1 81.25 5 LEU B C 1
ATOM 2833 O O . LEU B 1 5 ? -28.531 8.609 7.605 1 81.25 5 LEU B O 1
ATOM 2837 N N . HIS B 1 6 ? -28.625 9.359 9.742 1 84.81 6 HIS B N 1
ATOM 2838 C CA . HIS B 1 6 ? -28.172 10.703 9.398 1 84.81 6 HIS B CA 1
ATOM 2839 C C . HIS B 1 6 ? -26.781 10.656 8.758 1 84.81 6 HIS B C 1
ATOM 2841 O O . HIS B 1 6 ? -26.562 11.281 7.719 1 84.81 6 HIS B O 1
ATOM 2847 N N . GLN B 1 7 ? -25.969 9.852 9.359 1 83.69 7 GLN B N 1
ATOM 2848 C CA . GLN B 1 7 ? -24.594 9.742 8.875 1 83.69 7 GLN B CA 1
ATOM 2849 C C . GLN B 1 7 ? -24.562 9.156 7.465 1 83.69 7 GLN B C 1
ATOM 2851 O O . GLN B 1 7 ? -23.797 9.617 6.617 1 83.69 7 GLN B O 1
ATOM 2856 N N . GLN B 1 8 ? -25.344 8.18 7.266 1 83.5 8 GLN B N 1
ATOM 2857 C CA . GLN B 1 8 ? -25.422 7.559 5.949 1 83.5 8 GLN B CA 1
ATOM 2858 C C . GLN B 1 8 ? -25.875 8.555 4.891 1 83.5 8 GLN B C 1
ATOM 2860 O O . GLN B 1 8 ? -25.297 8.625 3.803 1 83.5 8 GLN B O 1
ATOM 2865 N N . LEU B 1 9 ? -26.891 9.289 5.184 1 86.38 9 LEU B N 1
ATOM 2866 C CA . LEU B 1 9 ? -27.406 10.266 4.23 1 86.38 9 LEU B CA 1
ATOM 2867 C C . LEU B 1 9 ? -26.375 11.359 3.965 1 86.38 9 LEU B C 1
ATOM 2869 O O . LEU B 1 9 ? -26.203 11.789 2.822 1 86.38 9 LEU B O 1
ATOM 2873 N N . I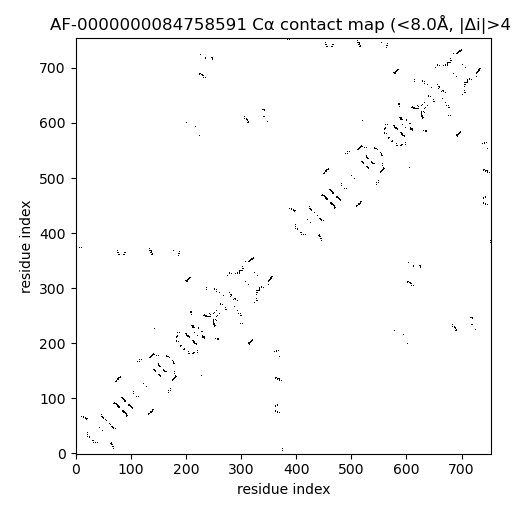LE B 1 10 ? -25.719 11.758 5.055 1 85.88 10 ILE B N 1
ATOM 2874 C CA . ILE B 1 10 ? -24.688 12.773 4.914 1 85.88 10 ILE B CA 1
ATOM 2875 C C . ILE B 1 10 ? -23.578 12.266 4 1 85.88 10 ILE B C 1
ATOM 2877 O O . ILE B 1 10 ? -23.109 12.992 3.119 1 85.88 10 ILE B O 1
ATOM 2881 N N . HIS B 1 11 ? -23.219 11.07 4.203 1 82.5 11 HIS B N 1
ATOM 2882 C CA . HIS B 1 11 ? -22.188 10.477 3.369 1 82.5 11 HIS B CA 1
ATOM 2883 C C . HIS B 1 11 ? -22.578 10.492 1.897 1 82.5 11 HIS B C 1
ATOM 2885 O O . HIS B 1 11 ? -21.781 10.844 1.032 1 82.5 11 HIS B O 1
ATOM 2891 N N . LEU B 1 12 ? -23.812 10.109 1.627 1 82.69 12 LEU B N 1
ATOM 2892 C CA . LEU B 1 12 ? -24.312 10.031 0.256 1 82.69 12 LEU B CA 1
ATOM 2893 C C . LEU B 1 12 ? -24.375 11.422 -0.371 1 82.69 12 LEU B C 1
ATOM 2895 O O . LEU B 1 12 ? -23.984 11.609 -1.527 1 82.69 12 LEU B O 1
ATOM 2899 N N . VAL B 1 13 ? -24.812 12.336 0.396 1 84.75 13 VAL B N 1
ATOM 2900 C CA . VAL B 1 13 ? -24.953 13.703 -0.086 1 84.75 13 VAL B CA 1
ATOM 2901 C C . VAL B 1 13 ? -23.578 14.289 -0.399 1 84.75 13 VAL B C 1
ATOM 2903 O O . VAL B 1 13 ? -23.406 15.031 -1.371 1 84.75 13 VAL B O 1
ATOM 2906 N N . CYS B 1 14 ? -22.609 13.906 0.393 1 79.56 14 CYS B N 1
ATOM 2907 C CA . CYS B 1 14 ? -21.266 14.445 0.246 1 79.56 14 CYS B CA 1
ATOM 2908 C C . CYS B 1 14 ? -20.5 13.719 -0.854 1 79.56 14 CYS B C 1
ATOM 2910 O O . CYS B 1 14 ? -19.625 14.305 -1.495 1 79.56 14 CYS B O 1
ATOM 2912 N N . SER B 1 15 ? -20.812 12.469 -0.973 1 74.25 15 SER B N 1
ATOM 2913 C CA . SER B 1 15 ? -20.078 11.656 -1.937 1 74.25 15 SER B CA 1
ATOM 2914 C C . SER B 1 15 ? -20.5 11.977 -3.365 1 74.25 15 SER B C 1
ATOM 2916 O O . SER B 1 15 ? -19.688 11.914 -4.289 1 74.25 15 SER B O 1
ATOM 2918 N N . GLU B 1 16 ? -21.844 12.18 -3.547 1 66.88 16 GLU B N 1
ATOM 2919 C CA . GLU B 1 16 ? -22.391 12.414 -4.879 1 66.88 16 GLU B CA 1
ATOM 2920 C C . GLU B 1 16 ? -22.594 13.898 -5.141 1 66.88 16 GLU B C 1
ATOM 2922 O O . GLU B 1 16 ? -23.25 14.586 -4.359 1 66.88 16 GLU B O 1
ATOM 2927 N N . GLU B 1 17 ? -21.562 14.695 -5.48 1 64.75 17 GLU B N 1
ATOM 2928 C CA . GLU B 1 17 ? -21.672 16.125 -5.758 1 64.75 17 GLU B CA 1
ATOM 2929 C C . GLU B 1 17 ? -23.141 16.547 -5.84 1 64.75 17 GLU B C 1
ATOM 2931 O O . GLU B 1 17 ? -23.625 16.938 -6.906 1 64.75 17 GLU B O 1
ATOM 2936 N N . GLY B 1 18 ? -23.953 16.375 -4.672 1 71.94 18 GLY B N 1
ATOM 2937 C CA . GLY B 1 18 ? -25.297 16.953 -4.617 1 71.94 18 GLY B CA 1
ATOM 2938 C C . GLY B 1 18 ? -26.391 15.961 -4.977 1 71.94 18 GLY B C 1
ATOM 2939 O O . GLY B 1 18 ? -27.141 16.188 -5.926 1 71.94 18 GLY B O 1
ATOM 2940 N N . ALA B 1 19 ? -26.656 15.008 -4.137 1 82.31 19 ALA B N 1
ATOM 2941 C CA . ALA B 1 19 ? -27.672 13.984 -4.379 1 82.31 19 ALA B CA 1
ATOM 2942 C C . ALA B 1 19 ? -29.078 14.547 -4.199 1 82.31 19 ALA B C 1
ATOM 2944 O O . ALA B 1 19 ? -29.312 15.367 -3.312 1 82.31 19 ALA B O 1
ATOM 2945 N N . SER B 1 20 ? -29.938 14.266 -5.164 1 87.44 20 SER B N 1
ATOM 2946 C CA . SER B 1 20 ? -31.344 14.602 -5.004 1 87.44 20 SER B CA 1
ATOM 2947 C C . SER B 1 20 ? -32.031 13.633 -4.043 1 87.44 20 SER B C 1
ATOM 2949 O O . SER B 1 20 ? -31.469 12.609 -3.672 1 87.44 20 SER B O 1
ATOM 2951 N N . ARG B 1 21 ? -33.219 14.07 -3.604 1 89.44 21 ARG B N 1
ATOM 2952 C CA . ARG B 1 21 ? -34 13.18 -2.771 1 89.44 21 ARG B CA 1
ATOM 2953 C C . ARG B 1 21 ? -34.25 11.844 -3.473 1 89.44 21 ARG B C 1
ATOM 2955 O O . ARG B 1 21 ? -34.219 10.789 -2.838 1 89.44 21 ARG B O 1
ATOM 2962 N N . ALA B 1 22 ? -34.438 11.969 -4.723 1 88.06 22 ALA B N 1
ATOM 2963 C CA . ALA B 1 22 ? -34.656 10.758 -5.512 1 88.06 22 ALA B CA 1
ATOM 2964 C C . ALA B 1 22 ? -33.406 9.867 -5.516 1 88.06 22 ALA B C 1
ATOM 2966 O O . ALA B 1 22 ? -33.531 8.641 -5.398 1 88.06 22 ALA B O 1
ATOM 2967 N N . ASP B 1 23 ? -32.375 10.5 -5.66 1 87.94 23 ASP B N 1
ATOM 2968 C CA . ASP B 1 23 ? -31.109 9.766 -5.637 1 87.94 23 ASP B CA 1
ATOM 2969 C C . ASP B 1 23 ? -30.906 9.055 -4.301 1 87.94 23 ASP B C 1
ATOM 2971 O O . ASP B 1 23 ? -30.5 7.891 -4.266 1 87.94 23 ASP B O 1
ATOM 2975 N N . LEU B 1 24 ? -31.156 9.695 -3.271 1 89.31 24 LEU B N 1
ATOM 2976 C CA . LEU B 1 24 ? -31 9.133 -1.938 1 89.31 24 LEU B CA 1
ATOM 2977 C C . LEU B 1 24 ? -31.906 7.93 -1.738 1 89.31 24 LEU B C 1
ATOM 2979 O O . LEU B 1 24 ? -31.5 6.93 -1.14 1 89.31 24 LEU B O 1
ATOM 2983 N N . ALA B 1 25 ? -33.094 8.055 -2.236 1 89.94 25 ALA B N 1
ATOM 2984 C CA . ALA B 1 25 ? -34.031 6.934 -2.154 1 89.94 25 ALA B CA 1
ATOM 2985 C C . ALA B 1 25 ? -33.469 5.715 -2.898 1 89.94 25 ALA B C 1
ATOM 2987 O O . ALA B 1 25 ? -33.469 4.605 -2.365 1 89.94 25 ALA B O 1
ATOM 2988 N N . ARG B 1 26 ? -33.062 5.969 -4.004 1 87.31 26 ARG B N 1
ATOM 2989 C CA . ARG B 1 26 ? -32.531 4.906 -4.844 1 87.31 26 ARG B CA 1
ATOM 2990 C C . ARG B 1 26 ? -31.312 4.254 -4.188 1 87.31 26 ARG B C 1
ATOM 2992 O O . ARG B 1 26 ? -31.203 3.027 -4.133 1 87.31 26 ARG B O 1
ATOM 2999 N N . LEU B 1 27 ? -30.438 4.996 -3.652 1 84.19 27 LEU B N 1
ATOM 3000 C CA . LEU B 1 27 ? -29.172 4.508 -3.133 1 84.19 27 LEU B CA 1
ATOM 3001 C C . LEU B 1 27 ? -29.359 3.826 -1.781 1 84.19 27 LEU B C 1
ATOM 3003 O O . LEU B 1 27 ? -28.625 2.9 -1.441 1 84.19 27 LEU B O 1
ATOM 3007 N N . THR B 1 28 ? -30.281 4.25 -1.043 1 85.06 28 THR B N 1
ATOM 3008 C CA . THR B 1 28 ? -30.484 3.688 0.288 1 85.06 28 THR B CA 1
ATOM 3009 C C . THR B 1 28 ? -31.5 2.543 0.248 1 85.06 28 THR B C 1
ATOM 3011 O O . THR B 1 28 ? -31.578 1.752 1.189 1 85.06 28 THR B O 1
ATOM 3014 N N . GLY B 1 29 ? -32.344 2.514 -0.807 1 84.81 29 GLY B N 1
ATOM 3015 C CA . GLY B 1 29 ? -33.406 1.544 -0.887 1 84.81 29 GLY B CA 1
ATOM 3016 C C . GLY B 1 29 ? -34.625 1.936 -0.067 1 84.81 29 GLY B C 1
ATOM 3017 O O . GLY B 1 29 ? -35.562 1.149 0.078 1 84.81 29 GLY B O 1
ATOM 3018 N N . MET B 1 30 ? -34.625 3.119 0.449 1 87.75 30 MET B N 1
ATOM 3019 C CA . MET B 1 30 ? -35.75 3.613 1.241 1 87.75 30 MET B CA 1
ATOM 3020 C C . MET B 1 30 ? -36.812 4.223 0.344 1 87.75 30 MET B C 1
ATOM 3022 O O . MET B 1 30 ? -36.562 4.578 -0.804 1 87.75 30 MET B O 1
ATOM 3026 N N . SER B 1 31 ? -38 4.328 0.876 1 90.62 31 SER B N 1
ATOM 3027 C CA . SER B 1 31 ? -39.094 4.934 0.117 1 90.62 31 SER B CA 1
ATOM 3028 C C . SER B 1 31 ? -38.906 6.438 -0.036 1 90.62 31 SER B C 1
ATOM 3030 O O . SER B 1 31 ? -38.219 7.062 0.773 1 90.62 31 SER B O 1
ATOM 3032 N N . LYS B 1 32 ? -39.469 6.961 -1.016 1 91.31 32 LYS B N 1
ATOM 3033 C CA . LYS B 1 32 ? -39.406 8.398 -1.25 1 91.31 32 LYS B CA 1
ATOM 3034 C C . LYS B 1 32 ? -40 9.172 -0.071 1 91.31 32 LYS B C 1
ATOM 3036 O O . LYS B 1 32 ? -39.5 10.227 0.305 1 91.31 32 LYS B O 1
ATOM 3041 N N . ALA B 1 33 ? -41 8.617 0.482 1 92.56 33 ALA B N 1
ATOM 3042 C CA . ALA B 1 33 ? -41.656 9.266 1.617 1 92.56 33 ALA B CA 1
ATOM 3043 C C . ALA B 1 33 ? -40.75 9.297 2.834 1 92.56 33 ALA B C 1
ATOM 3045 O O . ALA B 1 33 ? -40.656 10.32 3.523 1 92.56 33 ALA B O 1
ATOM 3046 N N . ALA B 1 34 ? -40.125 8.219 3.051 1 92.5 34 ALA B N 1
ATOM 3047 C CA . ALA B 1 34 ? -39.219 8.125 4.188 1 92.5 34 ALA B CA 1
ATOM 3048 C C . ALA B 1 34 ? -38.031 9.078 4.023 1 92.5 34 ALA B C 1
ATOM 3050 O O . ALA B 1 34 ? -37.656 9.789 4.965 1 92.5 34 ALA B O 1
ATOM 3051 N N . ILE B 1 35 ? -37.5 9.078 2.826 1 93.25 35 ILE B N 1
ATOM 3052 C CA . ILE B 1 35 ? -36.375 9.969 2.531 1 93.25 35 ILE B CA 1
ATOM 3053 C C . ILE B 1 35 ? -36.844 11.422 2.633 1 93.25 35 ILE B C 1
ATOM 3055 O O . ILE B 1 35 ? -36.125 12.273 3.166 1 93.25 35 ILE B O 1
ATOM 3059 N N . GLY B 1 36 ? -37.969 11.617 2.102 1 92.69 36 GLY B N 1
ATOM 3060 C CA . GLY B 1 36 ? -38.5 12.969 2.18 1 92.69 36 GLY B CA 1
ATOM 3061 C C . GLY B 1 36 ? -38.625 13.477 3.604 1 92.69 36 GLY B C 1
ATOM 3062 O O . GLY B 1 36 ? -38.219 14.609 3.896 1 92.69 36 GLY B O 1
ATOM 3063 N N . ALA B 1 37 ? -39.125 12.68 4.473 1 93.25 37 ALA B N 1
ATOM 3064 C CA . ALA B 1 37 ? -39.281 13.047 5.875 1 93.25 37 ALA B CA 1
ATOM 3065 C C . ALA B 1 37 ? -37.938 13.266 6.547 1 93.25 37 ALA B C 1
ATOM 3067 O O . ALA B 1 37 ? -37.75 14.227 7.305 1 93.25 37 ALA B O 1
ATOM 3068 N N . LEU B 1 38 ? -37.125 12.383 6.262 1 92.62 38 LEU B N 1
ATOM 3069 C CA . LEU B 1 38 ? -35.781 12.453 6.859 1 92.62 38 LEU B CA 1
ATOM 3070 C C . LEU B 1 38 ? -35.031 13.695 6.387 1 92.62 38 LEU B C 1
ATOM 3072 O O . LEU B 1 38 ? -34.406 14.383 7.188 1 92.62 38 LEU B O 1
ATOM 3076 N N . VAL B 1 39 ? -35.125 13.938 5.148 1 92.88 39 VAL B N 1
ATOM 3077 C CA . VAL B 1 39 ? -34.438 15.094 4.57 1 92.88 39 VAL B CA 1
ATOM 3078 C C . VAL B 1 39 ? -35.062 16.375 5.148 1 92.88 39 VAL B C 1
ATOM 3080 O O . VAL B 1 39 ? -34.312 17.312 5.477 1 92.88 39 VAL B O 1
ATOM 3083 N N . LYS B 1 40 ? -36.281 16.453 5.258 1 93.31 40 LYS B N 1
ATOM 3084 C CA . LYS B 1 40 ? -36.938 17.609 5.848 1 93.31 40 LYS B CA 1
ATOM 3085 C C . LYS B 1 40 ? -36.469 17.859 7.27 1 93.31 40 LYS B C 1
ATOM 3087 O O . LYS B 1 40 ? -36.188 19 7.652 1 93.31 40 LYS B O 1
ATOM 3092 N N . GLU B 1 41 ? -36.375 16.828 7.977 1 93.5 41 GLU B N 1
ATOM 3093 C CA . GLU B 1 41 ? -35.875 16.922 9.336 1 93.5 41 GLU B CA 1
ATOM 3094 C C . GLU B 1 41 ? -34.438 17.453 9.359 1 93.5 41 GLU B C 1
ATOM 3096 O O . GLU B 1 41 ? -34.094 18.328 10.156 1 93.5 41 GLU B O 1
ATOM 3101 N N . MET B 1 42 ? -33.625 16.938 8.516 1 92.69 42 MET B N 1
ATOM 3102 C CA . MET B 1 42 ? -32.219 17.312 8.469 1 92.69 42 MET B CA 1
ATOM 3103 C C . MET B 1 42 ? -32.062 18.75 7.98 1 92.69 42 MET B C 1
ATOM 3105 O O . MET B 1 42 ? -31.125 19.438 8.398 1 92.69 42 MET B O 1
ATOM 3109 N N . LEU B 1 43 ? -32.969 19.156 7.152 1 92.75 43 LEU B N 1
ATOM 3110 C CA . LEU B 1 43 ? -32.969 20.547 6.715 1 92.75 43 LEU B CA 1
ATOM 3111 C C . LEU B 1 43 ? -33.375 21.469 7.863 1 92.75 43 LEU B C 1
ATOM 3113 O O . LEU B 1 43 ? -32.75 22.516 8.078 1 92.75 43 LEU B O 1
ATOM 3117 N N . ALA B 1 44 ? -34.312 21.031 8.539 1 92.81 44 ALA B N 1
ATOM 3118 C CA . ALA B 1 44 ? -34.812 21.828 9.672 1 92.81 44 ALA B CA 1
ATOM 3119 C C . ALA B 1 44 ? -33.719 21.938 10.758 1 92.81 44 ALA B C 1
ATOM 3121 O O . ALA B 1 44 ? -33.594 22.969 11.406 1 92.81 44 ALA B O 1
ATOM 3122 N N . ASP B 1 45 ? -33 20.875 10.852 1 90.19 45 ASP B N 1
ATOM 3123 C CA . ASP B 1 45 ? -31.953 20.828 11.875 1 90.19 45 ASP B CA 1
ATOM 3124 C C . ASP B 1 45 ? -30.688 21.531 11.406 1 90.19 45 ASP B C 1
ATOM 3126 O O . ASP B 1 45 ? -29.719 21.625 12.148 1 90.19 45 ASP B O 1
ATOM 3130 N N . GLY B 1 46 ? -30.734 21.969 10.211 1 89.38 46 GLY B N 1
ATOM 3131 C CA . GLY B 1 46 ? -29.594 22.703 9.68 1 89.38 46 GLY B CA 1
ATOM 3132 C C . GLY B 1 46 ? -28.438 21.812 9.258 1 89.38 46 GLY B C 1
ATOM 3133 O O . GLY B 1 46 ? -27.312 22.266 9.133 1 89.38 46 GLY B O 1
ATOM 3134 N N . LEU B 1 47 ? -28.672 20.547 9.07 1 89.94 47 LEU B N 1
ATOM 3135 C CA . LEU B 1 47 ? -27.641 19.609 8.68 1 89.94 47 LEU B CA 1
ATOM 3136 C C . LEU B 1 47 ? -27.438 19.625 7.168 1 89.94 47 LEU B C 1
ATOM 3138 O O . LEU B 1 47 ? -26.297 19.469 6.695 1 89.94 47 LEU B O 1
ATOM 3142 N N . LEU B 1 48 ? -28.516 19.766 6.445 1 91.94 48 LEU B N 1
ATOM 3143 C CA . LEU B 1 48 ? -28.484 19.781 4.988 1 91.94 48 LEU B CA 1
ATOM 3144 C C . LEU B 1 48 ? -28.969 21.125 4.453 1 91.94 48 LEU B C 1
ATOM 3146 O O . LEU B 1 48 ? -29.594 21.906 5.18 1 91.94 48 LEU B O 1
ATOM 3150 N N . GLN B 1 49 ? -28.609 21.391 3.252 1 91.31 49 GLN B N 1
ATOM 3151 C CA . GLN B 1 49 ? -29.125 22.547 2.525 1 91.31 49 GLN B CA 1
ATOM 3152 C C . GLN B 1 49 ? -29.469 22.188 1.085 1 91.31 49 GLN B C 1
ATOM 3154 O O . GLN B 1 49 ? -28.906 21.25 0.524 1 91.31 49 GLN B O 1
ATOM 3159 N N . GLU B 1 50 ? -30.422 22.844 0.548 1 89.81 50 GLU B N 1
ATOM 3160 C CA . GLU B 1 50 ? -30.859 22.609 -0.824 1 89.81 50 GLU B CA 1
ATOM 3161 C C . GLU B 1 50 ? -30.219 23.609 -1.786 1 89.81 50 GLU B C 1
ATOM 3163 O O . GLU B 1 50 ? -29.969 24.75 -1.423 1 89.81 50 GLU B O 1
ATOM 3168 N N . SER B 1 51 ? -29.812 23.016 -2.924 1 81.69 51 SER B N 1
ATOM 3169 C CA . SER B 1 51 ? -29.312 23.906 -3.965 1 81.69 51 SER B CA 1
ATOM 3170 C C . SER B 1 51 ? -30.438 24.766 -4.535 1 81.69 51 SER B C 1
ATOM 3172 O O . SER B 1 51 ? -31.625 24.438 -4.383 1 81.69 51 SER B O 1
ATOM 3174 N N . ASP B 1 52 ? -29.938 26 -5.051 1 69.06 52 ASP B N 1
ATOM 3175 C CA . ASP B 1 52 ? -30.922 26.844 -5.738 1 69.06 52 ASP B CA 1
ATOM 3176 C C . ASP B 1 52 ? -31.453 26.141 -6.992 1 69.06 52 ASP B C 1
ATOM 3178 O O . ASP B 1 52 ? -30.734 25.359 -7.613 1 69.06 52 ASP B O 1
ATOM 3182 N N . MET B 1 53 ? -32.594 26.047 -7.129 1 57.84 53 MET B N 1
ATOM 3183 C CA . MET B 1 53 ? -33.156 25.484 -8.352 1 57.84 53 MET B CA 1
ATOM 3184 C C . MET B 1 53 ? -32.406 25.984 -9.578 1 57.84 53 MET B C 1
ATOM 3186 O O . MET B 1 53 ? -32.25 27.188 -9.766 1 57.84 53 MET B O 1
ATOM 3190 N N . ALA B 1 54 ? -31.406 25.422 -9.969 1 51.44 54 ALA B N 1
ATOM 3191 C CA . ALA B 1 54 ? -30.812 25.875 -11.234 1 51.44 54 ALA B CA 1
ATOM 3192 C C . ALA B 1 54 ? -31.875 25.969 -12.328 1 51.44 54 ALA B C 1
ATOM 3194 O O . ALA B 1 54 ? -32.781 25.125 -12.398 1 51.44 54 ALA B O 1
ATOM 3195 N N . ALA B 1 55 ? -31.906 27.266 -12.938 1 43.53 55 ALA B N 1
ATOM 3196 C CA . ALA B 1 55 ? -32.719 27.422 -14.141 1 43.53 55 ALA B CA 1
ATOM 3197 C C . ALA B 1 55 ? -32.438 26.328 -15.156 1 43.53 55 ALA B C 1
ATOM 3199 O O . ALA B 1 55 ? -31.266 26.125 -15.547 1 43.53 55 ALA B O 1
ATOM 3200 N N . SER B 1 56 ? -33.094 25.234 -15.047 1 42.09 56 SER B N 1
ATOM 3201 C CA . SER B 1 56 ? -32.875 24.172 -16.031 1 42.09 56 SER B CA 1
ATOM 3202 C C . SER B 1 56 ? -32.906 24.719 -17.453 1 42.09 56 SER B C 1
ATOM 3204 O O . SER B 1 56 ? -33.906 25.266 -17.891 1 42.09 56 SER B O 1
ATOM 3206 N N . GLY B 1 57 ? -31.844 25.312 -17.922 1 41.09 57 GLY B N 1
ATOM 3207 C CA . GLY B 1 57 ? -32.031 25.5 -19.359 1 41.09 57 GLY B CA 1
ATOM 3208 C C . GLY B 1 57 ? -32.719 24.328 -20.031 1 41.09 57 GLY B C 1
ATOM 3209 O O . GLY B 1 57 ? -33.312 24.484 -21.109 1 41.09 57 GLY B O 1
ATOM 3210 N N . GLY B 1 58 ? -32.094 23.078 -20.25 1 40.88 58 GLY B N 1
ATOM 3211 C CA . GLY B 1 58 ? -32.719 22.078 -21.078 1 40.88 58 GLY B CA 1
ATOM 3212 C C . GLY B 1 58 ? -33.938 21.438 -20.422 1 40.88 58 GLY B C 1
ATOM 3213 O O . GLY B 1 58 ? -34.281 21.75 -19.281 1 40.88 58 GLY B O 1
ATOM 3214 N N . GLN B 1 59 ? -34.812 20.656 -21.219 1 44.84 59 GLN B N 1
ATOM 3215 C CA . GLN B 1 59 ? -36.125 20.047 -21.062 1 44.84 59 GLN B CA 1
ATOM 3216 C C . GLN B 1 59 ? -36.188 19.266 -19.75 1 44.84 59 GLN B C 1
ATOM 3218 O O . GLN B 1 59 ? -37.25 18.75 -19.391 1 44.84 59 GLN B O 1
ATOM 3223 N N . GLY B 1 60 ? -35.094 18.859 -19.031 1 49.28 60 GLY B N 1
ATOM 3224 C CA . GLY B 1 60 ? -35.312 17.984 -17.891 1 49.28 60 GLY B CA 1
ATOM 3225 C C . GLY B 1 60 ? -35.625 18.734 -16.609 1 49.28 60 GLY B C 1
ATOM 3226 O O . GLY B 1 60 ? -35.344 19.938 -16.516 1 49.28 60 GLY B O 1
ATOM 3227 N N . ARG B 1 61 ? -36.594 18.359 -15.758 1 52.16 61 ARG B N 1
ATOM 3228 C CA . ARG B 1 61 ? -37 18.938 -14.484 1 52.16 61 ARG B CA 1
ATOM 3229 C C . ARG B 1 61 ? -35.812 19.297 -13.625 1 52.16 61 ARG B C 1
ATOM 3231 O O . ARG B 1 61 ? -34.906 18.469 -13.43 1 52.16 61 ARG B O 1
ATOM 3238 N N . PRO B 1 62 ? -35.531 20.562 -13.445 1 57.47 62 PRO B N 1
ATOM 3239 C CA . PRO B 1 62 ? -34.438 20.984 -12.57 1 57.47 62 PRO B CA 1
ATOM 3240 C C . PRO B 1 62 ? -34.406 20.219 -11.25 1 57.47 62 PRO B C 1
ATOM 3242 O O . PRO B 1 62 ? -35.469 20.047 -10.617 1 57.47 62 PRO B O 1
ATOM 3245 N N . SER B 1 63 ? -33.594 19.219 -10.961 1 70.25 63 SER B N 1
ATOM 3246 C CA . SER B 1 63 ? -33.625 18.484 -9.703 1 70.25 63 SER B CA 1
ATOM 3247 C C . SER B 1 63 ? -32.875 19.203 -8.602 1 70.25 63 SER B C 1
ATOM 3249 O O . SER B 1 63 ? -31.766 19.719 -8.836 1 70.25 63 SER B O 1
ATOM 3251 N N . VAL B 1 64 ? -33.562 19.672 -7.465 1 82.94 64 VAL B N 1
ATOM 3252 C CA . VAL B 1 64 ? -33 20.203 -6.238 1 82.94 64 VAL B CA 1
ATOM 3253 C C . VAL B 1 64 ? -32 19.203 -5.641 1 82.94 64 VAL B C 1
ATOM 3255 O O . VAL B 1 64 ? -32.344 18.031 -5.438 1 82.94 64 VAL B O 1
ATOM 3258 N N . THR B 1 65 ? -30.75 19.688 -5.562 1 88.5 65 THR B N 1
ATOM 3259 C CA . THR B 1 65 ? -29.75 18.812 -4.965 1 88.5 65 THR B CA 1
ATOM 3260 C C . THR B 1 65 ? -29.484 19.203 -3.514 1 88.5 65 THR B C 1
ATOM 3262 O O . THR B 1 65 ? -29.766 20.344 -3.111 1 88.5 65 THR B O 1
ATOM 3265 N N . LEU B 1 66 ? -29.156 18.266 -2.775 1 90.75 66 LEU B N 1
ATOM 3266 C CA . LEU B 1 66 ? -28.859 18.422 -1.356 1 90.75 66 LEU B CA 1
ATOM 3267 C C . LEU B 1 66 ? -27.359 18.469 -1.112 1 90.75 66 LEU B C 1
ATOM 3269 O O . LEU B 1 66 ? -26.594 17.812 -1.82 1 90.75 66 LEU B O 1
ATOM 3273 N N . SER B 1 67 ? -26.984 19.312 -0.18 1 89.25 67 SER B N 1
ATOM 3274 C CA . SER B 1 67 ? -25.594 19.359 0.271 1 89.25 67 SER B CA 1
ATOM 3275 C C . SER B 1 67 ? -25.516 19.531 1.783 1 89.25 67 SER B C 1
ATOM 3277 O O . SER B 1 67 ? -26.5 19.891 2.428 1 89.25 67 SER B O 1
ATOM 3279 N N . LEU B 1 68 ? -24.406 19.156 2.287 1 89.25 68 LEU B N 1
ATOM 3280 C CA . LEU B 1 68 ? -24.156 19.406 3.705 1 89.25 68 LEU B CA 1
ATOM 3281 C C . LEU B 1 68 ? -24.062 20.906 3.992 1 89.25 68 LEU B C 1
ATOM 3283 O O . LEU B 1 68 ? -23.391 21.641 3.266 1 89.25 68 LEU B O 1
ATOM 3287 N N . ALA B 1 69 ? -24.844 21.328 5.012 1 91.44 69 ALA B N 1
ATOM 3288 C CA . ALA B 1 69 ? -24.766 22.734 5.398 1 91.44 69 ALA B CA 1
ATOM 3289 C C . ALA B 1 69 ? -23.406 23.047 6.02 1 91.44 69 ALA B C 1
ATOM 3291 O O . ALA B 1 69 ? -22.891 22.266 6.832 1 91.44 69 ALA B O 1
ATOM 3292 N N . PRO B 1 70 ? -22.828 24.141 5.668 1 91.19 70 PRO B N 1
ATOM 3293 C CA . PRO B 1 70 ? -21.531 24.5 6.234 1 91.19 70 PRO B CA 1
ATOM 3294 C C . PRO B 1 70 ? -21.547 24.562 7.762 1 91.19 70 PRO B C 1
ATOM 3296 O O . PRO B 1 70 ? -20.578 24.156 8.406 1 91.19 70 PRO B O 1
ATOM 3299 N N . ASP B 1 71 ? -22.625 24.953 8.336 1 91 71 ASP B N 1
ATOM 3300 C CA . ASP B 1 71 ? -22.703 25.141 9.781 1 91 71 ASP B CA 1
ATOM 3301 C C . ASP B 1 71 ? -23.297 23.906 10.461 1 91 71 ASP B C 1
ATOM 3303 O O . ASP B 1 71 ? -23.656 23.953 11.641 1 91 71 ASP B O 1
ATOM 3307 N N . ALA B 1 72 ? -23.406 22.828 9.664 1 90.69 72 ALA B N 1
ATOM 3308 C CA . ALA B 1 72 ? -23.953 21.594 10.227 1 90.69 72 ALA B CA 1
ATOM 3309 C C . ALA B 1 72 ? -23.078 21.062 11.352 1 90.69 72 ALA B C 1
ATOM 3311 O O . ALA B 1 72 ? -23.562 20.391 12.266 1 90.69 72 ALA B O 1
ATOM 3312 N N . ALA B 1 73 ? -21.859 21.344 11.258 1 93.25 73 ALA B N 1
ATOM 3313 C CA . ALA B 1 73 ? -20.891 20.859 12.25 1 93.25 73 ALA B CA 1
ATOM 3314 C C . ALA B 1 73 ? -19.641 21.719 12.266 1 93.25 73 ALA B C 1
ATOM 3316 O O . ALA B 1 73 ? -19.359 22.438 11.297 1 93.25 73 ALA B O 1
ATOM 3317 N N . TYR B 1 74 ? -18.984 21.625 13.383 1 95.69 74 TYR B N 1
ATOM 3318 C CA . TYR B 1 74 ? -17.688 22.266 13.547 1 95.69 74 TYR B CA 1
ATOM 3319 C C . TYR B 1 74 ? -16.672 21.312 14.18 1 95.69 74 TYR B C 1
ATOM 3321 O O . TYR B 1 74 ? -17.047 20.406 14.914 1 95.69 74 TYR B O 1
ATOM 3329 N N . ALA B 1 75 ? -15.477 21.547 13.891 1 97.69 75 ALA B N 1
ATOM 3330 C CA . ALA B 1 75 ? -14.375 20.812 14.523 1 97.69 75 ALA B CA 1
ATOM 3331 C C . ALA B 1 75 ? -13.203 21.75 14.812 1 97.69 75 ALA B C 1
ATOM 3333 O O . ALA B 1 75 ? -12.938 22.688 14.055 1 97.69 75 ALA B O 1
ATOM 3334 N N . ILE B 1 76 ? -12.539 21.484 15.867 1 98.38 76 ILE B N 1
ATOM 3335 C CA . ILE B 1 76 ? -11.289 22.172 16.188 1 98.38 76 ILE B CA 1
ATOM 3336 C C . ILE B 1 76 ? -10.102 21.328 15.734 1 98.38 76 ILE B C 1
ATOM 3338 O O . ILE B 1 76 ? -10.086 20.109 15.945 1 98.38 76 ILE B O 1
ATOM 3342 N N . GLY B 1 77 ? -9.234 21.906 15.047 1 98.75 77 GLY B N 1
ATOM 3343 C CA . GLY B 1 77 ? -7.98 21.281 14.672 1 98.75 77 GLY B CA 1
ATOM 3344 C C . GLY B 1 77 ? -6.777 21.906 15.352 1 98.75 77 GLY B C 1
ATOM 3345 O O . GLY B 1 77 ? -6.66 23.125 15.422 1 98.75 77 GLY B O 1
ATOM 3346 N N . ILE B 1 78 ? -5.902 21.047 15.867 1 98.5 78 ILE B N 1
ATOM 3347 C CA . ILE B 1 78 ? -4.668 21.484 16.516 1 98.5 78 ILE B CA 1
ATOM 3348 C C . ILE B 1 78 ? -3.475 20.781 15.883 1 98.5 78 ILE B C 1
ATOM 3350 O O . ILE B 1 78 ? -3.512 19.578 15.641 1 98.5 78 ILE B O 1
ATOM 3354 N N . SER B 1 79 ? -2.473 21.531 15.594 1 97.81 79 SER B N 1
ATOM 3355 C CA . SER B 1 79 ? -1.22 20.953 15.141 1 97.81 79 SER B CA 1
ATOM 3356 C C . SER B 1 79 ? -0.041 21.438 15.969 1 97.81 79 SER B C 1
ATOM 3358 O O . SER B 1 79 ? 0.022 22.609 16.328 1 97.81 79 SER B O 1
ATOM 3360 N N . LEU B 1 80 ? 0.693 20.562 16.375 1 94.56 80 LEU B N 1
ATOM 3361 C CA . LEU B 1 80 ? 1.986 20.844 17 1 94.56 80 LEU B CA 1
ATOM 3362 C C . LEU B 1 80 ? 3.119 20.234 16.172 1 94.56 80 LEU B C 1
ATOM 3364 O O . LEU B 1 80 ? 3.498 19.078 16.391 1 94.56 80 LEU B O 1
ATOM 3368 N N . ILE B 1 81 ? 3.639 21 15.266 1 90.56 81 ILE B N 1
ATOM 3369 C CA . ILE B 1 81 ? 4.652 20.562 14.312 1 90.56 81 ILE B CA 1
ATOM 3370 C C . ILE B 1 81 ? 5.746 21.625 14.203 1 90.56 81 ILE B C 1
ATOM 3372 O O . ILE B 1 81 ? 5.457 22.812 14.078 1 90.56 81 ILE B O 1
ATOM 3376 N N . ASP B 1 82 ? 6.996 21.25 14.242 1 85.69 82 ASP B N 1
ATOM 3377 C CA . ASP B 1 82 ? 8.164 22.125 14.156 1 85.69 82 ASP B CA 1
ATOM 3378 C C . ASP B 1 82 ? 8.07 23.266 15.172 1 85.69 82 ASP B C 1
ATOM 3380 O O . ASP B 1 82 ? 8.266 24.438 14.828 1 85.69 82 ASP B O 1
ATOM 3384 N N . ASN B 1 83 ? 7.559 22.938 16.281 1 83.69 83 ASN B N 1
ATOM 3385 C CA . ASN B 1 83 ? 7.461 23.844 17.422 1 83.69 83 ASN B CA 1
ATOM 3386 C C . ASN B 1 83 ? 6.465 24.969 17.156 1 83.69 83 ASN B C 1
ATOM 3388 O O . ASN B 1 83 ? 6.609 26.062 17.688 1 83.69 83 ASN B O 1
ATOM 3392 N N . GLN B 1 84 ? 5.645 24.75 16.297 1 91.19 84 GLN B N 1
ATOM 3393 C CA . GLN B 1 84 ? 4.535 25.672 16.047 1 91.19 84 GLN B CA 1
ATOM 3394 C C . GLN B 1 84 ? 3.207 25.047 16.484 1 91.19 84 GLN B C 1
ATOM 3396 O O . GLN B 1 84 ? 2.879 23.938 16.078 1 91.19 84 GLN B O 1
ATOM 3401 N N . LEU B 1 85 ? 2.557 25.75 17.312 1 96.38 85 LEU B N 1
ATOM 3402 C CA . LEU B 1 85 ? 1.24 25.328 17.797 1 96.38 85 LEU B CA 1
ATOM 3403 C C . LEU B 1 85 ? 0.141 26.172 17.141 1 96.38 85 LEU B C 1
ATOM 3405 O O . LEU B 1 85 ? 0.062 27.375 17.344 1 96.38 85 LEU B O 1
ATOM 3409 N N . VAL B 1 86 ? -0.659 25.516 16.312 1 98.06 86 VAL B N 1
ATOM 3410 C CA . VAL B 1 86 ? -1.705 26.203 15.57 1 98.06 86 VAL B CA 1
ATOM 3411 C C . VAL B 1 86 ? -3.066 25.594 15.906 1 98.06 86 VAL B C 1
ATOM 3413 O O . VAL B 1 86 ? -3.207 24.375 15.984 1 98.06 86 VAL B O 1
ATOM 3416 N N . LEU B 1 87 ? -4.02 26.391 16.188 1 98.38 87 LEU B N 1
ATOM 3417 C CA . LEU B 1 87 ? -5.398 26 16.484 1 98.38 87 LEU B CA 1
ATOM 3418 C C . LEU B 1 87 ? -6.359 26.625 15.477 1 98.38 87 LEU B C 1
ATOM 3420 O O . LEU B 1 87 ? -6.262 27.828 15.18 1 98.38 87 LEU B O 1
ATOM 3424 N N . VAL B 1 88 ? -7.262 25.781 14.906 1 98.5 88 VAL B N 1
ATOM 3425 C CA . VAL B 1 88 ? -8.25 26.344 13.984 1 98.5 88 VAL B CA 1
ATOM 3426 C C . VAL B 1 88 ? -9.641 25.828 14.352 1 98.5 88 VAL B C 1
ATOM 3428 O O . VAL B 1 88 ? -9.781 24.797 15.008 1 98.5 88 VAL B O 1
ATOM 3431 N N . LEU B 1 89 ? -10.602 26.562 14.031 1 98.19 89 LEU B N 1
ATOM 3432 C CA . LEU B 1 89 ? -12 26.156 13.977 1 98.19 89 LEU B CA 1
ATOM 3433 C C . LEU B 1 89 ? -12.461 26.016 12.531 1 98.19 89 LEU B C 1
ATOM 3435 O O . LEU B 1 89 ? -12.281 26.922 11.727 1 98.19 89 LEU B O 1
ATOM 3439 N N . MET B 1 90 ? -12.953 24.828 12.219 1 97.5 90 MET B N 1
ATOM 3440 C CA . MET B 1 90 ? -13.375 24.531 10.859 1 97.5 90 MET B CA 1
ATOM 3441 C C . MET B 1 90 ? -14.828 24.094 10.82 1 97.5 90 MET B C 1
ATOM 3443 O O . MET B 1 90 ? -15.297 23.391 11.719 1 97.5 90 MET B O 1
ATOM 3447 N N . ASN B 1 91 ? -15.547 24.516 9.812 1 95.62 91 ASN B N 1
ATOM 3448 C CA . ASN B 1 91 ? -16.938 24.078 9.711 1 95.62 91 ASN B CA 1
ATOM 3449 C C . ASN B 1 91 ? -17.062 22.812 8.859 1 95.62 91 ASN B C 1
ATOM 3451 O O . ASN B 1 91 ? -16.062 22.219 8.461 1 95.62 91 ASN B O 1
ATOM 3455 N N . ALA B 1 92 ? -18.281 22.391 8.539 1 93.06 92 ALA B N 1
ATOM 3456 C CA . ALA B 1 92 ? -18.547 21.094 7.926 1 93.06 92 ALA B CA 1
ATOM 3457 C C . ALA B 1 92 ? -18.109 21.078 6.465 1 93.06 92 ALA B C 1
ATOM 3459 O O . ALA B 1 92 ? -17.953 20.016 5.871 1 93.06 92 ALA B O 1
ATOM 3460 N N . SER B 1 93 ? -17.906 22.219 5.867 1 90.12 93 SER B N 1
ATOM 3461 C CA . SER B 1 93 ? -17.5 22.297 4.465 1 90.12 93 SER B CA 1
ATOM 3462 C C . SER B 1 93 ? -15.992 22.438 4.328 1 90.12 93 SER B C 1
ATOM 3464 O O . SER B 1 93 ? -15.477 22.609 3.223 1 90.12 93 SER B O 1
ATOM 3466 N N . GLY B 1 94 ? -15.297 22.469 5.477 1 93.62 94 GLY B N 1
ATOM 3467 C CA . GLY B 1 94 ? -13.844 22.562 5.434 1 93.62 94 GLY B CA 1
ATOM 3468 C C . GLY B 1 94 ? -13.344 24 5.469 1 93.62 94 GLY B C 1
ATOM 3469 O O . GLY B 1 94 ? -12.148 24.234 5.293 1 93.62 94 GLY B O 1
ATOM 3470 N N . GLU B 1 95 ? -14.211 24.891 5.684 1 95.44 95 GLU B N 1
ATOM 3471 C CA . GLU B 1 95 ? -13.828 26.297 5.727 1 95.44 95 GLU B CA 1
ATOM 3472 C C . GLU B 1 95 ? -13.297 26.688 7.105 1 95.44 95 GLU B C 1
ATOM 3474 O O . GLU B 1 95 ? -13.875 26.312 8.125 1 95.44 95 GLU B O 1
ATOM 3479 N N . LYS B 1 96 ? -12.211 27.406 7.117 1 97.69 96 LYS B N 1
ATOM 3480 C CA . LYS B 1 96 ? -11.648 27.906 8.367 1 97.69 96 LYS B CA 1
ATOM 3481 C C . LYS B 1 96 ? -12.469 29.078 8.898 1 97.69 96 LYS B C 1
ATOM 3483 O O . LYS B 1 96 ? -12.664 30.078 8.203 1 97.69 96 LYS B O 1
ATOM 3488 N N . ILE B 1 97 ? -12.891 29.031 10.102 1 96.62 97 ILE B N 1
ATOM 3489 C CA . ILE B 1 97 ? -13.703 30.047 10.742 1 96.62 97 ILE B CA 1
ATOM 3490 C C . ILE B 1 97 ? -12.82 30.953 11.602 1 96.62 97 ILE B C 1
ATOM 3492 O O . ILE B 1 97 ? -13.055 32.156 11.703 1 96.62 97 ILE B O 1
ATOM 3496 N N . ALA B 1 98 ? -11.875 30.328 12.227 1 97.62 98 ALA B N 1
ATOM 3497 C CA . ALA B 1 98 ? -10.969 31.047 13.109 1 97.62 98 ALA B CA 1
ATOM 3498 C C . ALA B 1 98 ? -9.617 30.344 13.203 1 97.62 98 ALA B C 1
ATOM 3500 O O . ALA B 1 98 ? -9.5 29.156 12.883 1 97.62 98 ALA B O 1
ATOM 3501 N N . GLU B 1 99 ? -8.664 31.062 13.594 1 97.69 99 GLU B N 1
ATOM 3502 C CA . GLU B 1 99 ? -7.297 30.562 13.742 1 97.69 99 GLU B CA 1
ATOM 3503 C C . GLU B 1 99 ? -6.586 31.234 14.906 1 97.69 99 GLU B C 1
ATOM 3505 O O . GLU B 1 99 ? -6.773 32.438 15.156 1 97.69 99 GLU B O 1
ATOM 3510 N N . ARG B 1 100 ? -5.832 30.469 15.672 1 97.25 100 ARG B N 1
ATOM 3511 C CA . ARG B 1 100 ? -4.934 30.938 16.719 1 97.25 100 ARG B CA 1
ATOM 3512 C C . ARG B 1 100 ? -3.527 30.391 16.531 1 97.25 100 ARG B C 1
ATOM 3514 O O . ARG B 1 100 ? -3.354 29.188 16.312 1 97.25 100 ARG B O 1
ATOM 3521 N N . LEU B 1 101 ? -2.59 31.297 16.516 1 96.62 101 LEU B N 1
ATOM 3522 C CA . LEU B 1 101 ? -1.181 30.922 16.531 1 96.62 101 LEU B CA 1
ATOM 3523 C C . LEU B 1 101 ? -0.593 31.062 17.938 1 96.62 101 LEU B C 1
ATOM 3525 O O . LEU B 1 101 ? -0.637 32.156 18.516 1 96.62 101 LEU B O 1
ATOM 3529 N N . LEU B 1 102 ? -0.017 29.969 18.391 1 95.56 102 LEU B N 1
ATOM 3530 C CA . LEU B 1 102 ? 0.434 29.953 19.781 1 95.56 102 LEU B CA 1
ATOM 3531 C C . LEU B 1 102 ? 1.891 29.5 19.859 1 95.56 102 LEU B C 1
ATOM 3533 O O . LEU B 1 102 ? 2.393 28.828 18.969 1 95.56 102 LEU B O 1
ATOM 3537 N N . THR B 1 103 ? 2.539 29.922 20.906 1 93.81 103 THR B N 1
ATOM 3538 C CA . THR B 1 103 ? 3.82 29.344 21.312 1 93.81 103 THR B CA 1
ATOM 3539 C C . THR B 1 103 ? 3.621 28.219 22.312 1 93.81 103 THR B C 1
ATOM 3541 O O . THR B 1 103 ? 3.055 28.422 23.391 1 93.81 103 THR B O 1
ATOM 3544 N N . PRO B 1 104 ? 4.039 27.062 21.828 1 91.5 104 PRO B N 1
ATOM 3545 C CA . PRO B 1 104 ? 3.779 25.938 22.734 1 91.5 104 PRO B CA 1
ATOM 3546 C C . PRO B 1 104 ? 4.582 26.016 24.031 1 91.5 104 PRO B C 1
ATOM 3548 O O . PRO B 1 104 ? 5.742 26.422 24.016 1 91.5 104 PRO B O 1
ATOM 3551 N N . GLN B 1 105 ? 3.941 25.578 25.094 1 88.31 105 GLN B N 1
ATOM 3552 C CA . GLN B 1 105 ? 4.637 25.406 26.359 1 88.31 105 GLN B CA 1
ATOM 3553 C C . GLN B 1 105 ? 5.523 24.172 26.344 1 88.31 105 GLN B C 1
ATOM 3555 O O . GLN B 1 105 ? 5.371 23.312 25.469 1 88.31 105 GLN B O 1
ATOM 3560 N N . LEU B 1 106 ? 6.367 24.109 27.281 1 79.62 106 LEU B N 1
ATOM 3561 C CA . LEU B 1 106 ? 7.422 23.094 27.234 1 79.62 106 LEU B CA 1
ATOM 3562 C C . LEU B 1 106 ? 6.918 21.766 27.781 1 79.62 106 LEU B C 1
ATOM 3564 O O . LEU B 1 106 ? 7.188 20.719 27.203 1 79.62 106 LEU B O 1
ATOM 3568 N N . GLU B 1 107 ? 6.121 21.844 28.812 1 90.75 107 GLU B N 1
ATOM 3569 C CA . GLU B 1 107 ? 5.676 20.625 29.5 1 90.75 107 GLU B CA 1
ATOM 3570 C C . GLU B 1 107 ? 4.266 20.234 29.062 1 90.75 107 GLU B C 1
ATOM 3572 O O . GLU B 1 107 ? 3.418 21.109 28.828 1 90.75 107 GLU B O 1
ATOM 3577 N N . ILE B 1 108 ? 4.012 18.922 29.047 1 92.19 108 ILE B N 1
ATOM 3578 C CA . ILE B 1 108 ? 2.77 18.359 28.531 1 92.19 108 ILE B CA 1
ATOM 3579 C C . ILE B 1 108 ? 1.58 18.938 29.297 1 92.19 108 ILE B C 1
ATOM 3581 O O . ILE B 1 108 ? 0.634 19.438 28.688 1 92.19 108 ILE B O 1
ATOM 3585 N N . PRO B 1 109 ? 1.589 18.984 30.641 1 94 109 PRO B N 1
ATOM 3586 C CA . PRO B 1 109 ? 0.437 19.531 31.359 1 94 109 PRO B CA 1
ATOM 3587 C C . PRO B 1 109 ? 0.181 21 31.031 1 94 109 PRO B C 1
ATOM 3589 O O . PRO B 1 109 ? -0.974 21.438 30.984 1 94 109 PRO B O 1
ATOM 3592 N N . ASP B 1 110 ? 1.26 21.703 30.766 1 95.5 110 ASP B N 1
ATOM 3593 C CA . ASP B 1 110 ? 1.131 23.125 30.469 1 95.5 110 ASP B CA 1
ATOM 3594 C C . ASP B 1 110 ? 0.539 23.328 29.078 1 95.5 110 ASP B C 1
ATOM 3596 O O . ASP B 1 110 ? -0.272 24.234 28.859 1 95.5 110 ASP B O 1
ATOM 3600 N N . VAL B 1 111 ? 0.976 22.547 28.156 1 94.75 111 VAL B N 1
ATOM 3601 C CA . VAL B 1 111 ? 0.428 22.625 26.797 1 94.75 111 VAL B CA 1
ATOM 3602 C C . VAL B 1 111 ? -1.067 22.312 26.828 1 94.75 111 VAL B C 1
ATOM 3604 O O . VAL B 1 111 ? -1.859 23 26.172 1 94.75 111 VAL B O 1
ATOM 3607 N N . ILE B 1 112 ? -1.44 21.344 27.609 1 96.75 112 ILE B N 1
ATOM 3608 C CA . ILE B 1 112 ? -2.836 20.938 27.719 1 96.75 112 ILE B CA 1
ATOM 3609 C C . ILE B 1 112 ?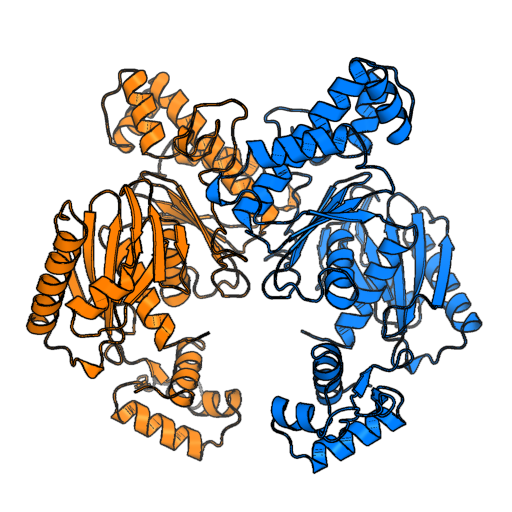 -3.67 22.078 28.297 1 96.75 112 ILE B C 1
ATOM 3611 O O . ILE B 1 112 ? -4.727 22.422 27.75 1 96.75 112 ILE B O 1
ATOM 3615 N N . GLN B 1 113 ? -3.205 22.656 29.297 1 97.06 113 GLN B N 1
ATOM 3616 C CA . GLN B 1 113 ? -3.922 23.766 29.922 1 97.06 113 GLN B CA 1
ATOM 3617 C C . GLN B 1 113 ? -3.979 24.969 29 1 97.06 113 GLN B C 1
ATOM 3619 O O . GLN B 1 113 ? -5 25.656 28.922 1 97.06 113 GLN B O 1
ATOM 3624 N N . GLN B 1 114 ? -2.838 25.219 28.344 1 97.25 114 GLN B N 1
ATOM 3625 C CA . GLN B 1 114 ? -2.789 26.297 27.344 1 97.25 114 GLN B CA 1
ATOM 3626 C C . GLN B 1 114 ? -3.861 26.094 26.281 1 97.25 114 GLN B C 1
ATOM 3628 O O . GLN B 1 114 ? -4.602 27.031 25.953 1 97.25 114 GLN B O 1
ATOM 3633 N N . LEU B 1 115 ? -3.947 24.922 25.828 1 97.69 115 LEU B N 1
ATOM 3634 C CA . LEU B 1 115 ? -4.898 24.594 24.781 1 97.69 115 LEU B CA 1
ATOM 3635 C C . LEU B 1 115 ? -6.332 24.688 25.281 1 97.69 115 LEU B C 1
ATOM 3637 O O . LEU B 1 115 ? -7.199 25.234 24.609 1 97.69 115 LEU B O 1
ATOM 3641 N N . ALA B 1 116 ? -6.59 24.172 26.438 1 97.44 116 ALA B N 1
ATOM 3642 C CA . ALA B 1 116 ? -7.926 24.234 27.016 1 97.44 116 ALA B CA 1
ATOM 3643 C C . ALA B 1 116 ? -8.406 25.672 27.156 1 97.44 116 ALA B C 1
ATOM 3645 O O . ALA B 1 116 ? -9.555 25.984 26.828 1 97.44 116 ALA B O 1
ATOM 3646 N N . GLY B 1 117 ? -7.535 26.469 27.672 1 97.06 117 GLY B N 1
ATOM 3647 C CA . GLY B 1 117 ? -7.867 27.875 27.797 1 97.06 117 GLY B CA 1
ATOM 3648 C C . GLY B 1 117 ? -8.156 28.547 26.469 1 97.06 117 GLY B C 1
ATOM 3649 O O . GLY B 1 117 ? -9.125 29.297 26.344 1 97.06 117 GLY B O 1
ATOM 3650 N N . GLU B 1 118 ? -7.34 28.25 25.469 1 97 118 GLU B N 1
ATOM 3651 C CA . GLU B 1 118 ? -7.504 28.844 24.141 1 97 118 GLU B CA 1
ATOM 3652 C C . GLU B 1 118 ? -8.789 28.359 23.484 1 97 118 GLU B C 1
ATOM 3654 O O . GLU B 1 118 ? -9.469 29.125 22.797 1 97 118 GLU B O 1
ATOM 3659 N N . ILE B 1 119 ? -9.07 27.094 23.641 1 97 119 ILE B N 1
ATOM 3660 C CA . ILE B 1 119 ? -10.273 26.516 23.062 1 97 119 ILE B CA 1
ATOM 3661 C C . ILE B 1 119 ? -11.508 27.188 23.672 1 97 119 ILE B C 1
ATOM 3663 O O . ILE B 1 119 ? -12.438 27.562 22.953 1 97 119 ILE B O 1
ATOM 3667 N N . ARG B 1 120 ? -11.516 27.359 24.969 1 94.94 120 ARG B N 1
ATOM 3668 C CA . ARG B 1 120 ? -12.617 28.047 25.641 1 94.94 120 ARG B CA 1
ATOM 3669 C C . ARG B 1 120 ? -12.805 29.453 25.094 1 94.94 120 ARG B C 1
ATOM 3671 O O . ARG B 1 120 ? -13.93 29.875 24.812 1 94.94 120 ARG B O 1
ATOM 3678 N N . SER B 1 121 ? -11.719 30.109 25 1 95.69 121 SER B N 1
ATOM 3679 C CA . SER B 1 121 ? -11.758 31.469 24.484 1 95.69 121 SER B CA 1
ATOM 3680 C C . SER B 1 121 ? -12.273 31.5 23.047 1 95.69 121 SER B C 1
ATOM 3682 O O . SER B 1 121 ? -13.102 32.344 22.703 1 95.69 121 SER B O 1
ATOM 3684 N N . LEU B 1 122 ? -11.789 30.562 22.266 1 95.06 122 LEU B N 1
ATOM 3685 C CA . LEU B 1 122 ? -12.172 30.469 20.859 1 95.06 122 LEU B CA 1
ATOM 3686 C C . LEU B 1 122 ? -13.672 30.234 20.719 1 95.06 122 LEU B C 1
ATOM 3688 O O . LEU B 1 122 ? -14.336 30.859 19.891 1 95.06 122 LEU B O 1
ATOM 3692 N N . LEU B 1 123 ? -14.148 29.344 21.469 1 93.12 123 LEU B N 1
ATOM 3693 C CA . LEU B 1 123 ? -15.562 29 21.406 1 93.12 123 LEU B CA 1
ATOM 3694 C C . LEU B 1 123 ? -16.438 30.156 21.891 1 93.12 123 LEU B C 1
ATOM 3696 O O . LEU B 1 123 ? -17.516 30.391 21.359 1 93.12 123 LEU B O 1
ATOM 3700 N N . LYS B 1 124 ? -16 30.859 22.844 1 92.38 124 LYS B N 1
ATOM 3701 C CA . LYS B 1 124 ? -16.719 32.031 23.328 1 92.38 124 LYS B CA 1
ATOM 3702 C C . LYS B 1 124 ? -16.75 33.125 22.266 1 92.38 124 LYS B C 1
ATOM 3704 O O . LYS B 1 124 ? -17.781 33.781 22.047 1 92.38 124 LYS B O 1
ATOM 3709 N N . ASP B 1 125 ? -15.672 33.312 21.562 1 93.25 125 ASP B N 1
ATOM 3710 C CA . ASP B 1 125 ? -15.516 34.344 20.578 1 93.25 125 ASP B CA 1
ATOM 3711 C C . ASP B 1 125 ? -16.375 34.094 19.344 1 93.25 125 ASP B C 1
ATOM 3713 O O . ASP B 1 125 ? -16.844 35 18.688 1 93.25 125 ASP B O 1
ATOM 3717 N N . THR B 1 126 ? -16.547 32.844 18.922 1 90.06 126 THR B N 1
ATOM 3718 C CA . THR B 1 126 ? -17.172 32.469 17.656 1 90.06 126 THR B CA 1
ATOM 3719 C C . THR B 1 126 ? -18.656 32.188 17.844 1 90.06 126 THR B C 1
ATOM 3721 O O . THR B 1 126 ? -19.406 32.125 16.875 1 90.06 126 THR B O 1
ATOM 3724 N N . LEU B 1 127 ? -19.125 32.094 18.969 1 85.5 127 LEU B N 1
ATOM 3725 C CA . LEU B 1 127 ? -20.516 31.922 19.328 1 85.5 127 LEU B CA 1
ATOM 3726 C C . LEU B 1 127 ? -21.109 30.688 18.641 1 85.5 127 LEU B C 1
ATOM 3728 O O . LEU B 1 127 ? -22.234 30.719 18.156 1 85.5 127 LEU B O 1
ATOM 3732 N N . ILE B 1 128 ? -20.266 29.656 18.5 1 84.94 128 ILE B N 1
ATOM 3733 C CA . ILE B 1 128 ? -20.812 28.438 17.906 1 84.94 128 ILE B CA 1
ATOM 3734 C C . ILE B 1 128 ? -21.562 27.641 18.969 1 84.94 128 ILE B C 1
ATOM 3736 O O . ILE B 1 128 ? -21.281 27.75 20.156 1 84.94 128 ILE B O 1
ATOM 3740 N N . GLU B 1 129 ? -22.578 26.938 18.484 1 83 129 GLU B N 1
ATOM 3741 C CA . GLU B 1 129 ? -23.297 26.047 19.391 1 83 129 GLU B CA 1
ATOM 3742 C C . GLU B 1 129 ? -22.438 24.844 19.766 1 83 129 GLU B C 1
ATOM 3744 O O . GLU B 1 129 ? -21.938 24.141 18.906 1 83 129 GLU B O 1
ATOM 3749 N N . HIS B 1 130 ? -22.391 24.609 21 1 83.62 130 HIS B N 1
ATOM 3750 C CA . HIS B 1 130 ? -21.562 23.531 21.516 1 83.62 130 HIS B CA 1
ATOM 3751 C C . HIS B 1 130 ? -21.969 22.188 20.922 1 83.62 130 HIS B C 1
ATOM 3753 O O . HIS B 1 130 ? -21.125 21.312 20.703 1 83.62 130 HIS B O 1
ATOM 3759 N N . GLN B 1 131 ? -23.234 22.094 20.672 1 84.88 131 GLN B N 1
ATOM 3760 C CA . GLN B 1 131 ? -23.75 20.828 20.172 1 84.88 131 GLN B CA 1
ATOM 3761 C C . GLN B 1 131 ? -23.281 20.562 18.75 1 84.88 131 GLN B C 1
ATOM 3763 O O . GLN B 1 131 ? -23.344 19.438 18.266 1 84.88 131 GLN B O 1
ATOM 3768 N N . ARG B 1 132 ? -22.797 21.578 18.141 1 90.31 132 ARG B N 1
ATOM 3769 C CA . ARG B 1 132 ? -22.359 21.438 16.75 1 90.31 132 ARG B CA 1
ATOM 3770 C C . ARG B 1 132 ? -20.875 21.156 16.672 1 90.31 132 ARG B C 1
ATOM 3772 O O . ARG B 1 132 ? -20.344 20.844 15.602 1 90.31 132 ARG B O 1
ATOM 3779 N N . LEU B 1 133 ? -20.234 21.234 17.812 1 94.69 133 LEU B N 1
ATOM 3780 C CA . LEU B 1 133 ? -18.812 20.875 17.859 1 94.69 133 LEU B CA 1
ATOM 3781 C C . LEU B 1 133 ? -18.656 19.359 17.953 1 94.69 133 LEU B C 1
ATOM 3783 O O . LEU B 1 133 ? -18.953 18.766 18.984 1 94.69 133 LEU B O 1
ATOM 3787 N N . VAL B 1 134 ? -18.125 18.781 16.875 1 93.5 134 VAL B N 1
ATOM 3788 C CA . VAL B 1 134 ? -18.109 17.328 16.812 1 93.5 134 VAL B CA 1
ATOM 3789 C C . VAL B 1 134 ? -16.859 16.797 17.516 1 93.5 134 VAL B C 1
ATOM 3791 O O . VAL B 1 134 ? -16.797 15.609 17.844 1 93.5 134 VAL B O 1
ATOM 3794 N N . GLY B 1 135 ? -15.852 17.656 17.672 1 96.5 135 GLY B N 1
ATOM 3795 C CA . GLY B 1 135 ? -14.656 17.188 18.359 1 96.5 135 GLY B CA 1
ATOM 3796 C C . GLY B 1 135 ? -13.422 18 18.047 1 96.5 135 GLY B C 1
ATOM 3797 O O . GLY B 1 135 ? -13.516 19.062 17.422 1 96.5 135 GLY B O 1
ATOM 3798 N N . ILE B 1 136 ? -12.281 17.5 18.578 1 97.69 136 ILE B N 1
ATOM 3799 C CA . ILE B 1 136 ? -10.961 18.094 18.391 1 97.69 136 ILE B CA 1
ATOM 3800 C C . ILE B 1 136 ? -10.047 17.094 17.688 1 97.69 136 ILE B C 1
ATOM 3802 O O . ILE B 1 136 ? -9.953 15.938 18.078 1 97.69 136 ILE B O 1
ATOM 3806 N N . GLY B 1 137 ? -9.547 17.516 16.594 1 98 137 GLY B N 1
ATOM 3807 C CA . GLY B 1 137 ? -8.453 16.781 15.984 1 98 137 GLY B CA 1
ATOM 3808 C C . GLY B 1 137 ? -7.086 17.328 16.344 1 98 137 GLY B C 1
ATOM 3809 O O . GLY B 1 137 ? -6.902 18.547 16.391 1 98 137 GLY B O 1
ATOM 3810 N N . PHE B 1 138 ? -6.145 16.469 16.609 1 97.19 138 PHE B N 1
ATOM 3811 C CA . PHE B 1 138 ? -4.773 16.844 16.953 1 97.19 138 PHE B CA 1
ATOM 3812 C C . PHE B 1 138 ? -3.783 16.109 16.047 1 97.19 138 PHE B C 1
ATOM 3814 O O . PHE B 1 138 ? -3.729 14.883 16.031 1 97.19 138 PHE B O 1
ATOM 3821 N N . ALA B 1 139 ? -3.006 16.859 15.32 1 96.62 139 ALA B N 1
ATOM 3822 C CA . ALA B 1 139 ? -1.999 16.297 14.43 1 96.62 139 ALA B CA 1
ATOM 3823 C C . ALA B 1 139 ? -0.59 16.562 14.953 1 96.62 139 ALA B C 1
ATOM 3825 O O . ALA B 1 139 ? -0.292 17.672 15.414 1 96.62 139 ALA B O 1
ATOM 3826 N N . LEU B 1 140 ? 0.196 15.625 14.891 1 92.94 140 LEU B N 1
ATOM 3827 C CA . LEU B 1 140 ? 1.599 15.766 15.266 1 92.94 140 LEU B CA 1
ATOM 3828 C C . LEU B 1 140 ? 2.469 14.789 14.484 1 92.94 140 LEU B C 1
ATOM 3830 O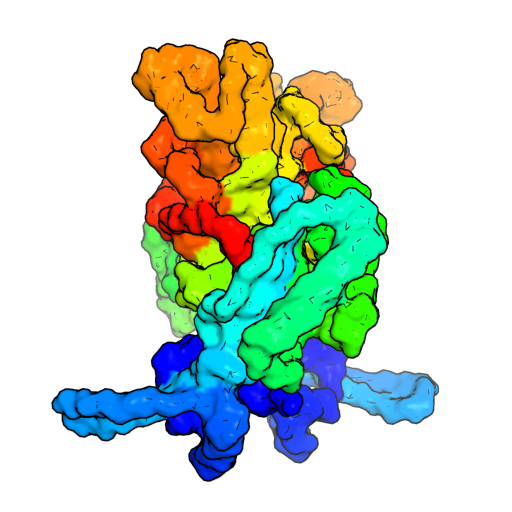 O . LEU B 1 140 ? 1.975 13.781 13.977 1 92.94 140 LEU B O 1
ATOM 3834 N N . SER B 1 141 ? 3.721 15.125 14.359 1 90.44 141 SER B N 1
ATOM 3835 C CA . SER B 1 141 ? 4.699 14.227 13.758 1 90.44 141 SER B CA 1
ATOM 3836 C C . SER B 1 141 ? 5.09 13.109 14.711 1 90.44 141 SER B C 1
ATOM 3838 O O . SER B 1 141 ? 6.02 13.266 15.516 1 90.44 141 SER B O 1
ATOM 3840 N N . ALA B 1 142 ? 4.328 11.984 14.648 1 84.75 142 ALA B N 1
ATOM 3841 C CA . ALA B 1 142 ? 4.531 10.93 15.641 1 84.75 142 ALA B CA 1
ATOM 3842 C C . ALA B 1 142 ? 3.947 9.609 15.156 1 84.75 142 ALA B C 1
ATOM 3844 O O . ALA B 1 142 ? 3.16 9.578 14.203 1 84.75 142 ALA B O 1
ATOM 3845 N N . PHE B 1 143 ? 4.52 8.602 15.773 1 82.69 143 PHE B N 1
ATOM 3846 C CA . PHE B 1 143 ? 3.787 7.344 15.75 1 82.69 143 PHE B CA 1
ATOM 3847 C C . PHE B 1 143 ? 2.572 7.402 16.672 1 82.69 143 PHE B C 1
ATOM 3849 O O . PHE B 1 143 ? 2.703 7.676 17.859 1 82.69 143 PHE B O 1
ATOM 3856 N N . VAL B 1 144 ? 1.437 7.23 16.062 1 86.94 144 VAL B N 1
ATOM 3857 C CA . VAL B 1 144 ? 0.193 7.422 16.797 1 86.94 144 VAL B CA 1
ATOM 3858 C C . VAL B 1 144 ? -0.602 6.117 16.812 1 86.94 144 VAL B C 1
ATOM 3860 O O . VAL B 1 144 ? -0.677 5.414 15.805 1 86.94 144 VAL B O 1
ATOM 3863 N N . ASP B 1 145 ? -1.02 5.746 17.938 1 82.06 145 ASP B N 1
ATOM 3864 C CA . ASP B 1 145 ? -2.068 4.734 18.047 1 82.06 145 ASP B CA 1
ATOM 3865 C C . ASP B 1 145 ? -3.453 5.379 18 1 82.06 145 ASP B C 1
ATOM 3867 O O . ASP B 1 145 ? -3.934 5.895 19.016 1 82.06 145 ASP B O 1
ATOM 3871 N N . ALA B 1 146 ? -3.986 5.293 16.906 1 76.19 146 ALA B N 1
ATOM 3872 C CA . ALA B 1 146 ? -5.246 5.996 16.688 1 76.19 146 ALA B CA 1
ATOM 3873 C C . ALA B 1 146 ? -6.375 5.363 17.5 1 76.19 146 ALA B C 1
ATOM 3875 O O . ALA B 1 146 ? -7.262 6.059 18 1 76.19 146 ALA B O 1
ATOM 3876 N N . ALA B 1 147 ? -6.281 4.098 17.625 1 75.31 147 ALA B N 1
ATOM 3877 C CA . ALA B 1 147 ? -7.324 3.391 18.375 1 75.31 147 ALA B CA 1
ATOM 3878 C C . ALA B 1 147 ? -7.316 3.797 19.844 1 75.31 147 ALA B C 1
ATOM 3880 O O . ALA B 1 147 ? -8.375 4.039 20.438 1 75.31 147 ALA B O 1
ATOM 3881 N N . GLN B 1 148 ? -6.168 3.984 20.344 1 73.31 148 GLN B N 1
ATOM 3882 C CA . GLN B 1 148 ? -6.047 4.371 21.734 1 73.31 148 GLN B CA 1
ATOM 3883 C C . GLN B 1 148 ? -5.891 5.879 21.891 1 73.31 148 GLN B C 1
ATOM 3885 O O . GLN B 1 148 ? -5.93 6.41 23 1 73.31 148 GLN B O 1
ATOM 3890 N N . ALA B 1 149 ? -5.77 6.508 20.766 1 82.06 149 ALA B N 1
ATOM 3891 C CA . ALA B 1 149 ? -5.582 7.953 20.719 1 82.06 149 ALA B CA 1
ATOM 3892 C C . ALA B 1 149 ? -4.398 8.383 21.594 1 82.06 149 ALA B C 1
ATOM 3894 O O . ALA B 1 149 ? -4.516 9.297 22.406 1 82.06 149 ALA B O 1
ATOM 3895 N N . VAL B 1 150 ? -3.34 7.719 21.469 1 84.06 150 VAL B N 1
ATOM 3896 C CA . VAL B 1 150 ? -2.111 7.941 22.234 1 84.06 150 VAL B CA 1
ATOM 3897 C C . VAL B 1 150 ? -0.978 8.305 21.266 1 84.06 150 VAL B C 1
ATOM 3899 O O . VAL B 1 150 ? -0.854 7.719 20.188 1 84.06 150 VAL B O 1
ATOM 3902 N N . CYS B 1 151 ? -0.243 9.312 21.703 1 86.88 151 CYS B N 1
ATOM 3903 C CA . CYS B 1 151 ? 1.047 9.547 21.062 1 86.88 151 CYS B CA 1
ATOM 3904 C C . CYS B 1 151 ? 2.08 8.531 21.547 1 86.88 151 CYS B C 1
ATOM 3906 O O . CYS B 1 151 ? 2.607 8.641 22.656 1 86.88 151 CYS B O 1
ATOM 3908 N N . VAL B 1 152 ? 2.389 7.613 20.734 1 84.88 152 VAL B N 1
ATOM 3909 C CA . VAL B 1 152 ? 3.281 6.527 21.141 1 84.88 152 VAL B CA 1
ATOM 3910 C C . VAL B 1 152 ? 4.719 7.039 21.203 1 84.88 152 VAL B C 1
ATOM 3912 O O . VAL B 1 152 ? 5.414 6.816 22.203 1 84.88 152 VAL B O 1
ATOM 3915 N N . GLN B 1 153 ? 5.082 7.738 20.156 1 82.62 153 GLN B N 1
ATOM 3916 C CA . GLN B 1 153 ? 6.434 8.281 20.141 1 82.62 153 GLN B CA 1
ATOM 3917 C C . GLN B 1 153 ? 6.539 9.461 19.172 1 82.62 153 GLN B C 1
ATOM 3919 O O . GLN B 1 153 ? 6.113 9.375 18.016 1 82.62 153 GLN B O 1
ATOM 3924 N N . SER B 1 154 ? 7 10.516 19.672 1 82.88 154 SER B N 1
ATOM 3925 C CA . SER B 1 154 ? 7.395 11.664 18.859 1 82.88 154 SER B CA 1
ATOM 3926 C C . SER B 1 154 ? 8.852 12.047 19.125 1 82.88 154 SER B C 1
ATOM 3928 O O . SER B 1 154 ? 9.18 12.594 20.172 1 82.88 154 SER B O 1
ATOM 3930 N N . ALA B 1 155 ? 9.617 11.82 18.156 1 75.06 155 ALA B N 1
ATOM 3931 C CA . ALA B 1 155 ? 11.039 12.102 18.312 1 75.06 155 ALA B CA 1
ATOM 3932 C C . ALA B 1 155 ? 11.305 13.602 18.422 1 75.06 155 ALA B C 1
ATOM 3934 O O . ALA B 1 155 ? 12.094 14.047 19.25 1 75.06 155 ALA B O 1
ATOM 3935 N N . LEU B 1 156 ? 10.57 14.312 17.719 1 74.81 156 LEU B N 1
ATOM 3936 C CA . LEU B 1 156 ? 10.812 15.75 17.641 1 74.81 156 LEU B CA 1
ATOM 3937 C C . LEU B 1 156 ? 10.344 16.453 18.922 1 74.81 156 LEU B C 1
ATOM 3939 O O . LEU B 1 156 ? 10.945 17.438 19.344 1 74.81 156 LEU B O 1
ATOM 3943 N N . LEU B 1 157 ? 9.328 15.867 19.547 1 80.75 157 LEU B N 1
ATOM 3944 C CA . LEU B 1 157 ? 8.773 16.469 20.75 1 80.75 157 LEU B CA 1
ATOM 3945 C C . LEU B 1 157 ? 9.328 15.797 22 1 80.75 157 LEU B C 1
ATOM 3947 O O . LEU B 1 157 ? 9.164 16.312 23.109 1 80.75 157 LEU B O 1
ATOM 3951 N N . GLY B 1 158 ? 9.906 14.672 21.812 1 81.5 158 GLY B N 1
ATOM 3952 C CA . GLY B 1 158 ? 10.375 13.883 22.938 1 81.5 158 GLY B CA 1
ATOM 3953 C C . GLY B 1 158 ? 9.25 13.242 23.734 1 81.5 158 GLY B C 1
ATOM 3954 O O . GLY B 1 158 ? 9.383 12.992 24.922 1 81.5 158 GLY B O 1
ATOM 3955 N N . TRP B 1 159 ? 8.133 13.117 23.172 1 87 159 TRP B N 1
ATOM 3956 C CA . TRP B 1 159 ? 6.961 12.539 23.828 1 87 159 TRP B CA 1
ATOM 3957 C C . TRP B 1 159 ? 6.973 11.023 23.719 1 87 159 TRP B C 1
ATOM 3959 O O . TRP B 1 159 ? 7.344 10.469 22.672 1 87 159 TRP B O 1
ATOM 3969 N N . HIS B 1 160 ? 6.645 10.344 24.781 1 88.62 160 HIS B N 1
ATOM 3970 C CA . HIS B 1 160 ? 6.555 8.891 24.828 1 88.62 160 HIS B CA 1
ATOM 3971 C C . HIS B 1 160 ? 5.293 8.445 25.562 1 88.62 160 HIS B C 1
ATOM 3973 O O . HIS B 1 160 ? 5.133 8.719 26.75 1 88.62 160 HIS B O 1
ATOM 3979 N N . GLN B 1 161 ? 4.457 7.824 24.891 1 90.75 161 GLN B N 1
ATOM 3980 C CA . GLN B 1 161 ? 3.227 7.27 25.438 1 90.75 161 GLN B CA 1
ATOM 3981 C C . GLN B 1 161 ? 2.414 8.344 26.156 1 90.75 161 GLN B C 1
ATOM 3983 O O . GLN B 1 161 ? 2.055 8.18 27.328 1 90.75 161 GLN B O 1
ATOM 3988 N N . VAL B 1 162 ? 2.176 9.367 25.516 1 91.69 162 VAL B N 1
ATOM 3989 C CA . VAL B 1 162 ? 1.401 10.477 26.062 1 91.69 162 VAL B CA 1
ATOM 3990 C C . VAL B 1 162 ? -0.077 10.289 25.719 1 91.69 162 VAL B C 1
ATOM 3992 O O . VAL B 1 162 ? -0.46 10.266 24.547 1 91.69 162 VAL B O 1
ATOM 3995 N N . PRO B 1 163 ? -0.938 10.102 26.734 1 93.94 163 PRO B N 1
ATOM 3996 C CA . PRO B 1 163 ? -2.377 9.992 26.484 1 93.94 163 PRO B CA 1
ATOM 3997 C C . PRO B 1 163 ? -3.023 11.344 26.172 1 93.94 163 PRO B C 1
ATOM 3999 O O . PRO B 1 163 ? -3.924 11.781 26.891 1 93.94 163 PRO B O 1
ATOM 4002 N N . LEU B 1 164 ? -2.65 11.961 25.109 1 93.56 164 LEU B N 1
ATOM 4003 C CA . LEU B 1 164 ? -2.957 13.328 24.688 1 93.56 164 LEU B CA 1
ATOM 4004 C C . LEU B 1 164 ? -4.465 13.531 24.578 1 93.56 164 LEU B C 1
ATOM 4006 O O . LEU B 1 164 ? -4.996 14.547 25.016 1 93.56 164 LEU B O 1
ATOM 4010 N N . ALA B 1 165 ? -5.125 12.57 23.984 1 95.75 165 ALA B N 1
ATOM 4011 C CA . ALA B 1 165 ? -6.566 12.688 23.766 1 95.75 165 ALA B CA 1
ATOM 4012 C C . ALA B 1 165 ? -7.316 12.758 25.094 1 95.75 165 ALA B C 1
ATOM 4014 O O . ALA B 1 165 ? -8.195 13.602 25.281 1 95.75 165 ALA B O 1
ATOM 4015 N N . GLU B 1 166 ? -6.973 11.883 25.984 1 96.25 166 GLU B N 1
ATOM 4016 C CA . GLU B 1 166 ? -7.621 11.844 27.281 1 96.25 166 GLU B CA 1
ATOM 4017 C C . GLU B 1 166 ? -7.367 13.133 28.062 1 96.25 166 GLU B C 1
ATOM 4019 O O . GLU B 1 166 ? -8.289 13.711 28.641 1 96.25 166 GLU B O 1
ATOM 4024 N N . LEU B 1 167 ? -6.148 13.547 28.078 1 96.81 167 LEU B N 1
ATOM 4025 C CA . LEU B 1 167 ? -5.762 14.742 28.812 1 96.81 167 LEU B CA 1
ATOM 4026 C C . LEU B 1 167 ? -6.512 15.969 28.297 1 96.81 167 LEU B C 1
ATOM 4028 O O . LEU B 1 167 ? -7.078 16.734 29.078 1 96.81 167 LEU B O 1
ATOM 4032 N N . LEU B 1 168 ? -6.5 16.141 27 1 97.06 168 LEU B N 1
ATOM 4033 C CA . LEU B 1 168 ? -7.117 17.312 26.406 1 97.06 168 LEU B CA 1
ATOM 4034 C C . LEU B 1 168 ? -8.641 17.25 26.516 1 97.06 168 LEU B C 1
ATOM 4036 O O . LEU B 1 168 ? -9.289 18.266 26.75 1 97.06 168 LEU B O 1
ATOM 4040 N N . SER B 1 169 ? -9.195 16.062 26.312 1 97.44 169 SER B N 1
ATOM 4041 C CA . SER B 1 169 ? -10.633 15.891 26.469 1 97.44 169 SER B CA 1
ATOM 4042 C C . SER B 1 169 ? -11.086 16.281 27.875 1 97.44 169 SER B C 1
ATOM 4044 O O . SER B 1 169 ? -12.055 17.016 28.047 1 97.44 169 SER B O 1
ATOM 4046 N N . HIS B 1 170 ? -10.406 15.789 28.844 1 97.38 170 HIS B N 1
ATOM 4047 C CA . HIS B 1 170 ? -10.727 16.109 30.234 1 97.38 170 HIS B CA 1
ATOM 4048 C C . HIS B 1 170 ? -10.625 17.609 30.484 1 97.38 170 HIS B C 1
ATOM 4050 O O . HIS B 1 170 ? -11.516 18.203 31.094 1 97.38 170 HIS B O 1
ATOM 4056 N N . ALA B 1 171 ? -9.594 18.188 29.984 1 97.44 171 ALA B N 1
ATOM 4057 C CA . ALA B 1 171 ? -9.328 19.609 30.219 1 97.44 171 ALA B CA 1
ATOM 4058 C C . ALA B 1 171 ? -10.367 20.484 29.516 1 97.44 171 ALA B C 1
ATOM 4060 O O . ALA B 1 171 ? -10.57 21.641 29.891 1 97.44 171 ALA B O 1
ATOM 4061 N N . THR B 1 172 ? -10.984 19.984 28.5 1 96.25 172 THR B N 1
ATOM 4062 C CA . THR B 1 172 ? -11.93 20.781 27.719 1 96.25 172 THR B CA 1
ATOM 4063 C C . THR B 1 172 ? -13.367 20.406 28.078 1 96.25 172 THR B C 1
ATOM 4065 O O . THR B 1 172 ? -14.289 20.719 27.312 1 96.25 172 THR B O 1
ATOM 4068 N N . GLY B 1 173 ? -13.57 19.688 29.109 1 94.19 173 GLY B N 1
ATOM 4069 C CA . GLY B 1 173 ? -14.906 19.375 29.578 1 94.19 173 GLY B CA 1
ATOM 4070 C C . GLY B 1 173 ? -15.523 18.172 28.875 1 94.19 173 GLY B C 1
ATOM 4071 O O . GLY B 1 173 ? -16.75 18.047 28.812 1 94.19 173 GLY B O 1
ATOM 4072 N N . GLY B 1 174 ? -14.703 17.391 28.25 1 95.25 174 GLY B N 1
ATOM 4073 C CA . GLY B 1 174 ? -15.203 16.141 27.719 1 95.25 174 GLY B CA 1
ATOM 4074 C C . GLY B 1 174 ? -15.352 16.141 26.203 1 95.25 174 GLY B C 1
ATOM 4075 O O . GLY B 1 174 ? -15.922 15.227 25.625 1 95.25 174 GLY B O 1
ATOM 4076 N N . ILE B 1 175 ? -14.883 17.156 25.547 1 95.12 175 ILE B N 1
ATOM 4077 C CA . ILE B 1 175 ? -14.93 17.172 24.094 1 95.12 175 ILE B CA 1
ATOM 4078 C C . ILE B 1 175 ? -14.125 15.992 23.531 1 95.12 175 ILE B C 1
ATOM 4080 O O . ILE B 1 175 ? -12.992 15.75 23.953 1 95.12 175 ILE B O 1
ATOM 4084 N N . PRO B 1 176 ? -14.742 15.195 22.609 1 95.38 176 PRO B N 1
ATOM 4085 C CA . PRO B 1 176 ? -13.969 14.102 22.016 1 95.38 176 PRO B CA 1
ATOM 4086 C C . PRO B 1 176 ? -12.711 14.578 21.297 1 95.38 176 PRO B C 1
ATOM 4088 O O . PRO B 1 176 ? -12.734 15.609 20.625 1 95.38 176 PRO B O 1
ATOM 4091 N N . VAL B 1 177 ? -11.602 13.859 21.5 1 96.69 177 VAL B N 1
ATOM 4092 C CA . VAL B 1 177 ? -10.328 14.234 20.906 1 96.69 177 VAL B CA 1
ATOM 4093 C C . VAL B 1 177 ? -9.789 13.07 20.062 1 96.69 177 VAL B C 1
ATOM 4095 O O . VAL B 1 177 ? -9.758 11.93 20.531 1 96.69 177 VAL B O 1
ATOM 4098 N N . PHE B 1 178 ? -9.43 13.383 18.875 1 95.5 178 PHE B N 1
ATOM 4099 C CA . PHE B 1 178 ? -8.812 12.43 17.969 1 95.5 178 PHE B CA 1
ATOM 4100 C C . PHE B 1 178 ? -7.383 12.836 17.641 1 95.5 178 PHE B C 1
ATOM 4102 O O . PHE B 1 178 ? -7.117 14.008 17.344 1 95.5 178 PHE B O 1
ATOM 4109 N N . ILE B 1 179 ? -6.48 11.898 17.703 1 95.06 179 ILE B N 1
ATOM 4110 C CA . ILE B 1 179 ? -5.074 12.156 17.422 1 95.06 179 ILE B CA 1
ATOM 4111 C C . ILE B 1 179 ? -4.672 11.43 16.141 1 95.06 179 ILE B C 1
ATOM 4113 O O . ILE B 1 179 ? -5.086 10.289 15.906 1 95.06 179 ILE B O 1
ATOM 4117 N N . GLU B 1 180 ? -3.898 12.062 15.352 1 94.94 180 GLU B N 1
ATOM 4118 C CA . GLU B 1 180 ? -3.451 11.461 14.094 1 94.94 180 GLU B CA 1
ATOM 4119 C C . GLU B 1 180 ? -2.047 11.938 13.727 1 94.94 180 GLU B C 1
ATOM 4121 O O . GLU B 1 180 ? -1.631 13.023 14.125 1 94.94 180 GLU B O 1
ATOM 4126 N N . ASN B 1 181 ? -1.352 11.117 13.062 1 94.19 181 ASN B N 1
ATOM 4127 C CA . ASN B 1 181 ? -0.116 11.531 12.406 1 94.19 181 ASN B CA 1
ATOM 4128 C C . ASN B 1 181 ? -0.355 12.68 11.438 1 94.19 181 ASN B C 1
ATOM 4130 O O . ASN B 1 181 ? -1.36 12.703 10.727 1 94.19 181 ASN B O 1
ATOM 4134 N N . ASP B 1 182 ? 0.564 13.555 11.32 1 95.69 182 ASP B N 1
ATOM 4135 C CA . ASP B 1 182 ? 0.399 14.766 10.523 1 95.69 182 ASP B CA 1
ATOM 4136 C C . ASP B 1 182 ? 0.147 14.438 9.055 1 95.69 182 ASP B C 1
ATOM 4138 O O . ASP B 1 182 ? -0.821 14.914 8.469 1 95.69 182 ASP B O 1
ATOM 4142 N N . THR B 1 183 ? 0.925 13.602 8.469 1 97.56 183 THR B N 1
ATOM 4143 C CA . THR B 1 183 ? 0.785 13.32 7.039 1 97.56 183 THR B CA 1
ATOM 4144 C C . THR B 1 183 ? -0.506 12.555 6.766 1 97.56 183 THR B C 1
ATOM 4146 O O . THR B 1 183 ? -1.16 12.781 5.742 1 97.56 183 THR B O 1
ATOM 4149 N N . ARG B 1 184 ? -0.879 11.672 7.613 1 97.12 184 ARG B N 1
ATOM 4150 C CA . ARG B 1 184 ? -2.156 10.984 7.461 1 97.12 184 ARG B CA 1
ATOM 4151 C C . ARG B 1 184 ? -3.322 11.953 7.625 1 97.12 184 ARG B C 1
ATOM 4153 O O . ARG B 1 184 ? -4.324 11.852 6.914 1 97.12 184 ARG B O 1
ATOM 4160 N N . ALA B 1 185 ? -3.193 12.852 8.578 1 97.31 185 ALA B N 1
ATOM 4161 C CA . ALA B 1 185 ? -4.223 13.883 8.719 1 97.31 185 ALA B CA 1
ATOM 4162 C C . ALA B 1 185 ? -4.355 14.703 7.438 1 97.31 185 ALA B C 1
ATOM 4164 O O . ALA B 1 185 ? -5.469 15 7 1 97.31 185 ALA B O 1
ATOM 4165 N N . LEU B 1 186 ? -3.232 15.023 6.891 1 98.44 186 LEU B N 1
ATOM 4166 C CA . LEU B 1 186 ? -3.258 15.789 5.645 1 98.44 186 LEU B CA 1
ATOM 4167 C C . LEU B 1 186 ? -3.922 14.984 4.531 1 98.44 186 LEU B C 1
ATOM 4169 O O . LEU B 1 186 ? -4.719 15.531 3.762 1 98.44 186 LEU B O 1
ATOM 4173 N N . ALA B 1 187 ? -3.584 13.727 4.461 1 98.38 187 ALA B N 1
ATOM 4174 C CA . ALA B 1 187 ? -4.234 12.867 3.479 1 98.38 187 ALA B CA 1
ATOM 4175 C C . ALA B 1 187 ? -5.746 12.852 3.678 1 98.38 187 ALA B C 1
ATOM 4177 O O . ALA B 1 187 ? -6.508 12.867 2.707 1 98.38 187 ALA B O 1
ATOM 4178 N N . ASN B 1 188 ? -6.152 12.805 4.883 1 96.69 188 ASN B N 1
ATOM 4179 C CA . ASN B 1 188 ? -7.574 12.844 5.195 1 96.69 188 ASN B CA 1
ATOM 4180 C C . ASN B 1 188 ? -8.227 14.125 4.691 1 96.69 188 ASN B C 1
ATOM 4182 O O . ASN B 1 188 ? -9.289 14.086 4.066 1 96.69 188 ASN B O 1
ATOM 4186 N N . TRP B 1 189 ? -7.547 15.227 4.949 1 97.12 189 TRP B N 1
ATOM 4187 C CA . TRP B 1 189 ? -8.055 16.516 4.473 1 97.12 189 TRP B CA 1
ATOM 4188 C C . TRP B 1 189 ? -8.18 16.516 2.951 1 97.12 189 TRP B C 1
ATOM 4190 O O . TRP B 1 189 ? -9.211 16.906 2.406 1 97.12 189 TRP B O 1
ATOM 4200 N N . GLU B 1 190 ? -7.18 16.078 2.291 1 97.38 190 GLU B N 1
ATOM 4201 C CA . GLU B 1 190 ? -7.121 16.109 0.832 1 97.38 190 GLU B CA 1
ATOM 4202 C C . GLU B 1 190 ? -8.164 15.172 0.219 1 97.38 190 GLU B C 1
ATOM 4204 O O . GLU B 1 190 ? -8.711 15.461 -0.846 1 97.38 190 GLU B O 1
ATOM 4209 N N . LYS B 1 191 ? -8.375 14.055 0.854 1 94.5 191 LYS B N 1
ATOM 4210 C CA . LYS B 1 191 ? -9.375 13.102 0.384 1 94.5 191 LYS B CA 1
ATOM 4211 C C . LYS B 1 191 ? -10.789 13.633 0.607 1 94.5 191 LYS B C 1
ATOM 4213 O O . LYS B 1 191 ? -11.703 13.32 -0.158 1 94.5 191 LYS B O 1
ATOM 4218 N N . THR B 1 192 ? -10.953 14.445 1.586 1 91.88 192 THR B N 1
ATOM 4219 C CA . THR B 1 192 ? -12.281 14.906 1.972 1 91.88 192 THR B CA 1
ATOM 4220 C C . THR B 1 192 ? -12.617 16.219 1.277 1 91.88 192 THR B C 1
ATOM 4222 O O . THR B 1 192 ? -13.727 16.391 0.763 1 91.88 192 THR B O 1
ATOM 4225 N N . PHE B 1 193 ? -11.625 17.172 1.25 1 91.69 193 PHE B N 1
ATOM 4226 C CA . PHE B 1 193 ? -11.922 18.531 0.814 1 91.69 193 PHE B CA 1
ATOM 4227 C C . PHE B 1 193 ? -11.008 18.938 -0.33 1 91.69 193 PHE B C 1
ATOM 4229 O O . PHE B 1 193 ? -11.258 19.938 -1.002 1 91.69 193 PHE B O 1
ATOM 4236 N N . GLY B 1 194 ? -10 18.156 -0.554 1 94.06 194 GLY B N 1
ATOM 4237 C CA . GLY B 1 194 ? -8.93 18.703 -1.369 1 94.06 194 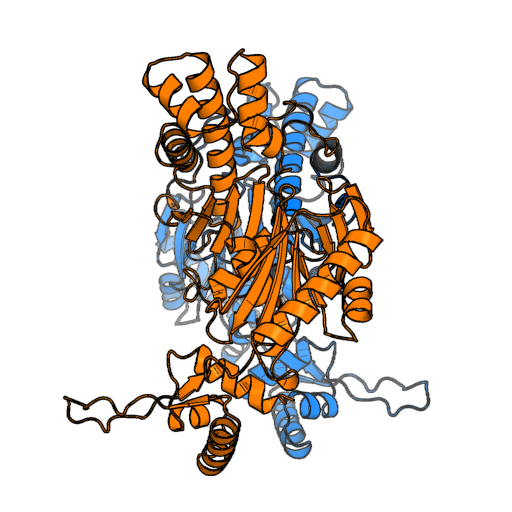GLY B CA 1
ATOM 4238 C C . GLY B 1 194 ? -8.781 18 -2.709 1 94.06 194 GLY B C 1
ATOM 4239 O O . GLY B 1 194 ? -9.781 17.641 -3.334 1 94.06 194 GLY B O 1
ATOM 4240 N N . HIS B 1 195 ? -7.555 17.859 -3.129 1 95.56 195 HIS B N 1
ATOM 4241 C CA . HIS B 1 195 ? -7.215 17.453 -4.488 1 95.56 195 HIS B CA 1
ATOM 4242 C C . HIS B 1 195 ? -7.434 15.961 -4.695 1 95.56 195 HIS B C 1
ATOM 4244 O O . HIS B 1 195 ? -7.496 15.492 -5.832 1 95.56 195 HIS B O 1
ATOM 4250 N N . LEU B 1 196 ? -7.57 15.195 -3.641 1 96.56 196 LEU B N 1
ATOM 4251 C CA . LEU B 1 196 ? -7.586 13.742 -3.771 1 96.56 196 LEU B CA 1
ATOM 4252 C C . LEU B 1 196 ? -9.008 13.203 -3.682 1 96.56 196 LEU B C 1
ATOM 4254 O O . LEU B 1 196 ? -9.211 11.984 -3.637 1 96.56 196 LEU B O 1
ATOM 4258 N N . ARG B 1 197 ? -9.953 14.039 -3.662 1 91.94 197 ARG B N 1
ATOM 4259 C CA . ARG B 1 197 ? -11.344 13.68 -3.393 1 91.94 197 ARG B CA 1
ATOM 4260 C C . ARG B 1 197 ? -11.836 12.625 -4.379 1 91.94 197 ARG B C 1
ATOM 4262 O O . ARG B 1 197 ? -12.555 11.695 -4 1 91.94 197 ARG B O 1
ATOM 4269 N N . LYS B 1 198 ? -11.406 12.734 -5.621 1 92 198 LYS B N 1
ATOM 4270 C CA . LYS B 1 198 ? -11.961 11.875 -6.664 1 92 198 LYS B CA 1
ATOM 4271 C C . LYS B 1 198 ? -11.031 10.695 -6.957 1 92 198 LYS B C 1
ATOM 4273 O O . LYS B 1 198 ? -11.312 9.891 -7.848 1 92 198 LYS B O 1
ATOM 4278 N N . LEU B 1 199 ? -9.992 10.602 -6.234 1 95.25 199 LEU B N 1
ATOM 4279 C CA . LEU B 1 199 ? -9.031 9.539 -6.488 1 95.25 199 LEU B CA 1
ATOM 4280 C C . LEU B 1 199 ? -9.211 8.391 -5.504 1 95.25 199 LEU B C 1
ATOM 4282 O O . LEU B 1 199 ? -9.273 8.609 -4.293 1 95.25 199 LEU B O 1
ATOM 4286 N N . GLU B 1 200 ? -9.242 7.195 -5.965 1 95 200 GLU B N 1
ATOM 4287 C CA . GLU B 1 200 ? -9.398 6.016 -5.121 1 95 200 GLU B CA 1
ATOM 4288 C C . GLU B 1 200 ? -8.102 5.66 -4.414 1 95 200 GLU B C 1
ATOM 4290 O O . GLU B 1 200 ? -8.102 4.918 -3.43 1 95 200 GLU B O 1
ATOM 4295 N N . SER B 1 201 ? -7.016 6.156 -5.035 1 97.75 201 SER B N 1
ATOM 4296 C CA . SER B 1 201 ? -5.707 5.879 -4.445 1 97.75 201 SER B CA 1
ATOM 4297 C C . SER B 1 201 ? -4.738 7.035 -4.676 1 97.75 201 SER B C 1
ATOM 4299 O O . SER B 1 201 ? -4.82 7.723 -5.695 1 97.75 201 SER B O 1
ATOM 4301 N N . ALA B 1 202 ? -3.906 7.195 -3.732 1 98.69 202 ALA B N 1
ATOM 4302 C CA . ALA B 1 202 ? -2.846 8.195 -3.787 1 98.69 202 ALA B CA 1
ATOM 4303 C C . ALA B 1 202 ? -1.811 7.961 -2.691 1 98.69 202 ALA B C 1
ATOM 4305 O O . ALA B 1 202 ? -2.074 7.242 -1.725 1 98.69 202 ALA B O 1
ATOM 4306 N N . VAL B 1 203 ? -0.657 8.508 -2.906 1 98.81 203 VAL B N 1
ATOM 4307 C CA . VAL B 1 203 ? 0.344 8.594 -1.848 1 98.81 203 VAL B CA 1
ATOM 4308 C C . VAL B 1 203 ? 0.686 10.055 -1.574 1 98.81 203 VAL B C 1
ATOM 4310 O O . VAL B 1 203 ? 1.039 10.797 -2.492 1 98.81 203 VAL B O 1
ATOM 4313 N N . VAL B 1 204 ? 0.491 10.445 -0.37 1 98.88 204 VAL B N 1
ATOM 4314 C CA . VAL B 1 204 ? 0.854 11.789 0.078 1 98.88 204 VAL B CA 1
ATOM 4315 C C . VAL B 1 204 ? 2.223 11.758 0.752 1 98.88 204 VAL B C 1
ATOM 4317 O O . VAL B 1 204 ? 2.455 10.953 1.661 1 98.88 204 VAL B O 1
ATOM 4320 N N . ILE B 1 205 ? 3.113 12.562 0.304 1 98.81 205 ILE B N 1
ATOM 4321 C CA . ILE B 1 205 ? 4.438 12.719 0.893 1 98.81 205 ILE B CA 1
ATOM 4322 C C . ILE B 1 205 ? 4.617 14.156 1.387 1 98.81 205 ILE B C 1
ATOM 4324 O O . ILE B 1 205 ? 4.371 15.109 0.646 1 98.81 205 ILE B O 1
ATOM 4328 N N . SER B 1 206 ? 4.934 14.281 2.631 1 98 206 SER B N 1
ATOM 4329 C CA . SER B 1 206 ? 5.242 15.602 3.178 1 98 206 SER B CA 1
ATOM 4330 C C . SER B 1 206 ? 6.746 15.82 3.277 1 98 206 SER B C 1
ATOM 4332 O O . SER B 1 206 ? 7.48 14.93 3.723 1 98 206 SER B O 1
ATOM 4334 N N . HIS B 1 207 ? 7.211 16.922 2.799 1 97.62 207 HIS B N 1
ATOM 4335 C CA . HIS B 1 207 ? 8.617 17.312 2.834 1 97.62 207 HIS B CA 1
ATOM 4336 C C . HIS B 1 207 ? 8.828 18.562 3.68 1 97.62 207 HIS B C 1
ATOM 4338 O O . HIS B 1 207 ? 8.453 19.672 3.27 1 97.62 207 HIS B O 1
ATOM 4344 N N . GLY B 1 208 ? 9.344 18.453 4.793 1 94.69 208 GLY B N 1
ATOM 4345 C CA . GLY B 1 208 ? 9.664 19.5 5.738 1 94.69 208 GLY B CA 1
ATOM 4346 C C . GLY B 1 208 ? 10.891 19.203 6.578 1 94.69 208 GLY B C 1
ATOM 4347 O O . GLY B 1 208 ? 11.906 18.719 6.062 1 94.69 208 GLY B O 1
ATOM 4348 N N . SER B 1 209 ? 10.789 19.609 7.871 1 92.56 209 SER B N 1
ATOM 4349 C CA . SER B 1 209 ? 11.906 19.266 8.75 1 92.56 209 SER B CA 1
ATOM 4350 C C . SER B 1 209 ? 12.156 17.75 8.742 1 92.56 209 SER B C 1
ATOM 4352 O O . SER B 1 209 ? 13.297 17.312 8.938 1 92.56 209 SER B O 1
ATOM 4354 N N . GLY B 1 210 ? 11.148 17.016 8.547 1 93.62 210 GLY B N 1
ATOM 4355 C CA . GLY B 1 210 ? 11.164 15.594 8.266 1 93.62 210 GLY B CA 1
ATOM 4356 C C . GLY B 1 210 ? 10.344 15.219 7.051 1 93.62 210 GLY B C 1
ATOM 4357 O O . GLY B 1 210 ? 9.766 16.094 6.395 1 93.62 210 GLY B O 1
ATOM 4358 N N . ILE B 1 211 ? 10.391 13.969 6.773 1 96.44 211 ILE B N 1
ATOM 4359 C CA . ILE B 1 211 ? 9.617 13.461 5.645 1 96.44 211 ILE B CA 1
ATOM 4360 C C . ILE B 1 211 ? 8.57 12.461 6.145 1 96.44 211 ILE B C 1
ATOM 4362 O O . ILE B 1 211 ? 8.852 11.648 7.027 1 96.44 211 ILE B O 1
ATOM 4366 N N . GLY B 1 212 ? 7.352 12.578 5.707 1 96.38 212 GLY B N 1
ATOM 4367 C CA . GLY B 1 212 ? 6.281 11.641 6.016 1 96.38 212 GLY B CA 1
ATOM 4368 C C . GLY B 1 212 ? 5.57 11.125 4.781 1 96.38 212 GLY B C 1
ATOM 4369 O O . GLY B 1 212 ? 5.754 11.656 3.682 1 96.38 212 GLY B O 1
ATOM 4370 N N . SER B 1 213 ? 4.809 10.094 5.008 1 98.19 213 SER B N 1
ATOM 4371 C CA . SER B 1 213 ? 4.031 9.547 3.9 1 98.19 213 SER B CA 1
ATOM 4372 C C . SER B 1 213 ? 2.752 8.883 4.398 1 98.19 213 SER B C 1
ATOM 4374 O O . SER B 1 213 ? 2.701 8.383 5.523 1 98.19 213 SER B O 1
ATOM 4376 N N . ALA B 1 214 ? 1.767 8.953 3.615 1 98.38 214 ALA B N 1
ATOM 4377 C CA . ALA B 1 214 ? 0.485 8.289 3.855 1 98.38 214 ALA B CA 1
ATOM 4378 C C . ALA B 1 214 ? -0.145 7.824 2.547 1 98.38 214 ALA B C 1
ATOM 4380 O O . ALA B 1 214 ? -0.112 8.539 1.544 1 98.38 214 ALA B O 1
ATOM 4381 N N . ALA B 1 215 ? -0.707 6.645 2.588 1 98.5 215 ALA B N 1
ATOM 4382 C CA . ALA B 1 215 ? -1.333 6.105 1.385 1 98.5 215 ALA B CA 1
ATOM 4383 C C . ALA B 1 215 ? -2.852 6.074 1.522 1 98.5 215 ALA B C 1
ATOM 4385 O O . ALA B 1 215 ? -3.379 5.75 2.59 1 98.5 215 ALA B O 1
ATOM 4386 N N . VAL B 1 216 ? -3.49 6.523 0.499 1 98 216 VAL B N 1
ATOM 4387 C CA . VAL B 1 216 ? -4.914 6.277 0.3 1 98 216 VAL B CA 1
ATOM 4388 C C . VAL B 1 216 ? -5.109 5.074 -0.618 1 98 216 VAL B C 1
ATOM 4390 O O . VAL B 1 216 ? -4.598 5.051 -1.739 1 98 216 VAL B O 1
ATOM 4393 N N . ILE B 1 217 ? -5.742 4.098 -0.117 1 97.44 217 ILE B N 1
ATOM 4394 C CA . ILE B 1 217 ? -6.008 2.877 -0.869 1 97.44 217 ILE B CA 1
ATOM 4395 C C . ILE B 1 217 ? -7.48 2.492 -0.718 1 97.44 217 ILE B C 1
ATOM 4397 O O . ILE B 1 217 ? -8.008 2.459 0.395 1 97.44 217 ILE B O 1
ATOM 4401 N N . TYR B 1 218 ? -8.156 2.201 -1.794 1 94.75 218 TYR B N 1
ATOM 4402 C CA . TYR B 1 218 ? -9.586 1.925 -1.803 1 94.75 218 TYR B CA 1
ATOM 4403 C C . TYR B 1 218 ? -10.359 3.033 -1.099 1 94.75 218 TYR B C 1
ATOM 4405 O O . TYR B 1 218 ? -11.227 2.762 -0.263 1 94.75 218 TYR B O 1
ATOM 4413 N N . ASP B 1 219 ? -9.961 4.234 -1.27 1 92.5 219 ASP B N 1
ATOM 4414 C CA . ASP B 1 219 ? -10.641 5.445 -0.816 1 92.5 219 ASP B CA 1
ATOM 4415 C C . ASP B 1 219 ? -10.5 5.621 0.693 1 92.5 219 ASP B C 1
ATOM 4417 O O . ASP B 1 219 ? -11.242 6.395 1.307 1 92.5 219 ASP B O 1
ATOM 4421 N N . ARG B 1 220 ? -9.523 4.914 1.254 1 93.56 220 ARG B N 1
ATOM 4422 C CA . ARG B 1 220 ? -9.312 4.992 2.695 1 93.56 220 ARG B CA 1
ATOM 4423 C C . ARG B 1 220 ? -7.832 5.191 3.023 1 93.56 220 ARG B C 1
ATOM 4425 O O . ARG B 1 220 ? -6.961 4.699 2.307 1 93.56 220 ARG B O 1
ATOM 4432 N N . ILE B 1 221 ? -7.668 5.852 4.102 1 95.25 221 ILE B N 1
ATOM 4433 C CA . ILE B 1 221 ? -6.297 6.012 4.574 1 95.25 221 ILE B CA 1
ATOM 4434 C C . ILE B 1 221 ? -5.781 4.684 5.129 1 95.25 221 ILE B C 1
ATOM 4436 O O . ILE B 1 221 ? -6.441 4.047 5.953 1 95.25 221 ILE B O 1
ATOM 4440 N N . TRP B 1 222 ? -4.691 4.297 4.691 1 96.31 222 TRP B N 1
ATOM 4441 C CA . TRP B 1 222 ? -4.102 3.039 5.141 1 96.31 222 TRP B CA 1
ATOM 4442 C C . TRP B 1 222 ? -3.164 3.266 6.32 1 96.31 222 TRP B C 1
ATOM 4444 O O . TRP B 1 222 ? -2.145 3.947 6.188 1 96.31 222 TRP B O 1
ATOM 4454 N N . ARG B 1 223 ? -3.465 2.65 7.422 1 93.5 223 ARG B N 1
ATOM 4455 C CA . ARG B 1 223 ? -2.678 2.859 8.633 1 93.5 223 ARG B CA 1
ATOM 4456 C C . ARG B 1 223 ? -1.695 1.713 8.852 1 93.5 223 ARG B C 1
ATOM 4458 O O . ARG B 1 223 ? -0.713 1.862 9.578 1 93.5 223 ARG B O 1
ATOM 4465 N N . GLY B 1 224 ? -1.947 0.574 8.195 1 94.44 224 GLY B N 1
ATOM 4466 C CA . GLY B 1 224 ? -1.166 -0.626 8.445 1 94.44 224 GLY B CA 1
ATOM 4467 C C . GLY B 1 224 ? -1.728 -1.48 9.57 1 94.44 224 GLY B C 1
ATOM 4468 O O . GLY B 1 224 ? -2.678 -1.081 10.242 1 94.44 224 GLY B O 1
ATOM 4469 N N . ALA B 1 225 ? -1.214 -2.625 9.734 1 94 225 ALA B N 1
ATOM 4470 C CA . ALA B 1 225 ? -1.68 -3.574 10.742 1 94 225 ALA B CA 1
ATOM 4471 C C . ALA B 1 225 ? -1.374 -3.074 12.156 1 94 225 ALA B C 1
ATOM 4473 O O . ALA B 1 225 ? -2.113 -3.365 13.094 1 94 225 ALA B O 1
ATOM 4474 N N . HIS B 1 226 ? -0.329 -2.223 12.258 1 90.38 226 HIS B N 1
ATOM 4475 C CA . HIS B 1 226 ? 0.116 -1.807 13.586 1 90.38 226 HIS B CA 1
ATOM 4476 C C . HIS B 1 226 ? 0.162 -0.287 13.703 1 90.38 226 HIS B C 1
ATOM 4478 O O . HIS B 1 226 ? 0.699 0.252 14.672 1 90.38 226 HIS B O 1
ATOM 4484 N N . GLY B 1 227 ? -0.311 0.354 12.656 1 88.88 227 GLY B N 1
ATOM 4485 C CA . GLY B 1 227 ? -0.349 1.808 12.68 1 88.88 227 GLY B CA 1
ATOM 4486 C C . GLY B 1 227 ? 0.923 2.445 12.148 1 88.88 227 GLY B C 1
ATOM 4487 O O . GLY B 1 227 ? 1.105 3.66 12.258 1 88.88 227 GLY B O 1
ATOM 4488 N N . GLY B 1 228 ? 1.8 1.692 11.516 1 91.06 228 GLY B N 1
ATOM 4489 C CA . GLY B 1 228 ? 3.115 2.186 11.141 1 91.06 228 GLY B CA 1
ATOM 4490 C C . GLY B 1 228 ? 3.289 2.34 9.641 1 91.06 228 GLY B C 1
ATOM 4491 O O . GLY B 1 228 ? 4.402 2.543 9.164 1 91.06 228 GLY B O 1
ATOM 4492 N N . ALA B 1 229 ? 2.227 2.266 8.852 1 95.31 229 ALA B N 1
ATOM 4493 C CA . ALA B 1 229 ? 2.352 2.396 7.402 1 95.31 229 ALA B CA 1
ATOM 4494 C C . ALA B 1 229 ? 2.844 3.789 7.016 1 95.31 229 ALA B C 1
ATOM 4496 O O . ALA B 1 229 ? 2.42 4.789 7.605 1 95.31 229 ALA B O 1
ATOM 4497 N N . GLY B 1 230 ? 3.785 3.84 6.078 1 96.31 230 GLY B N 1
ATOM 4498 C CA . GLY B 1 230 ? 4.195 5.113 5.516 1 96.31 230 GLY B CA 1
ATOM 4499 C C . GLY B 1 230 ? 5.445 5.676 6.164 1 96.31 230 GLY B C 1
ATOM 4500 O O . GLY B 1 230 ? 5.719 6.875 6.066 1 96.31 230 GLY B O 1
ATOM 4501 N N . GLU B 1 231 ? 6.23 4.875 6.828 1 94.44 231 GLU B N 1
ATOM 4502 C CA . GLU B 1 231 ? 7.461 5.336 7.465 1 94.44 231 GLU B CA 1
ATOM 4503 C C . GLU B 1 231 ? 8.625 5.348 6.477 1 94.44 231 GLU B C 1
ATOM 4505 O O . GLU B 1 231 ? 9.703 4.836 6.777 1 94.44 231 GLU B O 1
ATOM 4510 N N . ILE B 1 232 ? 8.469 6.043 5.395 1 97 232 ILE B N 1
ATOM 4511 C CA . ILE B 1 232 ? 9.461 6.012 4.32 1 97 232 ILE B CA 1
ATOM 4512 C C . ILE B 1 232 ? 10.648 6.898 4.688 1 97 232 ILE B C 1
ATOM 4514 O O . ILE B 1 232 ? 11.727 6.773 4.105 1 97 232 ILE B O 1
ATOM 4518 N N . ALA B 1 233 ? 10.445 7.844 5.637 1 96.31 233 ALA B N 1
ATOM 4519 C CA . ALA B 1 233 ? 11.531 8.703 6.102 1 96.31 233 ALA B CA 1
ATOM 4520 C C . ALA B 1 233 ? 12.703 7.875 6.613 1 96.31 233 ALA B C 1
ATOM 4522 O O . ALA B 1 233 ? 13.859 8.297 6.52 1 96.31 233 ALA B O 1
ATOM 4523 N N . HIS B 1 234 ? 12.391 6.695 7.055 1 95.38 234 HIS B N 1
ATOM 4524 C CA . HIS B 1 234 ? 13.414 5.875 7.695 1 95.38 234 HIS B CA 1
ATOM 4525 C C . HIS B 1 234 ? 13.734 4.641 6.859 1 95.38 234 HIS B C 1
ATOM 4527 O O . HIS B 1 234 ? 14.328 3.684 7.363 1 95.38 234 HIS B O 1
ATOM 4533 N N . CYS B 1 235 ? 13.305 4.645 5.645 1 97.31 235 CYS B N 1
ATOM 4534 C CA . CYS B 1 235 ? 13.805 3.646 4.707 1 97.31 235 CYS B CA 1
ATOM 4535 C C . CYS B 1 235 ? 15.266 3.922 4.352 1 97.31 235 CYS B C 1
ATOM 4537 O O . CYS B 1 235 ? 15.656 5.074 4.16 1 97.31 235 CYS B O 1
ATOM 4539 N N . THR B 1 236 ? 16.016 2.896 4.289 1 97.69 236 THR B N 1
ATOM 4540 C CA . THR B 1 236 ? 17.422 3.029 3.906 1 97.69 236 THR B CA 1
ATOM 4541 C C . THR B 1 236 ? 17.547 3.316 2.414 1 97.69 236 THR B C 1
ATOM 4543 O O . THR B 1 236 ? 17.188 2.48 1.582 1 97.69 236 THR B O 1
ATOM 4546 N N . ILE B 1 237 ? 18.047 4.441 2.086 1 96.31 237 ILE B N 1
ATOM 4547 C CA . ILE B 1 237 ? 18.219 4.883 0.705 1 96.31 237 ILE B CA 1
ATOM 4548 C C . ILE B 1 237 ? 19.688 4.781 0.312 1 96.31 237 ILE B C 1
ATOM 4550 O O . ILE B 1 237 ? 20.016 4.449 -0.83 1 96.31 237 ILE B O 1
ATOM 4554 N N . VAL B 1 238 ? 20.531 5.098 1.285 1 94.19 238 VAL B N 1
ATOM 4555 C CA . VAL B 1 238 ? 21.984 4.98 1.106 1 94.19 238 VAL B CA 1
ATOM 4556 C C . VAL B 1 238 ? 22.547 3.994 2.123 1 94.19 238 VAL B C 1
ATOM 4558 O O . VAL B 1 238 ? 22.891 4.375 3.246 1 94.19 238 VAL B O 1
ATOM 4561 N N . PRO B 1 239 ? 22.719 2.838 1.67 1 91.44 239 PRO B N 1
ATOM 4562 C CA . PRO B 1 239 ? 23.281 1.861 2.607 1 91.44 239 PRO B CA 1
ATOM 4563 C C . PRO B 1 239 ? 24.594 2.336 3.242 1 91.44 239 PRO B C 1
ATOM 4565 O O . PRO B 1 239 ? 25.422 2.945 2.566 1 91.44 239 PRO B O 1
ATOM 4568 N N . ALA B 1 240 ? 24.703 2.145 4.539 1 90.06 240 ALA B N 1
ATOM 4569 C CA . ALA B 1 240 ? 25.875 2.555 5.32 1 90.06 240 ALA B CA 1
ATOM 4570 C C . ALA B 1 240 ? 26.062 4.066 5.258 1 90.06 240 ALA B C 1
ATOM 4572 O O . ALA B 1 240 ? 27.203 4.559 5.363 1 90.06 240 ALA B O 1
ATOM 4573 N N . GLY B 1 241 ? 25.062 4.793 5.059 1 94.62 241 GLY B N 1
ATOM 4574 C CA . GLY B 1 241 ? 25.125 6.242 4.953 1 94.62 241 GLY B CA 1
ATOM 4575 C C . GLY B 1 241 ? 25.141 6.941 6.301 1 94.62 241 GLY B C 1
ATOM 4576 O O . GLY B 1 241 ? 25.656 6.398 7.277 1 94.62 241 GLY B O 1
ATOM 4577 N N . THR B 1 242 ? 24.672 8.164 6.324 1 95.56 242 THR B N 1
ATOM 4578 C CA . THR B 1 242 ? 24.703 9.016 7.504 1 95.56 242 THR B CA 1
ATOM 4579 C C . THR B 1 242 ? 23.875 8.398 8.633 1 95.56 242 THR B C 1
ATOM 4581 O O . THR B 1 242 ? 22.797 7.871 8.406 1 95.56 242 THR B O 1
ATOM 4584 N N . PRO B 1 243 ? 24.375 8.406 9.867 1 96.19 243 PRO B N 1
ATOM 4585 C CA . PRO B 1 243 ? 23.594 7.922 11 1 96.19 243 PRO B CA 1
ATOM 4586 C C . PRO B 1 243 ? 22.281 8.695 11.188 1 96.19 243 PRO B C 1
ATOM 4588 O O . PRO B 1 243 ? 22.25 9.914 10.984 1 96.19 243 PRO B O 1
ATOM 4591 N N . CYS B 1 244 ? 21.359 8 11.539 1 95.25 244 CYS B N 1
ATOM 4592 C CA . CYS B 1 244 ? 20.047 8.578 11.781 1 95.25 244 CYS B CA 1
ATOM 4593 C C . CYS B 1 244 ? 19.688 8.539 13.266 1 95.25 244 CYS B C 1
ATOM 4595 O O . CYS B 1 244 ? 20.109 7.633 13.984 1 95.25 244 CYS B O 1
ATOM 4597 N N . ARG B 1 245 ? 18.891 9.43 13.711 1 89.31 245 ARG B N 1
ATOM 4598 C CA . ARG B 1 245 ? 18.453 9.477 15.102 1 89.31 245 ARG B CA 1
ATOM 4599 C C . ARG B 1 245 ? 17.609 8.25 15.445 1 89.31 245 ARG B C 1
ATOM 4601 O O . ARG B 1 245 ? 17.391 7.957 16.625 1 89.31 245 ARG B O 1
ATOM 4608 N N . CYS B 1 246 ? 17.141 7.559 14.445 1 89.75 246 CYS B N 1
ATOM 4609 C CA . CYS B 1 246 ? 16.312 6.383 14.703 1 89.75 246 CYS B CA 1
ATOM 4610 C C . CYS B 1 246 ? 17.172 5.188 15.086 1 89.75 246 CYS B C 1
ATOM 4612 O O . CYS B 1 246 ? 16.656 4.152 15.516 1 89.75 246 CYS B O 1
ATOM 4614 N N . GLY B 1 247 ? 18.484 5.27 14.906 1 92.12 247 GLY B N 1
ATOM 4615 C CA . GLY B 1 247 ? 19.406 4.203 15.234 1 92.12 247 GLY B CA 1
ATOM 4616 C C . GLY B 1 247 ? 19.953 3.494 14.008 1 92.12 247 GLY B C 1
ATOM 4617 O O . GLY B 1 247 ? 20.938 2.756 14.094 1 92.12 247 GLY B O 1
ATOM 4618 N N . LYS B 1 248 ? 19.422 3.781 12.805 1 94.88 248 LYS B N 1
ATOM 4619 C CA . LYS B 1 248 ? 19.875 3.203 11.547 1 94.88 248 LYS B CA 1
ATOM 4620 C C . LYS B 1 248 ? 20.859 4.133 10.836 1 94.88 248 LYS B C 1
ATOM 4622 O O . LYS B 1 248 ? 21.281 5.137 11.406 1 94.88 248 LYS B O 1
ATOM 4627 N N . ARG B 1 249 ? 21.25 3.701 9.719 1 96.19 249 ARG B N 1
ATOM 4628 C CA . ARG B 1 249 ? 22.062 4.527 8.836 1 96.19 249 ARG B CA 1
ATOM 4629 C C . ARG B 1 249 ? 21.422 4.621 7.449 1 96.19 249 ARG B C 1
ATOM 4631 O O . ARG B 1 249 ? 20.812 3.664 6.969 1 96.19 249 ARG B O 1
ATOM 4638 N N . GLY B 1 250 ? 21.562 5.742 6.871 1 97 250 GLY B N 1
ATOM 4639 C CA . GLY B 1 250 ? 21.25 5.879 5.457 1 97 250 GLY B CA 1
ATOM 4640 C C . GLY B 1 250 ? 19.766 6.109 5.199 1 97 250 GLY B C 1
ATOM 4641 O O . GLY B 1 250 ? 19.297 5.906 4.078 1 97 250 GLY B O 1
ATOM 4642 N N . CYS B 1 251 ? 19.031 6.555 6.219 1 97.81 251 CYS B N 1
ATOM 4643 C CA . CYS B 1 251 ? 17.609 6.824 6.062 1 97.81 251 CYS B CA 1
ATOM 4644 C C . CYS B 1 251 ? 17.375 8.008 5.129 1 97.81 251 CYS B C 1
ATOM 4646 O O . CYS B 1 251 ? 18.188 8.93 5.074 1 97.81 251 CYS B O 1
ATOM 4648 N N . LEU B 1 252 ? 16.281 8 4.496 1 98.44 252 LEU B N 1
ATOM 4649 C CA . LEU B 1 252 ? 15.883 9.078 3.596 1 98.44 252 LEU B CA 1
ATOM 4650 C C . LEU B 1 252 ? 15.953 10.43 4.301 1 98.44 252 LEU B C 1
ATOM 4652 O O . LEU B 1 252 ? 16.469 11.398 3.74 1 98.44 252 LEU B O 1
ATOM 4656 N N . ASP B 1 253 ? 15.555 10.492 5.512 1 96.69 253 ASP B N 1
ATOM 4657 C CA . ASP B 1 253 ? 15.461 11.719 6.305 1 96.69 253 ASP B CA 1
ATOM 4658 C C . ASP B 1 253 ? 16.844 12.336 6.52 1 96.69 253 ASP B C 1
ATOM 4660 O O . ASP B 1 253 ? 16.969 13.555 6.676 1 96.69 253 ASP B O 1
ATOM 4664 N N . THR B 1 254 ? 17.859 11.57 6.492 1 97.5 254 THR B N 1
ATOM 4665 C CA . THR B 1 254 ? 19.203 12.055 6.789 1 97.5 254 THR B CA 1
ATOM 4666 C C . THR B 1 254 ? 19.812 12.727 5.57 1 97.5 254 THR B C 1
ATOM 4668 O O . THR B 1 254 ? 20.875 13.336 5.664 1 97.5 254 THR B O 1
ATOM 4671 N N . ILE B 1 255 ? 19.078 12.695 4.465 1 97.81 255 ILE B N 1
ATOM 4672 C CA . ILE B 1 255 ? 19.656 13.219 3.23 1 97.81 255 ILE B CA 1
ATOM 4673 C C . ILE B 1 255 ? 18.734 14.273 2.635 1 97.81 255 ILE B C 1
ATOM 4675 O O . ILE B 1 255 ? 19.188 15.328 2.18 1 97.81 255 ILE B O 1
ATOM 4679 N N . ALA B 1 256 ? 17.469 13.969 2.756 1 98.19 256 ALA B N 1
ATOM 4680 C CA . ALA B 1 256 ? 16.578 14.711 1.869 1 98.19 256 ALA B CA 1
ATOM 4681 C C . ALA B 1 256 ? 15.664 15.641 2.664 1 98.19 256 ALA B C 1
ATOM 4683 O O . ALA B 1 256 ? 15.008 16.516 2.092 1 98.19 256 ALA B O 1
ATOM 4684 N N . SER B 1 257 ? 15.539 15.492 3.963 1 96.94 257 SER B N 1
ATOM 4685 C CA . SER B 1 257 ? 14.719 16.406 4.742 1 96.94 257 SER B CA 1
ATOM 4686 C C . SER B 1 257 ? 15.32 17.812 4.762 1 96.94 257 SER B C 1
ATOM 4688 O O . SER B 1 257 ? 16.5 18 4.469 1 96.94 257 SER B O 1
ATOM 4690 N N . LEU B 1 258 ? 14.5 18.797 5.098 1 96.38 258 LEU B N 1
ATOM 4691 C CA . LEU B 1 258 ? 15.039 20.141 5.203 1 96.38 258 LEU B CA 1
ATOM 4692 C C . LEU B 1 258 ? 16.094 20.219 6.305 1 96.38 258 LEU B C 1
ATOM 4694 O O . LEU B 1 258 ? 17.109 20.906 6.145 1 96.38 258 LEU B O 1
ATOM 4698 N N . THR B 1 259 ? 15.844 19.531 7.402 1 95 259 THR B N 1
ATOM 4699 C CA . THR B 1 259 ? 16.828 19.484 8.477 1 95 259 THR B CA 1
ATOM 4700 C C . THR B 1 259 ? 18.172 18.969 7.961 1 95 259 THR B C 1
ATOM 4702 O O . THR B 1 259 ? 19.219 19.562 8.219 1 95 259 THR B O 1
ATOM 4705 N N . ALA B 1 260 ? 18.172 17.906 7.234 1 97.31 260 ALA B N 1
ATOM 4706 C CA . ALA B 1 260 ? 19.375 17.297 6.699 1 97.31 260 ALA B CA 1
ATOM 4707 C C . ALA B 1 260 ? 20.062 18.234 5.695 1 97.31 260 ALA B C 1
ATOM 4709 O O . ALA B 1 260 ? 21.281 18.391 5.715 1 97.31 260 ALA B O 1
ATOM 4710 N N . ILE B 1 261 ? 19.281 18.844 4.844 1 97.88 261 ILE B N 1
ATOM 4711 C CA . ILE B 1 261 ? 19.781 19.766 3.826 1 97.88 261 ILE B CA 1
ATOM 4712 C C . ILE B 1 261 ? 20.5 20.922 4.492 1 97.88 261 ILE B C 1
ATOM 4714 O O . ILE B 1 261 ? 21.641 21.25 4.133 1 97.88 261 ILE B O 1
ATOM 4718 N N . PHE B 1 262 ? 19.938 21.484 5.492 1 97.44 262 PHE B N 1
ATOM 4719 C CA . PHE B 1 262 ? 20.516 22.656 6.145 1 97.44 262 PHE B CA 1
ATOM 4720 C C . PHE B 1 262 ? 21.719 22.266 6.992 1 97.44 262 PHE B C 1
ATOM 4722 O O . PHE B 1 262 ? 22.672 23.031 7.117 1 97.44 262 PHE B O 1
ATOM 4729 N N . GLU B 1 263 ? 21.656 21.094 7.582 1 97 263 GLU B N 1
ATOM 4730 C CA . GLU B 1 263 ? 22.828 20.594 8.312 1 97 263 GLU B CA 1
ATOM 4731 C C . GLU B 1 263 ? 24.031 20.406 7.391 1 97 263 GLU B C 1
ATOM 4733 O O . GLU B 1 263 ? 25.156 20.766 7.742 1 97 263 GLU B O 1
ATOM 4738 N N . GLN B 1 264 ? 23.797 19.844 6.227 1 97.31 264 GLN B N 1
ATOM 4739 C CA . GLN B 1 264 ? 24.859 19.688 5.242 1 97.31 264 GLN B CA 1
ATOM 4740 C C . GLN B 1 264 ? 25.375 21.031 4.762 1 97.31 264 GLN B C 1
ATOM 4742 O O . GLN B 1 264 ? 26.578 21.203 4.523 1 97.31 264 GLN B O 1
ATOM 4747 N N . ALA B 1 265 ? 24.469 21.969 4.598 1 97.81 265 ALA B N 1
ATOM 4748 C CA . ALA B 1 265 ? 24.875 23.328 4.223 1 97.81 265 ALA B CA 1
ATOM 4749 C C . ALA B 1 265 ? 25.797 23.922 5.277 1 97.81 265 ALA B C 1
ATOM 4751 O O . ALA B 1 265 ? 26.859 24.469 4.949 1 97.81 265 ALA B O 1
ATOM 4752 N N . ARG B 1 266 ? 25.406 23.766 6.504 1 97.62 266 ARG B N 1
ATOM 4753 C CA . ARG B 1 266 ? 26.203 24.297 7.605 1 97.62 266 ARG B CA 1
ATOM 4754 C C . ARG B 1 266 ? 27.594 23.656 7.621 1 97.62 266 ARG B C 1
ATOM 4756 O O . ARG B 1 266 ? 28.594 24.359 7.805 1 97.62 266 ARG B O 1
ATOM 4763 N N . MET B 1 267 ? 27.641 22.375 7.43 1 96.69 267 MET B N 1
ATOM 4764 C CA . MET B 1 267 ? 28.906 21.656 7.406 1 96.69 267 MET B CA 1
ATOM 4765 C C . MET B 1 267 ? 29.781 22.141 6.266 1 96.69 267 MET B C 1
ATOM 4767 O O . MET B 1 267 ? 31.016 22.078 6.355 1 96.69 267 MET B O 1
ATOM 4771 N N . ALA B 1 268 ? 29.125 22.656 5.242 1 97 268 ALA B N 1
ATOM 4772 C CA . ALA B 1 268 ? 29.859 23.156 4.082 1 97 268 ALA B CA 1
ATOM 4773 C C . ALA B 1 268 ? 30.156 24.641 4.227 1 97 268 ALA B C 1
ATOM 4775 O O . ALA B 1 268 ? 30.656 25.266 3.289 1 97 268 ALA B O 1
ATOM 4776 N N . GLY B 1 269 ? 29.719 25.188 5.352 1 96.81 269 GLY B N 1
ATOM 4777 C CA . GLY B 1 269 ? 30.016 26.578 5.637 1 96.81 269 GLY B CA 1
ATOM 4778 C C . GLY B 1 269 ? 28.938 27.531 5.16 1 96.81 269 GLY B C 1
ATOM 4779 O O . GLY B 1 269 ? 29.156 28.75 5.121 1 96.81 269 GLY B O 1
ATOM 4780 N N . ILE B 1 270 ? 27.859 26.984 4.723 1 96.81 270 ILE B N 1
ATOM 4781 C CA . ILE B 1 270 ? 26.734 27.797 4.273 1 96.81 270 ILE B CA 1
ATOM 4782 C C . ILE B 1 270 ? 25.734 27.969 5.414 1 96.81 270 ILE B C 1
ATOM 4784 O O . ILE B 1 270 ? 25.109 27 5.855 1 96.81 270 ILE B O 1
ATOM 4788 N N . ASN B 1 271 ? 25.609 29.125 5.898 1 95 271 ASN B N 1
ATOM 4789 C CA . ASN B 1 271 ? 24.703 29.391 7.012 1 95 271 ASN B CA 1
ATOM 4790 C C . ASN B 1 271 ? 23.359 29.906 6.527 1 95 271 ASN B C 1
ATOM 4792 O O . ASN B 1 271 ? 23.172 31.109 6.398 1 95 271 ASN B O 1
ATOM 4796 N N . THR B 1 272 ? 22.484 29.031 6.207 1 93.62 272 THR B N 1
ATOM 4797 C CA . THR B 1 272 ? 21.125 29.406 5.801 1 93.62 272 THR B CA 1
ATOM 4798 C C . THR B 1 272 ? 20.125 28.344 6.258 1 93.62 272 THR B C 1
ATOM 4800 O O . THR B 1 272 ? 20.453 27.156 6.352 1 93.62 272 THR B O 1
ATOM 4803 N N . ASP B 1 273 ? 19 28.781 6.617 1 91.19 273 ASP B N 1
ATOM 4804 C CA . ASP B 1 273 ? 17.875 27.891 6.914 1 91.19 273 ASP B CA 1
ATOM 4805 C C . ASP B 1 273 ? 16.734 28.094 5.93 1 91.19 273 ASP B C 1
ATOM 4807 O O . ASP B 1 273 ? 15.586 27.781 6.234 1 91.19 273 ASP B O 1
ATOM 4811 N N . GLN B 1 274 ? 17.094 28.625 4.781 1 93.62 274 GLN B N 1
ATOM 4812 C CA . GLN B 1 274 ? 16.141 28.875 3.717 1 93.62 274 GLN B CA 1
ATOM 4813 C C . GLN B 1 274 ? 16.531 28.156 2.432 1 93.62 274 GLN B C 1
ATOM 4815 O O . GLN B 1 274 ? 17.594 28.438 1.863 1 93.62 274 GLN B O 1
ATOM 4820 N N . LEU B 1 275 ? 15.672 27.375 1.991 1 95.94 275 LEU B N 1
ATOM 4821 C CA . LEU B 1 275 ? 15.961 26.562 0.814 1 95.94 275 LEU B CA 1
ATOM 4822 C C . LEU B 1 275 ? 16.156 27.453 -0.416 1 95.94 275 LEU B C 1
ATOM 4824 O O . LEU B 1 275 ? 16.984 27.141 -1.278 1 95.94 275 LEU B O 1
ATOM 4828 N N . ASP B 1 276 ? 15.414 28.562 -0.474 1 94.69 276 ASP B N 1
ATOM 4829 C CA . ASP B 1 276 ? 15.508 29.469 -1.614 1 94.69 276 ASP B CA 1
ATOM 4830 C C . ASP B 1 276 ? 16.906 30.062 -1.729 1 94.69 276 ASP B C 1
ATOM 4832 O O . ASP B 1 276 ? 17.406 30.281 -2.834 1 94.69 276 ASP B O 1
ATOM 4836 N N . GLU B 1 277 ? 17.5 30.312 -0.606 1 95.62 277 GLU B N 1
ATOM 4837 C CA . GLU B 1 277 ? 18.859 30.828 -0.616 1 95.62 277 GLU B CA 1
ATOM 4838 C C . GLU B 1 277 ? 19.844 29.781 -1.141 1 95.62 277 GLU B C 1
ATOM 4840 O O . GLU B 1 277 ? 20.75 30.109 -1.909 1 95.62 277 GLU B O 1
ATOM 4845 N N . LEU B 1 278 ? 19.672 28.625 -0.678 1 96.94 278 LEU B N 1
ATOM 4846 C CA . LEU B 1 278 ? 20.516 27.531 -1.157 1 96.94 278 LEU B CA 1
ATOM 4847 C C . LEU B 1 278 ? 20.344 27.344 -2.658 1 96.94 278 LEU B C 1
ATOM 4849 O O . LEU B 1 278 ? 21.328 27.125 -3.377 1 96.94 278 LEU B O 1
ATOM 4853 N N . GLU B 1 279 ? 19.141 27.406 -3.166 1 97.5 279 GLU B N 1
ATOM 4854 C CA . GLU B 1 279 ? 18.828 27.297 -4.59 1 97.5 279 GLU B CA 1
ATOM 4855 C C . GLU B 1 279 ? 19.5 28.422 -5.383 1 97.5 279 GLU B C 1
ATOM 4857 O O . GLU B 1 279 ? 20.016 28.188 -6.473 1 97.5 279 GLU B O 1
ATOM 4862 N N . ALA B 1 280 ? 19.422 29.562 -4.797 1 96.81 280 ALA B N 1
ATOM 4863 C CA . ALA B 1 280 ? 20.047 30.719 -5.449 1 96.81 280 ALA B CA 1
ATOM 4864 C C . ALA B 1 280 ? 21.562 30.516 -5.578 1 96.81 280 ALA B C 1
ATOM 4866 O O . ALA B 1 280 ? 22.156 30.859 -6.602 1 96.81 280 ALA B O 1
ATOM 4867 N N . MET B 1 281 ? 22.156 30.016 -4.59 1 97.5 281 MET B N 1
ATOM 4868 C CA . MET B 1 281 ? 23.594 29.719 -4.617 1 97.5 281 MET B CA 1
ATOM 4869 C C . MET B 1 281 ? 23.906 28.672 -5.684 1 97.5 281 MET B C 1
ATOM 4871 O O . MET B 1 281 ? 24.891 28.812 -6.422 1 97.5 281 MET B O 1
ATOM 4875 N N . ALA B 1 282 ? 23.109 27.672 -5.75 1 97.75 282 ALA B N 1
ATOM 4876 C CA . ALA B 1 282 ? 23.297 26.625 -6.75 1 97.75 282 ALA B CA 1
ATOM 4877 C C . ALA B 1 282 ? 23.188 27.188 -8.164 1 97.75 282 ALA B C 1
ATOM 4879 O O . ALA B 1 282 ? 23.984 26.844 -9.039 1 97.75 282 ALA B O 1
ATOM 4880 N N . ARG B 1 283 ? 22.234 28.062 -8.352 1 97 283 ARG B N 1
ATOM 4881 C CA . ARG B 1 283 ? 22.031 28.672 -9.656 1 97 283 ARG B CA 1
ATOM 4882 C C . ARG B 1 283 ? 23.266 29.484 -10.07 1 97 283 ARG B C 1
ATOM 4884 O O . ARG B 1 283 ? 23.562 29.594 -11.258 1 97 283 ARG B O 1
ATOM 4891 N N . LYS B 1 284 ? 23.938 29.938 -9.109 1 97.69 284 LYS B N 1
ATOM 4892 C CA . LYS B 1 284 ? 25.141 30.734 -9.367 1 97.69 284 LYS B CA 1
ATOM 4893 C C . LYS B 1 284 ? 26.375 29.859 -9.453 1 97.69 284 LYS B C 1
ATOM 4895 O O . LYS B 1 284 ? 27.5 30.359 -9.531 1 97.69 284 LYS B O 1
ATOM 4900 N N . GLY B 1 285 ? 26.188 28.578 -9.312 1 97.69 285 GLY B N 1
ATOM 4901 C CA . GLY B 1 285 ? 27.281 27.641 -9.555 1 97.69 285 GLY B CA 1
ATOM 4902 C C . GLY B 1 285 ? 28.016 27.25 -8.289 1 97.69 285 GLY B C 1
ATOM 4903 O O . GLY B 1 285 ? 29.094 26.672 -8.352 1 97.69 285 GLY B O 1
ATOM 4904 N N . HIS B 1 286 ? 27.484 27.594 -7.141 1 97.75 286 HIS B N 1
ATOM 4905 C CA . HIS B 1 286 ? 28.125 27.203 -5.887 1 97.75 286 HIS B CA 1
ATOM 4906 C C . HIS B 1 286 ? 28.156 25.688 -5.734 1 97.75 286 HIS B C 1
ATOM 4908 O O . HIS B 1 286 ? 27.125 25.062 -5.543 1 97.75 286 HIS B O 1
ATOM 4914 N N . THR B 1 287 ? 29.297 25.062 -5.68 1 98.06 287 THR B N 1
ATOM 4915 C CA . THR B 1 287 ? 29.5 23.625 -5.816 1 98.06 287 THR B CA 1
ATOM 4916 C C . THR B 1 287 ? 28.828 22.875 -4.668 1 98.06 287 THR B C 1
ATOM 4918 O O . THR B 1 287 ? 28.125 21.891 -4.891 1 98.06 287 THR B O 1
ATOM 4921 N N . ALA B 1 288 ? 29.047 23.359 -3.457 1 98.06 288 ALA B N 1
ATOM 4922 C CA . ALA B 1 288 ? 28.5 22.656 -2.303 1 98.06 288 ALA B CA 1
ATOM 4923 C C . ALA B 1 288 ? 26.969 22.672 -2.34 1 98.06 288 ALA B C 1
ATOM 4925 O O . ALA B 1 288 ? 26.328 21.656 -2.053 1 98.06 288 ALA B O 1
ATOM 4926 N N . ALA B 1 289 ? 26.406 23.812 -2.67 1 98.25 289 ALA B N 1
ATOM 4927 C CA . ALA B 1 289 ? 24.953 23.922 -2.777 1 98.25 289 ALA B CA 1
ATOM 4928 C C . ALA B 1 289 ? 24.406 22.969 -3.832 1 98.25 289 ALA B C 1
ATOM 4930 O O . ALA B 1 289 ? 23.406 22.281 -3.596 1 98.25 289 ALA B O 1
ATOM 4931 N N . ILE B 1 290 ? 25.078 22.891 -4.949 1 98.62 290 ILE B N 1
ATOM 4932 C CA . ILE B 1 290 ? 24.672 22.016 -6.043 1 98.62 290 ILE B CA 1
ATOM 4933 C C . ILE B 1 290 ? 24.703 20.562 -5.574 1 98.62 290 ILE B C 1
ATOM 4935 O O . ILE B 1 290 ? 23.75 19.828 -5.777 1 98.62 290 ILE B O 1
ATOM 4939 N N . GLN B 1 291 ? 25.766 20.188 -4.895 1 98.5 291 GLN B N 1
ATOM 4940 C CA . GLN B 1 291 ? 25.938 18.797 -4.441 1 98.5 291 GLN B CA 1
ATOM 4941 C C . GLN B 1 291 ? 24.859 18.422 -3.43 1 98.5 291 GLN B C 1
ATOM 4943 O O . GLN B 1 291 ? 24.297 17.328 -3.498 1 98.5 291 GLN B O 1
ATOM 4948 N N . ILE B 1 292 ? 24.594 19.328 -2.529 1 98.38 292 ILE B N 1
ATOM 4949 C CA . ILE B 1 292 ? 23.609 19.078 -1.479 1 98.38 292 ILE B CA 1
ATOM 4950 C C . ILE B 1 292 ? 22.234 18.875 -2.1 1 98.38 292 ILE B C 1
ATOM 4952 O O . ILE B 1 292 ? 21.531 17.906 -1.776 1 98.38 292 ILE B O 1
ATOM 4956 N N . LEU B 1 293 ? 21.859 19.719 -3.041 1 98.62 293 LEU B N 1
ATOM 4957 C CA . LEU B 1 293 ? 20.547 19.656 -3.668 1 98.62 293 LEU B CA 1
ATOM 4958 C C . LEU B 1 293 ? 20.438 18.438 -4.582 1 98.62 293 LEU B C 1
ATOM 4960 O O . LEU B 1 293 ? 19.375 17.828 -4.668 1 98.62 293 LEU B O 1
ATOM 4964 N N . HIS B 1 294 ? 21.516 18.062 -5.234 1 98.69 294 HIS B N 1
ATOM 4965 C CA . HIS B 1 294 ? 21.516 16.859 -6.066 1 98.69 294 HIS B CA 1
ATOM 4966 C C . HIS B 1 294 ? 21.328 15.602 -5.223 1 98.69 294 HIS B C 1
ATOM 4968 O O . HIS B 1 294 ? 20.516 14.734 -5.566 1 98.69 294 HIS B O 1
ATOM 4974 N N . ARG B 1 295 ? 22.062 15.562 -4.125 1 98.12 295 ARG B N 1
ATOM 4975 C CA . ARG B 1 295 ? 21.953 14.391 -3.256 1 98.12 295 ARG B CA 1
ATOM 4976 C C . ARG B 1 295 ? 20.547 14.25 -2.693 1 98.12 295 ARG B C 1
ATOM 4978 O O . ARG B 1 295 ? 19.984 13.156 -2.695 1 98.12 295 ARG B O 1
ATOM 4985 N N . ALA B 1 296 ? 20.031 15.375 -2.246 1 98.5 296 ALA B N 1
ATOM 4986 C CA . ALA B 1 296 ? 18.672 15.375 -1.677 1 98.5 296 ALA B CA 1
ATOM 4987 C C . ALA B 1 296 ? 17.641 15.016 -2.732 1 98.5 296 ALA B C 1
ATOM 4989 O O . ALA B 1 296 ? 16.766 14.188 -2.49 1 98.5 296 ALA B O 1
ATOM 4990 N N . GLY B 1 297 ? 17.734 15.617 -3.885 1 98.62 297 GLY B N 1
ATOM 4991 C CA . GLY B 1 297 ? 16.812 15.344 -4.969 1 98.62 297 GLY B CA 1
ATOM 4992 C C . GLY B 1 297 ? 16.859 13.906 -5.449 1 98.62 297 GLY B C 1
ATOM 4993 O O . GLY B 1 297 ? 15.828 13.281 -5.688 1 98.62 297 GLY B O 1
ATOM 4994 N N . ASP B 1 298 ? 18.094 13.406 -5.555 1 98.44 298 ASP B N 1
ATOM 4995 C CA . ASP B 1 298 ? 18.297 12.016 -5.965 1 98.44 298 ASP B CA 1
ATOM 4996 C C . ASP B 1 298 ? 17.625 11.055 -4.98 1 98.44 298 ASP B C 1
ATOM 4998 O O . ASP B 1 298 ? 16.906 10.141 -5.391 1 98.44 298 ASP B O 1
ATOM 5002 N N . ALA B 1 299 ? 17.859 11.32 -3.736 1 98.38 299 ALA B N 1
ATOM 5003 C CA . ALA B 1 299 ? 17.328 10.445 -2.693 1 98.38 299 ALA B CA 1
ATOM 5004 C C . ALA B 1 299 ? 15.797 10.508 -2.66 1 98.38 299 ALA B C 1
ATOM 5006 O O . ALA B 1 299 ? 15.133 9.477 -2.572 1 98.38 299 ALA B O 1
ATOM 5007 N N . LEU B 1 300 ? 15.266 11.672 -2.703 1 98.69 300 LEU B N 1
ATOM 5008 C CA . LEU B 1 300 ? 13.82 11.859 -2.68 1 98.69 300 LEU B CA 1
ATOM 5009 C C . LEU B 1 300 ? 13.172 11.219 -3.902 1 98.69 300 LEU B C 1
ATOM 5011 O O . LEU B 1 300 ? 12.156 10.531 -3.785 1 98.69 300 LEU B O 1
ATOM 5015 N N . GLY B 1 301 ? 13.758 11.438 -5.074 1 98.5 301 GLY B N 1
ATOM 5016 C CA . GLY B 1 301 ? 13.234 10.828 -6.293 1 98.5 301 GLY B CA 1
ATOM 5017 C C . GLY B 1 301 ? 13.258 9.312 -6.266 1 98.5 301 GLY B C 1
ATOM 5018 O O . GLY B 1 301 ? 12.312 8.664 -6.711 1 98.5 301 GLY B O 1
ATOM 5019 N N . LEU B 1 302 ? 14.328 8.781 -5.75 1 98.38 302 LEU B N 1
ATOM 5020 C CA . LEU B 1 302 ? 14.43 7.336 -5.602 1 98.38 302 LEU B CA 1
ATOM 5021 C C . LEU B 1 302 ? 13.328 6.809 -4.691 1 98.38 302 LEU B C 1
ATOM 5023 O O . LEU B 1 302 ? 12.648 5.832 -5.027 1 98.38 302 LEU B O 1
ATOM 5027 N N . ALA B 1 303 ? 13.117 7.473 -3.574 1 98.56 303 ALA B N 1
ATOM 5028 C CA . ALA B 1 303 ? 12.086 7.062 -2.627 1 98.56 303 ALA B CA 1
ATOM 5029 C C . ALA B 1 303 ? 10.703 7.125 -3.264 1 98.56 303 ALA B C 1
ATOM 5031 O O . ALA B 1 303 ? 9.891 6.219 -3.082 1 98.56 303 ALA B O 1
ATOM 5032 N N . ILE B 1 304 ? 10.453 8.164 -3.994 1 98.56 304 ILE B N 1
ATOM 5033 C CA . ILE B 1 304 ? 9.156 8.336 -4.652 1 98.56 304 ILE B CA 1
ATOM 5034 C C . ILE B 1 304 ? 8.969 7.242 -5.703 1 98.56 304 ILE B C 1
ATOM 5036 O O . ILE B 1 304 ? 7.879 6.676 -5.824 1 98.56 304 ILE B O 1
ATOM 5040 N N . SER B 1 305 ? 10.008 6.949 -6.453 1 98.31 305 SER B N 1
ATOM 5041 C CA . SER B 1 305 ? 9.914 5.879 -7.445 1 98.31 305 SER B CA 1
ATOM 5042 C C . SER B 1 305 ? 9.562 4.551 -6.789 1 98.31 305 SER B C 1
ATOM 5044 O O . SER B 1 305 ? 8.797 3.762 -7.344 1 98.31 305 SER B O 1
ATOM 5046 N N . HIS B 1 306 ? 10.117 4.273 -5.617 1 98.31 306 HIS B N 1
ATOM 5047 C CA . HIS B 1 306 ? 9.773 3.068 -4.871 1 98.31 306 HIS B CA 1
ATOM 5048 C C . HIS B 1 306 ? 8.297 3.045 -4.504 1 98.31 306 HIS B C 1
ATOM 5050 O O . HIS B 1 306 ? 7.645 2.002 -4.598 1 98.31 306 HIS B O 1
ATOM 5056 N N . GLN B 1 307 ? 7.762 4.195 -4.102 1 98.44 307 GLN B N 1
ATOM 5057 C CA . GLN B 1 307 ? 6.352 4.277 -3.742 1 98.44 307 GLN B CA 1
ATOM 5058 C C . GLN B 1 307 ? 5.461 4.02 -4.953 1 98.44 307 GLN B C 1
ATOM 5060 O O . GLN B 1 307 ? 4.438 3.342 -4.848 1 98.44 307 GLN B O 1
ATOM 5065 N N . ILE B 1 308 ? 5.852 4.539 -6.102 1 98.25 308 ILE B N 1
ATOM 5066 C CA . ILE B 1 308 ? 5.082 4.348 -7.324 1 98.25 308 ILE B CA 1
ATOM 5067 C C . ILE B 1 308 ? 5.078 2.867 -7.707 1 98.25 308 ILE B C 1
ATOM 5069 O O . ILE B 1 308 ? 4.023 2.299 -8 1 98.25 308 ILE B O 1
ATOM 5073 N N . GLN B 1 309 ? 6.156 2.246 -7.629 1 97.19 309 GLN B N 1
ATOM 5074 C CA . GLN B 1 309 ? 6.27 0.853 -8.047 1 97.19 309 GLN B CA 1
ATOM 5075 C C . GLN B 1 309 ? 5.621 -0.082 -7.031 1 97.19 309 GLN B C 1
ATOM 5077 O O . GLN B 1 309 ? 5.133 -1.155 -7.387 1 97.19 309 GLN B O 1
ATOM 5082 N N . THR B 1 310 ? 5.59 0.324 -5.809 1 97.62 310 THR B N 1
ATOM 5083 C CA . THR B 1 310 ? 4.98 -0.475 -4.75 1 97.62 310 THR B CA 1
ATOM 5084 C C . THR B 1 310 ? 3.463 -0.333 -4.77 1 97.62 310 THR B C 1
ATOM 5086 O O . THR B 1 310 ? 2.74 -1.331 -4.719 1 97.62 310 THR B O 1
ATOM 5089 N N . HIS B 1 311 ? 2.986 0.935 -5 1 97.88 311 HIS B N 1
ATOM 5090 C CA . HIS B 1 311 ? 1.57 1.216 -4.789 1 97.88 311 HIS B CA 1
ATOM 5091 C C . HIS B 1 311 ? 0.841 1.396 -6.117 1 97.88 311 HIS B C 1
ATOM 5093 O O . HIS B 1 311 ? -0.382 1.254 -6.184 1 97.88 311 HIS B O 1
ATOM 5099 N N . ASP B 1 312 ? 1.528 1.838 -7.137 1 96.81 312 ASP B N 1
ATOM 5100 C CA . ASP B 1 312 ? 0.887 2.256 -8.383 1 96.81 312 ASP B CA 1
ATOM 5101 C C . ASP B 1 312 ? -0.316 3.156 -8.102 1 96.81 312 ASP B C 1
ATOM 5103 O O . ASP B 1 312 ? -1.429 2.865 -8.547 1 96.81 312 ASP B O 1
ATOM 5107 N N . PRO B 1 313 ? -0.021 4.234 -7.398 1 98.12 313 PRO B N 1
ATOM 5108 C CA . PRO B 1 313 ? -1.13 5.117 -7.035 1 98.12 313 PRO B CA 1
ATOM 5109 C C . PRO B 1 313 ? -1.626 5.953 -8.219 1 98.12 313 PRO B C 1
ATOM 5111 O O . PRO B 1 313 ? -0.903 6.129 -9.203 1 98.12 313 PRO B O 1
ATOM 5114 N N . ALA B 1 314 ? -2.814 6.457 -8.102 1 98.12 314 ALA B N 1
ATOM 5115 C CA . ALA B 1 314 ? -3.355 7.34 -9.133 1 98.12 314 ALA B CA 1
ATOM 5116 C C . ALA B 1 314 ? -2.592 8.656 -9.18 1 98.12 314 ALA B C 1
ATOM 5118 O O . ALA B 1 314 ? -2.525 9.305 -10.227 1 98.12 314 ALA B O 1
ATOM 5119 N N . ALA B 1 315 ? -2.002 8.984 -8.039 1 98.56 315 ALA B N 1
ATOM 5120 C CA . ALA B 1 315 ? -1.204 10.203 -7.973 1 98.56 315 ALA B CA 1
ATOM 5121 C C . ALA B 1 315 ? -0.261 10.172 -6.773 1 98.56 315 ALA B C 1
ATOM 5123 O O . ALA B 1 315 ? -0.496 9.445 -5.809 1 98.56 315 ALA B O 1
ATOM 5124 N N . ILE B 1 316 ? 0.806 10.938 -6.875 1 98.62 316 ILE B N 1
ATOM 5125 C CA . ILE B 1 316 ? 1.666 11.297 -5.754 1 98.62 316 ILE B CA 1
ATOM 5126 C C . ILE B 1 316 ? 1.474 12.766 -5.406 1 98.62 316 ILE B C 1
ATOM 5128 O O . ILE B 1 316 ? 1.61 13.641 -6.273 1 98.62 316 ILE B O 1
ATOM 5132 N N . MET B 1 317 ? 1.11 13.047 -4.238 1 98.81 317 MET B N 1
ATOM 5133 C CA . MET B 1 317 ? 1.053 14.43 -3.775 1 98.81 317 MET B CA 1
ATOM 5134 C C . MET B 1 317 ? 2.273 14.773 -2.928 1 98.81 317 MET B C 1
ATOM 5136 O O . MET B 1 317 ? 2.605 14.055 -1.988 1 98.81 317 MET B O 1
ATOM 5140 N N . LEU B 1 318 ? 2.908 15.797 -3.273 1 98.69 318 LEU B N 1
ATOM 5141 C CA . LEU B 1 318 ? 4.059 16.297 -2.527 1 98.69 318 LEU B CA 1
ATOM 5142 C C . LEU B 1 318 ? 3.703 17.578 -1.779 1 98.69 318 LEU B C 1
ATOM 5144 O O . LEU B 1 318 ? 3.646 18.656 -2.377 1 98.69 318 LEU B O 1
ATOM 5148 N N . ALA B 1 319 ? 3.398 17.422 -0.515 1 98.5 319 ALA B N 1
ATOM 5149 C CA . ALA B 1 319 ? 3.174 18.578 0.353 1 98.5 319 ALA B CA 1
ATOM 5150 C C . ALA B 1 319 ? 4.496 19.188 0.802 1 98.5 319 ALA B C 1
ATOM 5152 O O . ALA B 1 319 ? 5.391 18.469 1.271 1 98.5 319 ALA B O 1
ATOM 5153 N N . HIS B 1 320 ? 4.648 20.453 0.638 1 97.12 320 HIS B N 1
ATOM 5154 C CA . HIS B 1 320 ? 5.957 21.062 0.826 1 97.12 320 HIS B CA 1
ATOM 5155 C C . HIS B 1 320 ? 5.828 22.531 1.204 1 97.12 320 HIS B C 1
ATOM 5157 O O . HIS B 1 320 ? 4.75 23.125 1.065 1 97.12 320 HIS B O 1
ATOM 5163 N N . GLN B 1 321 ? 6.891 23.047 1.704 1 93.81 321 GLN B N 1
ATOM 5164 C CA . GLN B 1 321 ? 6.922 24.484 1.938 1 93.81 321 GLN B CA 1
ATOM 5165 C C . GLN B 1 321 ? 6.801 25.266 0.627 1 93.81 321 GLN B C 1
ATOM 5167 O O . GLN B 1 321 ? 7.312 24.828 -0.406 1 93.81 321 GLN B O 1
ATOM 5172 N N . PRO B 1 322 ? 6.18 26.406 0.737 1 91.88 322 PRO B N 1
ATOM 5173 C CA . PRO B 1 322 ? 6.023 27.188 -0.489 1 91.88 322 PRO B CA 1
ATOM 5174 C C . PRO B 1 322 ? 7.352 27.469 -1.188 1 91.88 322 PRO B C 1
ATOM 5176 O O . PRO B 1 322 ? 8.359 27.75 -0.526 1 91.88 322 PRO B O 1
ATOM 5179 N N . GLU B 1 323 ? 7.465 27.234 -2.398 1 86.94 323 GLU B N 1
ATOM 5180 C CA . GLU B 1 323 ? 8.547 27.578 -3.312 1 86.94 323 GLU B CA 1
ATOM 5181 C C . GLU B 1 323 ? 9.719 26.609 -3.162 1 86.94 323 GLU B C 1
ATOM 5183 O O . GLU B 1 323 ? 10.789 26.828 -3.734 1 86.94 323 GLU B O 1
ATOM 5188 N N . SER B 1 324 ? 9.586 25.562 -2.398 1 89.56 324 SER B N 1
ATOM 5189 C CA . SER B 1 324 ? 10.672 24.625 -2.15 1 89.56 324 SER B CA 1
ATOM 5190 C C . SER B 1 324 ? 10.938 23.75 -3.375 1 89.56 324 SER B C 1
ATOM 5192 O O . SER B 1 324 ? 12.016 23.156 -3.5 1 89.56 324 SER B O 1
ATOM 5194 N N . PHE B 1 325 ? 10.062 23.641 -4.32 1 92.5 325 PHE B N 1
ATOM 5195 C CA . PHE B 1 325 ? 10.227 22.734 -5.449 1 92.5 325 PHE B CA 1
ATOM 5196 C C . PHE B 1 325 ? 10.094 23.484 -6.77 1 92.5 325 PHE B C 1
ATOM 5198 O O . PHE B 1 325 ? 9.461 22.984 -7.707 1 92.5 325 PHE B O 1
ATOM 5205 N N . ASN B 1 326 ? 10.766 24.625 -6.777 1 92.75 326 ASN B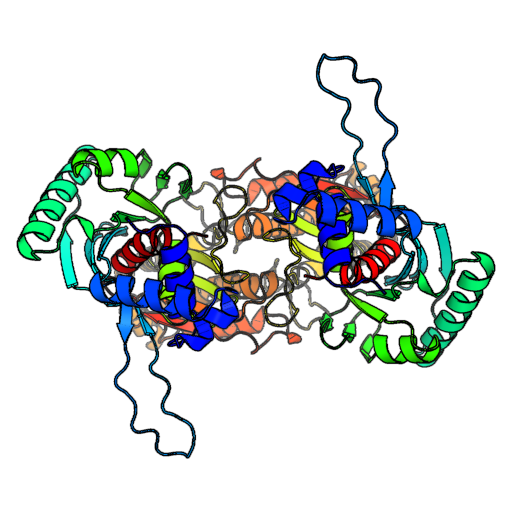 N 1
ATOM 5206 C CA . ASN B 1 326 ? 10.781 25.438 -7.988 1 92.75 326 ASN B CA 1
ATOM 5207 C C . ASN B 1 326 ? 12.172 25.516 -8.602 1 92.75 326 ASN B C 1
ATOM 5209 O O . ASN B 1 326 ? 12.398 26.266 -9.555 1 92.75 326 ASN B O 1
ATOM 5213 N N . GLY B 1 327 ? 13.133 24.719 -8.102 1 96.69 327 GLY B N 1
ATOM 5214 C CA . GLY B 1 327 ? 14.508 24.844 -8.555 1 96.69 327 GLY B CA 1
ATOM 5215 C C . GLY B 1 327 ? 15.188 23.5 -8.773 1 96.69 327 GLY B C 1
ATOM 5216 O O . GLY B 1 327 ? 14.578 22.562 -9.289 1 96.69 327 GLY B O 1
ATOM 5217 N N . LEU B 1 328 ? 16.5 23.516 -8.461 1 98.38 328 LEU B N 1
ATOM 5218 C CA . LEU B 1 328 ? 17.375 22.375 -8.742 1 98.38 328 LEU B CA 1
ATOM 5219 C C . LEU B 1 328 ? 16.906 21.125 -8 1 98.38 328 LEU B C 1
ATOM 5221 O O . LEU B 1 328 ? 16.906 20.031 -8.555 1 98.38 328 LEU B O 1
ATOM 5225 N N . LEU B 1 329 ? 16.469 21.281 -6.805 1 98.62 329 LEU B N 1
ATOM 5226 C CA . LEU B 1 329 ? 15.977 20.156 -6.016 1 98.62 329 LEU B CA 1
ATOM 5227 C C . LEU B 1 329 ? 14.883 19.406 -6.762 1 98.62 329 LEU B C 1
ATOM 5229 O O . LEU B 1 329 ? 14.938 18.172 -6.887 1 98.62 329 LEU B O 1
ATOM 5233 N N . ASN B 1 330 ? 13.953 20.188 -7.266 1 98.44 330 ASN B N 1
ATOM 5234 C CA . ASN B 1 330 ? 12.828 19.594 -7.996 1 98.44 330 ASN B CA 1
ATOM 5235 C C . ASN B 1 330 ? 13.289 18.938 -9.289 1 98.44 330 ASN B C 1
ATOM 5237 O O . ASN B 1 330 ? 12.852 17.844 -9.625 1 98.44 330 ASN B O 1
ATOM 5241 N N . THR B 1 331 ? 14.117 19.641 -9.992 1 98.5 331 THR B N 1
ATOM 5242 C CA . THR B 1 331 ? 14.625 19.109 -11.258 1 98.5 331 THR B CA 1
ATOM 5243 C C . THR B 1 331 ? 15.32 17.766 -11.055 1 98.5 331 THR B C 1
ATOM 5245 O O . THR B 1 331 ? 15.031 16.797 -11.758 1 98.5 331 THR B O 1
ATOM 5248 N N . VAL B 1 332 ? 16.156 17.734 -10.094 1 98.69 332 VAL B N 1
ATOM 5249 C CA . VAL B 1 332 ? 16.922 16.516 -9.812 1 98.69 332 VAL B CA 1
ATOM 5250 C C . VAL B 1 332 ? 15.969 15.414 -9.336 1 98.69 332 VAL B C 1
ATOM 5252 O O . VAL B 1 332 ? 16.109 14.258 -9.742 1 98.69 332 VAL B O 1
ATOM 5255 N N . MET B 1 333 ? 15.039 15.758 -8.492 1 98.56 333 MET B N 1
ATOM 5256 C CA . MET B 1 333 ? 14.062 14.789 -7.996 1 98.56 333 MET B CA 1
ATOM 5257 C C . MET B 1 333 ? 13.289 14.164 -9.148 1 98.56 333 MET B C 1
ATOM 5259 O O . MET B 1 333 ? 13.164 12.938 -9.227 1 98.56 333 MET B O 1
ATOM 5263 N N . GLN B 1 334 ? 12.805 14.977 -10.07 1 98.06 334 GLN B N 1
ATOM 5264 C CA . GLN B 1 334 ? 12.031 14.5 -11.211 1 98.06 334 GLN B CA 1
ATOM 5265 C C . GLN B 1 334 ? 12.867 13.578 -12.094 1 98.06 334 GLN B C 1
ATOM 5267 O O . GLN B 1 334 ? 12.383 12.547 -12.555 1 98.06 334 GLN B O 1
ATOM 5272 N N . GLN B 1 335 ? 14.07 13.984 -12.305 1 97.75 335 GLN B N 1
ATOM 5273 C CA . GLN B 1 335 ? 14.969 13.148 -13.094 1 97.75 335 GLN B CA 1
ATOM 5274 C C . GLN B 1 335 ? 15.211 11.805 -12.414 1 97.75 335 GLN B C 1
ATOM 5276 O O . GLN B 1 335 ? 15.211 10.758 -13.07 1 97.75 335 GLN B O 1
ATOM 5281 N N . ALA B 1 336 ? 15.414 11.875 -11.117 1 97.94 336 ALA B N 1
ATOM 5282 C CA . ALA B 1 336 ? 15.648 10.656 -10.352 1 97.94 336 ALA B CA 1
ATOM 5283 C C . ALA B 1 336 ? 14.43 9.734 -10.398 1 97.94 336 ALA B C 1
ATOM 5285 O O . ALA B 1 336 ? 14.57 8.516 -10.5 1 97.94 336 ALA B O 1
ATOM 5286 N N . ILE B 1 337 ? 13.219 10.305 -10.32 1 98 337 ILE B N 1
ATOM 5287 C CA . ILE B 1 337 ? 12 9.508 -10.438 1 98 337 ILE B CA 1
ATOM 5288 C C . ILE B 1 337 ? 11.992 8.773 -11.781 1 98 337 ILE B C 1
ATOM 5290 O O . ILE B 1 337 ? 11.82 7.555 -11.82 1 98 337 ILE B O 1
ATOM 5294 N N . GLU B 1 338 ? 12.219 9.461 -12.805 1 96.38 338 GLU B N 1
ATOM 5295 C CA . GLU B 1 338 ? 12.172 8.891 -14.148 1 96.38 338 GLU B CA 1
ATOM 5296 C C . GLU B 1 338 ? 13.242 7.82 -14.328 1 96.38 338 GLU B C 1
ATOM 5298 O O . GLU B 1 338 ? 12.977 6.766 -14.906 1 96.38 338 GLU B O 1
ATOM 5303 N N . THR B 1 339 ? 14.375 8.102 -13.836 1 96 339 THR B N 1
ATOM 5304 C CA . THR B 1 339 ? 15.516 7.203 -13.977 1 96 339 THR B CA 1
ATOM 5305 C C . THR B 1 339 ? 15.258 5.887 -13.25 1 96 339 THR B C 1
ATOM 5307 O O . THR B 1 339 ? 15.695 4.824 -13.703 1 96 339 THR B O 1
ATOM 5310 N N . ASN B 1 340 ? 14.562 5.949 -12.156 1 96.94 340 ASN B N 1
ATOM 5311 C CA . ASN B 1 340 ? 14.445 4.785 -11.289 1 96.94 340 ASN B CA 1
ATOM 5312 C C . ASN B 1 340 ? 13.078 4.117 -11.422 1 96.94 340 ASN B C 1
ATOM 5314 O O . ASN B 1 340 ? 12.766 3.18 -10.688 1 96.94 340 ASN B O 1
ATOM 5318 N N . LEU B 1 341 ? 12.281 4.566 -12.328 1 96 341 LEU B N 1
ATOM 5319 C CA . LEU B 1 341 ? 10.969 3.971 -12.547 1 96 341 LEU B CA 1
ATOM 5320 C C . LEU B 1 341 ? 11.016 2.943 -13.672 1 96 341 LEU B C 1
ATOM 5322 O O . LEU B 1 341 ? 11.688 3.156 -14.68 1 96 341 LEU B O 1
ATOM 5326 N N . LEU B 1 342 ? 10.289 1.884 -13.438 1 92.44 342 LEU B N 1
ATOM 5327 C CA . LEU B 1 342 ? 10.094 0.928 -14.523 1 92.44 342 LEU B CA 1
ATOM 5328 C C . LEU B 1 342 ? 9.523 1.618 -15.758 1 92.44 342 LEU B C 1
ATOM 5330 O O . LEU B 1 342 ? 8.523 2.336 -15.672 1 92.44 342 LEU B O 1
ATOM 5334 N N . PRO B 1 343 ? 10.102 1.52 -16.969 1 86.31 343 PRO B N 1
ATOM 5335 C CA . PRO B 1 343 ? 9.688 2.256 -18.156 1 86.31 343 PRO B CA 1
ATOM 5336 C C . PRO B 1 343 ? 8.195 2.092 -18.469 1 86.31 343 PRO B C 1
ATOM 5338 O O . PRO B 1 343 ? 7.539 3.049 -18.875 1 86.31 343 PRO B O 1
ATOM 5341 N N . GLY B 1 344 ? 7.516 1.089 -18.297 1 82.94 344 GLY B N 1
ATOM 5342 C CA . GLY B 1 344 ? 6.094 0.889 -18.547 1 82.94 344 GLY B CA 1
ATOM 5343 C C . GLY B 1 344 ? 5.211 1.672 -17.594 1 82.94 344 GLY B C 1
ATOM 5344 O O . GLY B 1 344 ? 4.027 1.877 -17.859 1 82.94 344 GLY B O 1
ATOM 5345 N N . MET B 1 345 ? 5.809 2.209 -16.562 1 87.94 345 MET B N 1
ATOM 5346 C CA . MET B 1 345 ? 5.051 2.945 -15.562 1 87.94 345 MET B CA 1
ATOM 5347 C C . MET B 1 345 ? 5.285 4.445 -15.695 1 87.94 345 MET B C 1
ATOM 5349 O O . MET B 1 345 ? 4.566 5.246 -15.086 1 87.94 345 MET B O 1
ATOM 5353 N N . ALA B 1 346 ? 6.277 4.805 -16.484 1 85.12 346 ALA B N 1
ATOM 5354 C CA . ALA B 1 346 ? 6.66 6.207 -16.578 1 85.12 346 ALA B CA 1
ATOM 5355 C C . ALA B 1 346 ? 5.516 7.051 -17.141 1 85.12 346 ALA B C 1
ATOM 5357 O O . ALA B 1 346 ? 4.879 6.676 -18.125 1 85.12 346 ALA B O 1
ATOM 5358 N N . GLY B 1 347 ? 5.227 8.117 -16.422 1 86.75 347 GLY B N 1
ATOM 5359 C CA . GLY B 1 347 ? 4.242 9.07 -16.906 1 86.75 347 GLY B CA 1
ATOM 5360 C C . GLY B 1 347 ? 2.824 8.742 -16.484 1 86.75 347 GLY B C 1
ATOM 5361 O O . GLY B 1 347 ? 1.903 9.531 -16.703 1 86.75 347 GLY B O 1
ATOM 5362 N N . ASN B 1 348 ? 2.613 7.637 -15.852 1 91.56 348 ASN B N 1
ATOM 5363 C CA . ASN B 1 348 ? 1.262 7.203 -15.516 1 91.56 348 ASN B CA 1
ATOM 5364 C C . ASN B 1 348 ? 0.776 7.84 -14.211 1 91.56 348 ASN B C 1
ATOM 5366 O O . ASN B 1 348 ? -0.429 7.945 -13.984 1 91.56 348 ASN B O 1
ATOM 5370 N N . THR B 1 349 ? 1.745 8.227 -13.391 1 97 349 THR B N 1
ATOM 5371 C CA . THR B 1 349 ? 1.405 8.734 -12.062 1 97 349 THR B CA 1
ATOM 5372 C C . THR B 1 349 ? 1.749 10.219 -11.953 1 97 349 THR B C 1
ATOM 5374 O O . THR B 1 349 ? 2.922 10.586 -11.852 1 97 349 THR B O 1
ATOM 5377 N N . PRO B 1 350 ? 0.803 11.039 -12.008 1 97.62 350 PRO B N 1
ATOM 5378 C CA . PRO B 1 350 ? 1.093 12.469 -11.891 1 97.62 350 PRO B CA 1
ATOM 5379 C C . PRO B 1 350 ? 1.575 12.867 -10.492 1 97.62 350 PRO B C 1
ATOM 5381 O O . PRO B 1 350 ? 1.183 12.242 -9.5 1 97.62 350 PRO B O 1
ATOM 5384 N N . LEU B 1 351 ? 2.432 13.883 -10.484 1 97.62 351 LEU B N 1
ATOM 5385 C CA . LEU B 1 351 ? 2.865 14.523 -9.242 1 97.62 351 LEU B CA 1
ATOM 5386 C C . LEU B 1 351 ? 2.049 15.781 -8.969 1 97.62 351 LEU B C 1
ATOM 5388 O O . LEU B 1 351 ? 1.988 16.688 -9.805 1 97.62 351 LEU B O 1
ATOM 5392 N N . ILE B 1 352 ? 1.401 15.836 -7.855 1 98.12 352 ILE B N 1
ATOM 5393 C CA . ILE B 1 352 ? 0.636 17 -7.426 1 98.12 352 ILE B CA 1
ATOM 5394 C C . ILE B 1 352 ? 1.417 17.766 -6.359 1 98.12 352 ILE B C 1
ATOM 5396 O O . ILE B 1 352 ? 1.662 17.25 -5.266 1 98.12 352 ILE B O 1
ATOM 5400 N N . TYR B 1 353 ? 1.845 18.953 -6.668 1 98.12 353 TYR B N 1
ATOM 5401 C CA . TYR B 1 353 ? 2.525 19.812 -5.699 1 98.12 353 TYR B CA 1
ATOM 5402 C C . TYR B 1 353 ? 1.521 20.531 -4.809 1 98.12 353 TYR B C 1
ATOM 5404 O O . TYR B 1 353 ? 0.601 21.188 -5.305 1 98.12 353 TYR B O 1
ATOM 5412 N N . ARG B 1 354 ? 1.682 20.344 -3.51 1 97.94 354 ARG B N 1
ATOM 5413 C CA . ARG B 1 354 ? 0.765 20.906 -2.529 1 97.94 354 ARG B CA 1
ATOM 5414 C C . ARG B 1 354 ? 1.506 21.812 -1.549 1 97.94 354 ARG B C 1
ATOM 5416 O O . ARG B 1 354 ? 1.926 21.359 -0.48 1 97.94 354 ARG B O 1
ATOM 5423 N N . PRO B 1 355 ? 1.591 23.141 -1.866 1 97.06 355 PRO B N 1
ATOM 5424 C CA . PRO B 1 355 ? 2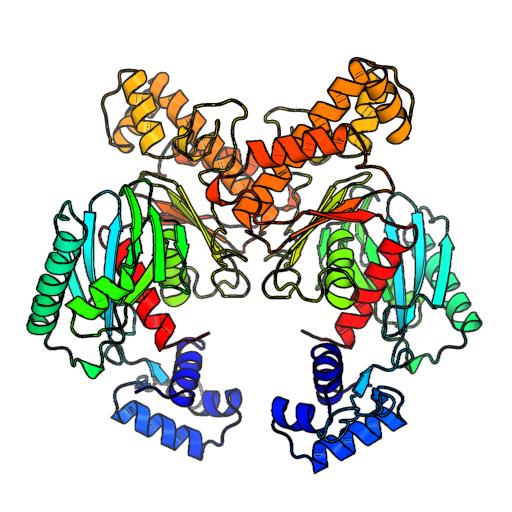.197 24.047 -0.892 1 97.06 355 PRO B CA 1
ATOM 5425 C C . PRO B 1 355 ? 1.413 24.109 0.417 1 97.06 355 PRO B C 1
ATOM 5427 O O . PRO B 1 355 ? 0.18 24.125 0.402 1 97.06 355 PRO B O 1
ATOM 5430 N N . LEU B 1 356 ? 2.172 24.125 1.469 1 96.38 356 LEU B N 1
ATOM 5431 C CA . LEU B 1 356 ? 1.562 24.172 2.793 1 96.38 356 LEU B CA 1
ATOM 5432 C C . LEU B 1 356 ? 1.51 25.609 3.309 1 96.38 356 LEU B C 1
ATOM 5434 O O . LEU B 1 356 ? 2.436 26.391 3.076 1 96.38 356 LEU B O 1
ATOM 5438 N N . THR B 1 357 ? 0.407 25.875 3.957 1 95.12 357 THR B N 1
ATOM 5439 C CA . THR B 1 357 ? 0.264 27.125 4.684 1 95.12 357 THR B CA 1
ATOM 5440 C C . THR B 1 357 ? 0.356 26.906 6.188 1 95.12 357 THR B C 1
ATOM 5442 O O . THR B 1 357 ? 0.412 25.75 6.645 1 95.12 357 THR B O 1
ATOM 5445 N N . GLN B 1 358 ? 0.41 27.938 6.91 1 93.62 358 GLN B N 1
ATOM 5446 C CA . GLN B 1 358 ? 0.608 27.906 8.359 1 93.62 358 GLN B CA 1
ATOM 5447 C C . GLN B 1 358 ? -0.479 27.078 9.039 1 93.62 358 GLN B C 1
ATOM 5449 O O . GLN B 1 358 ? -0.223 26.406 10.047 1 93.62 358 GLN B O 1
ATOM 5454 N N . ASP B 1 359 ? -1.65 27.047 8.461 1 96.62 359 ASP B N 1
ATOM 5455 C CA . ASP B 1 359 ? -2.787 26.391 9.109 1 96.62 359 ASP B CA 1
ATOM 5456 C C . ASP B 1 359 ? -3.084 25.047 8.469 1 96.62 359 ASP B C 1
ATOM 5458 O O . ASP B 1 359 ? -4.059 24.375 8.828 1 96.62 359 ASP B O 1
ATOM 5462 N N . SER B 1 360 ? -2.291 24.625 7.512 1 97.62 360 SER B N 1
ATOM 5463 C CA . SER B 1 360 ? -2.57 23.406 6.762 1 97.62 360 SER B CA 1
ATOM 5464 C C . SER B 1 360 ? -2.697 22.203 7.688 1 97.62 360 SER B C 1
ATOM 5466 O O . SER B 1 360 ? -3.656 21.438 7.59 1 97.62 360 SER B O 1
ATOM 5468 N N . TRP B 1 361 ? -1.788 22.078 8.586 1 98.06 361 TRP B N 1
ATOM 5469 C CA . TRP B 1 361 ? -1.749 20.922 9.469 1 98.06 361 TRP B CA 1
ATOM 5470 C C . TRP B 1 361 ? -2.908 20.953 10.461 1 98.06 361 TRP B C 1
ATOM 5472 O O . TRP B 1 361 ? -3.496 19.906 10.773 1 98.06 361 TRP B O 1
ATOM 5482 N N . ALA B 1 362 ? -3.232 22.125 10.945 1 98.62 362 ALA B N 1
ATOM 5483 C CA . ALA B 1 362 ? -4.352 22.266 11.875 1 98.62 362 ALA B CA 1
ATOM 5484 C C . ALA B 1 362 ? -5.68 21.969 11.18 1 98.62 362 ALA B C 1
ATOM 5486 O O . ALA B 1 362 ? -6.562 21.328 11.758 1 98.62 362 ALA B O 1
ATOM 5487 N N . LEU B 1 363 ? -5.809 22.406 9.961 1 98.5 363 LEU B N 1
ATOM 5488 C CA . LEU B 1 363 ? -6.996 22.094 9.18 1 98.5 363 LEU B CA 1
ATOM 5489 C C . LEU B 1 363 ? -7.094 20.594 8.938 1 98.5 363 LEU B C 1
ATOM 5491 O O . LEU B 1 363 ? -8.18 20.016 9.031 1 98.5 363 LEU B O 1
ATOM 5495 N N . ALA B 1 364 ? -5.969 20.016 8.641 1 98.56 364 ALA B N 1
ATOM 5496 C CA . ALA B 1 364 ? -5.914 18.562 8.484 1 98.56 364 ALA B CA 1
ATOM 5497 C C . ALA B 1 364 ? -6.395 17.859 9.75 1 98.56 364 ALA B C 1
ATOM 5499 O O . ALA B 1 364 ? -7.188 16.922 9.68 1 98.56 364 ALA B O 1
ATOM 5500 N N . ALA B 1 365 ? -5.93 18.328 10.859 1 98.19 365 ALA B N 1
ATOM 5501 C CA . ALA B 1 365 ? -6.328 17.766 12.141 1 98.19 365 ALA B CA 1
ATOM 5502 C C . ALA B 1 365 ? -7.832 17.891 12.352 1 98.19 365 ALA B C 1
ATOM 5504 O O . ALA B 1 365 ? -8.492 16.938 12.766 1 98.19 365 ALA B O 1
ATOM 5505 N N . ALA B 1 366 ? -8.383 19.031 12.062 1 98.31 366 ALA B N 1
ATOM 5506 C CA . ALA B 1 366 ? -9.82 19.25 12.203 1 98.31 366 ALA B CA 1
ATOM 5507 C C . ALA B 1 366 ? -10.609 18.281 11.328 1 98.31 366 ALA B C 1
ATOM 5509 O O . ALA B 1 366 ? -11.656 17.766 11.742 1 98.31 366 ALA B O 1
ATOM 5510 N N . SER B 1 367 ? -10.102 18.031 10.164 1 97.19 367 SER B N 1
ATOM 5511 C CA . SER B 1 367 ? -10.789 17.141 9.242 1 97.19 367 SER B CA 1
ATOM 5512 C C . SER B 1 367 ? -10.891 15.719 9.805 1 97.19 367 SER B C 1
ATOM 5514 O O . SER B 1 367 ? -11.867 15.008 9.555 1 97.19 367 SER B O 1
ATOM 5516 N N . VAL B 1 368 ? -9.938 15.305 10.578 1 96.31 368 VAL B N 1
ATOM 5517 C CA . VAL B 1 368 ? -9.945 13.984 11.195 1 96.31 368 VAL B CA 1
ATOM 5518 C C . VAL B 1 368 ? -11.109 13.883 12.172 1 96.31 368 VAL B C 1
ATOM 5520 O O . VAL B 1 368 ? -11.859 12.898 12.156 1 96.31 368 VAL B O 1
ATOM 5523 N N . ALA B 1 369 ? -11.281 14.898 12.953 1 95.62 369 ALA B N 1
ATOM 5524 C CA . ALA B 1 369 ? -12.406 14.914 13.891 1 95.62 369 ALA B CA 1
ATOM 5525 C C . ALA B 1 369 ? -13.734 14.922 13.141 1 95.62 369 ALA B C 1
ATOM 5527 O O . ALA B 1 369 ? -14.656 14.188 13.5 1 95.62 369 ALA B O 1
ATOM 5528 N N . LEU B 1 370 ? -13.789 15.719 12.148 1 93.69 370 LEU B N 1
ATOM 5529 C CA . LEU B 1 370 ? -15.023 15.859 11.375 1 93.69 370 LEU B CA 1
ATOM 5530 C C . LEU B 1 370 ? -15.398 14.539 10.711 1 93.69 370 LEU B C 1
ATOM 5532 O O . LEU B 1 370 ? -16.547 14.102 10.812 1 93.69 370 LEU B O 1
ATOM 5536 N N . THR B 1 371 ? -14.484 13.891 10.078 1 91.31 371 THR B N 1
ATOM 5537 C CA . THR B 1 371 ? -14.773 12.695 9.297 1 91.31 371 THR B CA 1
ATOM 5538 C C . THR B 1 371 ? -15.078 11.516 10.219 1 91.31 371 THR B C 1
ATOM 5540 O O . THR B 1 371 ? -15.875 10.641 9.867 1 91.31 371 THR B O 1
ATOM 5543 N N . HIS B 1 372 ? -14.461 11.477 11.297 1 87.81 372 HIS B N 1
ATOM 5544 C CA . HIS B 1 372 ? -14.734 10.414 12.258 1 87.81 372 HIS B CA 1
ATOM 5545 C C . HIS B 1 372 ? -16.203 10.422 12.68 1 87.81 372 HIS B C 1
ATOM 5547 O O . HIS B 1 372 ? -16.781 9.375 12.953 1 87.81 372 HIS B O 1
ATOM 5553 N N . VAL B 1 373 ? -16.734 11.578 12.672 1 82.38 373 VAL B N 1
ATOM 5554 C CA . VAL B 1 373 ? -18.094 11.703 13.211 1 82.38 373 VAL B CA 1
ATOM 5555 C C . VAL B 1 373 ? -19.094 11.719 12.07 1 82.38 373 VAL B C 1
ATOM 5557 O O . VAL B 1 373 ? -20.156 11.078 12.156 1 82.38 373 VAL B O 1
ATOM 5560 N N . LEU B 1 374 ? -18.766 12.445 11 1 81.94 374 LEU B N 1
ATOM 5561 C CA . LEU B 1 374 ? -19.734 12.625 9.922 1 81.94 374 LEU B CA 1
ATOM 5562 C C . LEU B 1 374 ? -19.688 11.453 8.945 1 81.94 374 LEU B C 1
ATOM 5564 O O . LEU B 1 374 ? -20.688 11.125 8.312 1 81.94 374 LEU B O 1
ATOM 5568 N N . PHE B 1 375 ? -18.469 10.906 8.766 1 73.31 375 PHE B N 1
ATOM 5569 C CA . PHE B 1 375 ? -18.297 9.836 7.793 1 73.31 375 PHE B CA 1
ATOM 5570 C C . PHE B 1 375 ? -17.688 8.602 8.445 1 73.31 375 PHE B C 1
ATOM 5572 O O . PHE B 1 375 ? -16.609 8.148 8.047 1 73.31 375 PHE B O 1
ATOM 5579 N N . PRO B 1 376 ? -18.375 8.141 9.422 1 60.41 376 PRO B N 1
ATOM 5580 C CA . PRO B 1 376 ? -17.719 7.004 10.078 1 60.41 376 PRO B CA 1
ATOM 5581 C C . PRO B 1 376 ? -17.484 5.828 9.141 1 60.41 376 PRO B C 1
ATOM 5583 O O . PRO B 1 376 ? -18.266 5.609 8.211 1 60.41 376 PRO B O 1
ATOM 5586 N N . ALA B 1 377 ? -16.438 5.316 9.203 1 56.38 377 ALA B N 1
ATOM 5587 C CA . ALA B 1 377 ? -16.047 4.172 8.375 1 56.38 377 ALA B CA 1
ATOM 5588 C C . ALA B 1 377 ? -17.016 3.008 8.57 1 56.38 377 ALA B C 1
ATOM 5590 O O . ALA B 1 377 ? -17.641 2.875 9.625 1 56.38 377 ALA B O 1
#

Nearest PDB structures (foldseek):
  3vov-assembly1_B  TM=8.466E-01  e=1.084E-25  Thermus thermophilus HB8
  3vov-assembly1_C  TM=8.824E-01  e=3.664E-24  Thermus thermophilus HB8
  3vov-assembly1_D  TM=8.312E-01  e=1.653E-22  Thermus thermophilus HB8
  6jdo-assembly1_A  TM=8.239E-01  e=1.253E-20  Pasteurella multocida
  6jdb-assembly1_A-2  TM=8.112E-01  e=2.107E-20  Haemophilus influenzae 86-028NP

Foldseek 3Di:
DQDPVNLVLQCVLQLPVFAFLVRSCVVVVHDSVVSVVVVVVCVVLQQKDWDDQPPPPDPDRRGITIHGHQLQAKEWFWECEPQKTKIFIGTLLLDTPDIDTDGADLDLLRNLLVVLVVVVVVCVVSVRDPVRYLAYFYEYAAQADQVQQFGCDDPVSRDHGHSNQVSNCVSNVRGGYTYDYLQLLLVLCCCRNRDCVPFQWEKEWEAELFIWIWIRHRSDTDQDPRRPPTVQQADAQDAVAPDDPVGHHRGLRCQAHLNNLQVQCVVVVHHDSDLVVLQVCVVVPNPSSLVSLLRNLLSLLLSVLVVCVVPVGQEYEYEYAPPNQVGSNVVNNVVNVCVNHDVVSPPRYYYHYHHDDPCSSRSSRRSVSSCCRSPND/DQDPVNLVLQCVLQLPVFAFLVRSCVVVVHDSVVSVVVVVVCVVLQQKDWDDQPPPPDPDRRGITIHGHQLQAKEWFWECEPQKTKIFIGTLLLDTPDIDTDGADLDLLRNLLVVLVVVVVVCVVRVRDPVRYLAYFYEYAAQADQVQQFGCDDPVSRDHGHSNQVSNCVSNVRGGYTYDYLQLLLVLCCCRNRDCVPFQWEKEWEAELFIWIWIRHRSDTDQDPRRPPTVQQADAQDAVAPDDPVGHHRGLRCQAHLNNLQVQCVVVVHHDSDLVVLQVCVVVPNPSSLVSLLRNLLSLLLSVLVVCVVPVGQEYEYEYAPPNQVGSNVVNNVVNVCVNHDVVSPPRYYYHYHHDDPCSSRSSRRSVSSCCRSPND

pLDDT: mean 91.52, std 10.05, range [40.88, 98.88]

Sequence (754 aa):
MLNKLHQQLIHLVCSEEGASRADLARLTGMSKAAIGALVKEMLADGLLQESDMAASGGQGRPSVTLSLAPDAAYAIGISLIDNQLVLVLMNASGEKIAERLLTPQLEIPDVIQQLAGEIRSLLKDTLIEHQRLVGIGFALSAFVDAAQAVCVQSALLGWHQVPLAELLSHATGGIPVFIENDTRALANWEKTFGHLRKLESAVVISHGSGIGSAAVIYDRIWRGAHGGAGEIAHCTIVPAGTPCRCGKRGCLDTIASLTAIFEQARMAGINTDQLDELEAMARKGHTAAIQILHRAGDALGLAISHQIQTHDPAAIMLAHQPESFNGLLNTVMQQAIETNLLPGMAGNTPLIYRPLTQDSWALAAASVALTHVLFPAMLNKLHQQLIHLVCSEEGASRADLARLTGMSKAAIGALVKEMLADGLLQESDMAASGGQGRPSVTLSLAPDAAYAIGISLIDNQLVLVLMNASGEKIAERLLTPQLEIPDVIQQLAGEIRSLLKDTLIEHQRLVGIGFALSAFVDAAQAVCVQSALLGWHQVPLAELLSHATGGIPVFIENDTRALANWEKTFGHLRKLESAVVISHGSGIGSAAVIYDRIWRGAHGGAGEIAHCTIVPAGTPCRCGKRGCLDTIASLTAIFEQARMAGINTDQLDELEAMARKGHTAAIQILHRAGDALGLAISHQIQTHDPAAIMLAHQPESFNGLLNTVMQQAIETNLLPGMAGNTPLIYRPLTQDSWALAAASVALTHVLFPA